Protein AF-A0AAD5LLD0-F1 (afdb_monomer)

Structure (mmCIF, N/CA/C/O backbone):
data_AF-A0AAD5LLD0-F1
#
_entry.id   AF-A0AAD5LLD0-F1
#
loop_
_atom_site.group_PDB
_atom_site.id
_atom_site.type_symbol
_atom_site.label_atom_id
_atom_site.label_alt_id
_atom_site.label_comp_id
_atom_site.label_asym_id
_atom_site.label_entity_id
_atom_site.label_seq_id
_atom_site.pdbx_PDB_ins_code
_atom_site.Cartn_x
_atom_site.Cartn_y
_atom_site.Cartn_z
_atom_site.occupancy
_atom_site.B_iso_or_equiv
_atom_site.auth_seq_id
_atom_site.auth_comp_id
_atom_site.auth_asym_id
_atom_site.auth_atom_id
_atom_site.pdbx_PDB_model_num
ATOM 1 N N . MET A 1 1 ? 67.109 38.151 -25.139 1.00 35.38 1 MET A N 1
ATOM 2 C CA . MET A 1 1 ? 67.186 38.739 -23.785 1.00 35.38 1 MET A CA 1
ATOM 3 C C . MET A 1 1 ? 67.246 37.560 -22.830 1.00 35.38 1 MET A C 1
ATOM 5 O O . MET A 1 1 ? 66.218 36.938 -22.646 1.00 35.38 1 MET A O 1
ATOM 9 N N . GLY A 1 2 ? 68.383 37.019 -22.401 1.00 33.25 2 GLY A N 1
ATOM 10 C CA . GLY A 1 2 ? 69.667 37.568 -21.928 1.00 33.25 2 GLY A CA 1
ATOM 11 C C . GLY A 1 2 ? 69.865 36.925 -20.537 1.00 33.25 2 GLY A C 1
ATOM 12 O O . GLY A 1 2 ? 68.882 36.785 -19.825 1.00 33.25 2 GLY A O 1
ATOM 13 N N . ASP A 1 3 ? 71.008 36.443 -20.062 1.00 31.62 3 ASP A N 1
ATOM 14 C CA . ASP A 1 3 ? 72.390 36.373 -20.542 1.00 31.62 3 ASP A CA 1
ATOM 15 C C . ASP A 1 3 ? 73.105 35.366 -19.592 1.00 31.62 3 ASP A C 1
ATOM 17 O O . ASP A 1 3 ? 72.845 35.370 -18.394 1.00 31.62 3 ASP A O 1
ATOM 21 N N . LEU A 1 4 ? 73.694 34.275 -20.092 1.00 35.34 4 LEU A N 1
ATOM 22 C CA . LEU A 1 4 ? 75.138 33.981 -20.210 1.00 35.34 4 LEU A CA 1
ATOM 23 C C . LEU A 1 4 ? 75.996 33.781 -18.923 1.00 35.34 4 LEU A C 1
ATOM 25 O O . LEU A 1 4 ? 76.317 34.714 -18.203 1.00 35.34 4 LEU A O 1
ATOM 29 N N . ARG A 1 5 ? 76.572 32.558 -18.869 1.00 37.66 5 ARG A N 1
ATOM 30 C CA . ARG A 1 5 ? 77.984 32.167 -18.581 1.00 37.66 5 ARG A CA 1
ATOM 31 C C . ARG A 1 5 ? 78.550 32.228 -17.149 1.00 37.66 5 ARG A C 1
ATOM 33 O O . ARG A 1 5 ? 78.764 33.298 -16.610 1.00 37.66 5 ARG A O 1
ATOM 40 N N . GLN A 1 6 ? 79.172 31.110 -16.738 1.00 33.91 6 GLN A N 1
ATOM 41 C CA . GLN A 1 6 ? 80.634 30.938 -16.872 1.00 33.91 6 GLN A CA 1
ATOM 42 C C . GLN A 1 6 ? 81.107 29.470 -16.781 1.00 33.91 6 GLN A C 1
ATOM 44 O O . GLN A 1 6 ? 80.509 28.629 -16.123 1.00 33.91 6 GLN A O 1
ATOM 49 N N . ARG A 1 7 ? 82.193 29.192 -17.519 1.00 34.97 7 ARG A N 1
ATOM 50 C CA . ARG A 1 7 ? 82.948 27.933 -17.673 1.00 34.97 7 ARG A CA 1
ATOM 51 C C . ARG A 1 7 ? 84.334 28.073 -17.021 1.00 34.97 7 ARG A C 1
ATOM 53 O O . ARG A 1 7 ? 84.868 29.177 -17.030 1.00 34.97 7 ARG A O 1
ATOM 60 N N . ARG A 1 8 ? 84.960 26.905 -16.788 1.00 37.78 8 ARG A N 1
ATOM 61 C CA . ARG A 1 8 ? 86.395 26.505 -16.916 1.00 37.78 8 ARG A CA 1
ATOM 62 C C . ARG A 1 8 ? 86.970 25.989 -15.587 1.00 37.78 8 ARG A C 1
ATOM 64 O O . ARG A 1 8 ? 86.644 26.525 -14.547 1.00 37.78 8 ARG A O 1
ATOM 71 N N . GLY A 1 9 ? 87.822 24.964 -15.560 1.00 28.89 9 GLY A N 1
ATOM 72 C CA . GLY A 1 9 ? 88.566 24.304 -16.638 1.00 28.89 9 GLY A CA 1
ATOM 73 C C . GLY A 1 9 ? 89.091 22.927 -16.212 1.00 28.89 9 GLY A C 1
ATOM 74 O O . GLY A 1 9 ? 88.945 22.533 -15.060 1.00 28.89 9 GLY A O 1
ATOM 75 N N . GLY A 1 10 ? 89.656 22.193 -17.172 1.00 29.89 10 GLY A N 1
ATOM 76 C CA . GLY A 1 10 ? 90.276 20.882 -16.969 1.00 29.89 10 GLY A CA 1
ATOM 77 C C . GLY A 1 10 ? 91.788 20.889 -17.202 1.00 29.89 10 GLY A C 1
ATOM 78 O O . GLY A 1 10 ? 92.346 21.930 -17.525 1.00 29.89 10 GLY A O 1
ATOM 79 N N . HIS A 1 11 ? 92.398 19.711 -17.044 1.00 33.47 11 HIS A N 1
ATOM 80 C CA . HIS A 1 11 ? 93.615 19.147 -17.670 1.00 33.47 11 HIS A CA 1
ATOM 81 C C . HIS A 1 11 ? 93.935 17.843 -16.893 1.00 33.47 11 HIS A C 1
ATOM 83 O O . HIS A 1 11 ? 93.714 17.810 -15.691 1.00 33.47 11 HIS A O 1
ATOM 89 N N . GLY A 1 12 ? 94.397 16.721 -17.451 1.00 29.31 12 GLY A N 1
ATOM 90 C CA . GLY A 1 12 ? 94.926 16.426 -18.776 1.00 29.31 12 GLY A CA 1
ATOM 91 C C . GLY A 1 12 ? 94.956 14.911 -19.075 1.00 29.31 12 GLY A C 1
ATOM 92 O O . GLY A 1 12 ? 94.577 14.077 -18.260 1.00 29.31 12 GLY A O 1
ATOM 93 N N . LEU A 1 13 ? 95.359 14.642 -20.312 1.00 29.50 13 LEU A N 1
ATOM 94 C CA . LEU A 1 13 ? 95.465 13.410 -21.116 1.00 29.50 13 LEU A CA 1
ATOM 95 C C . LEU A 1 13 ? 96.818 12.665 -20.892 1.00 29.50 13 LEU A C 1
ATOM 97 O O . LEU A 1 13 ? 97.618 13.200 -20.123 1.00 29.50 13 LEU A O 1
ATOM 101 N N . PRO A 1 14 ? 97.214 11.611 -21.664 1.00 49.19 14 PRO A N 1
ATOM 102 C CA . PRO A 1 14 ? 96.472 10.585 -22.451 1.00 49.19 14 PRO A CA 1
ATOM 103 C C . PRO A 1 14 ? 97.060 9.131 -22.376 1.00 49.19 14 PRO A C 1
ATOM 105 O O . PRO A 1 14 ? 98.096 8.924 -21.757 1.00 49.19 14 PRO A O 1
ATOM 108 N N . ALA A 1 15 ? 96.435 8.205 -23.142 1.00 33.34 15 ALA A N 1
ATOM 109 C CA . ALA A 1 15 ? 97.044 7.166 -24.026 1.00 33.34 15 ALA A CA 1
ATOM 110 C C . ALA A 1 15 ? 97.847 6.003 -23.391 1.00 33.34 15 ALA A C 1
ATOM 112 O O . ALA A 1 15 ? 98.532 6.180 -22.400 1.00 33.34 15 ALA A O 1
ATOM 113 N N . ASP A 1 16 ? 97.918 4.774 -23.907 1.00 31.00 16 ASP A N 1
ATOM 114 C CA . ASP A 1 16 ? 97.372 4.066 -25.072 1.00 31.00 16 ASP A CA 1
ATOM 115 C C . ASP A 1 16 ? 97.727 2.566 -24.898 1.00 31.00 16 ASP A C 1
ATOM 117 O O . ASP A 1 16 ? 98.580 2.208 -24.087 1.00 31.00 16 ASP A O 1
ATOM 121 N N . ALA A 1 17 ? 97.146 1.733 -25.766 1.00 34.00 17 ALA A N 1
ATOM 122 C CA . ALA A 1 17 ? 97.697 0.480 -26.301 1.00 34.00 17 ALA A CA 1
ATOM 123 C C . ALA A 1 17 ? 97.459 -0.863 -25.570 1.00 34.00 17 ALA A C 1
ATOM 125 O O . ALA A 1 17 ? 98.000 -1.200 -24.520 1.00 34.00 17 ALA A O 1
ATOM 126 N N . VAL A 1 18 ? 96.693 -1.681 -26.292 1.00 37.50 18 VAL A N 1
ATOM 127 C CA . VAL A 1 18 ? 96.485 -3.127 -26.191 1.00 37.50 18 VAL A CA 1
ATOM 128 C C . VAL A 1 18 ? 97.758 -3.894 -26.584 1.00 37.50 18 VAL A C 1
ATOM 130 O O . VAL A 1 18 ? 98.376 -3.572 -27.596 1.00 37.50 18 VAL A O 1
ATOM 133 N N . SER A 1 19 ? 98.090 -4.971 -25.861 1.00 32.47 19 SER A N 1
ATOM 134 C CA . SER A 1 19 ? 98.830 -6.121 -26.415 1.00 32.47 19 SER A CA 1
ATOM 135 C C . SER A 1 19 ? 98.479 -7.426 -25.673 1.00 32.47 19 SER A C 1
ATOM 137 O O . SER A 1 19 ? 98.526 -7.500 -24.448 1.00 32.47 19 SER A O 1
ATOM 139 N N . GLU A 1 20 ? 98.062 -8.439 -26.435 1.00 32.09 20 GLU A N 1
ATOM 140 C CA . GLU A 1 20 ? 97.897 -9.854 -26.042 1.00 32.09 20 GLU A CA 1
ATOM 141 C C . GLU A 1 20 ? 99.268 -10.601 -26.071 1.00 32.09 20 GLU A C 1
ATOM 143 O O . GLU A 1 20 ? 100.261 -9.998 -26.475 1.00 32.09 20 GLU A O 1
ATOM 148 N N . PRO A 1 21 ? 99.362 -11.948 -25.936 1.00 54.84 21 PRO A N 1
ATOM 149 C CA . PRO A 1 21 ? 98.967 -12.878 -24.858 1.00 54.84 21 PRO A CA 1
ATOM 150 C C . PRO A 1 21 ? 100.132 -13.843 -24.451 1.00 54.84 21 PRO A C 1
ATOM 152 O O . PRO A 1 21 ? 101.135 -13.918 -25.153 1.00 54.84 21 PRO A O 1
ATOM 155 N N . LYS A 1 22 ? 99.968 -14.663 -23.385 1.00 29.69 22 LYS A N 1
ATOM 156 C CA . LYS A 1 22 ? 100.286 -16.130 -23.296 1.00 29.69 22 LYS A CA 1
ATOM 157 C C . LYS A 1 22 ? 100.629 -16.651 -21.879 1.00 29.69 22 LYS A C 1
ATOM 159 O O . LYS A 1 22 ? 101.629 -16.288 -21.281 1.00 29.69 22 LYS A O 1
ATOM 164 N N . VAL A 1 23 ? 99.777 -17.580 -21.433 1.00 38.19 23 VAL A N 1
ATOM 165 C CA . VAL A 1 23 ? 99.995 -18.913 -20.812 1.00 38.19 23 VAL A CA 1
ATOM 166 C C . VAL A 1 23 ? 101.329 -19.248 -20.113 1.00 38.19 23 VAL A C 1
ATOM 168 O O . VAL A 1 23 ? 102.352 -19.357 -20.775 1.00 38.19 23 VAL A O 1
ATOM 171 N N . SER A 1 24 ? 101.232 -19.627 -18.827 1.00 29.94 24 SER A N 1
ATOM 172 C CA . SER A 1 24 ? 101.826 -20.801 -18.116 1.00 29.94 24 SER A CA 1
ATOM 173 C C . SER A 1 24 ? 101.803 -20.471 -16.607 1.00 29.94 24 SER A C 1
ATOM 175 O O . SER A 1 24 ? 102.013 -19.314 -16.277 1.00 29.94 24 SER A O 1
ATOM 177 N N . SER A 1 25 ? 101.555 -21.309 -15.601 1.00 32.59 25 SER A N 1
ATOM 178 C CA . SER A 1 25 ? 101.513 -22.762 -15.405 1.00 32.59 25 SER A CA 1
ATOM 179 C C . SER A 1 25 ? 101.029 -23.009 -13.956 1.00 32.59 25 SER A C 1
ATOM 181 O O . SER A 1 25 ? 101.384 -22.241 -13.064 1.00 32.59 25 SER A O 1
ATOM 183 N N . PHE A 1 26 ? 100.261 -24.076 -13.712 1.00 36.59 26 PHE A N 1
ATOM 184 C CA . PHE A 1 26 ? 99.966 -24.641 -12.374 1.00 36.59 26 PHE A CA 1
ATOM 185 C C . PHE A 1 26 ? 101.233 -25.284 -11.756 1.00 36.59 26 PHE A C 1
ATOM 187 O O . PHE A 1 26 ? 102.119 -25.641 -12.539 1.00 36.59 26 PHE A O 1
ATOM 194 N N . PRO A 1 27 ? 101.380 -25.430 -10.415 1.00 43.66 27 PRO A N 1
ATOM 195 C CA . PRO A 1 27 ? 100.682 -26.449 -9.585 1.00 43.66 27 PRO A CA 1
ATOM 196 C C . PRO A 1 27 ? 100.357 -25.922 -8.153 1.00 43.66 27 PRO A C 1
ATOM 198 O O . PRO A 1 27 ? 100.667 -24.779 -7.852 1.00 43.66 27 PRO A O 1
ATOM 201 N N . SER A 1 28 ? 99.716 -26.584 -7.188 1.00 34.78 28 SER A N 1
ATOM 202 C CA . SER A 1 28 ? 99.251 -27.953 -6.918 1.00 34.78 28 SER A CA 1
ATOM 203 C C . SER A 1 28 ? 98.229 -27.875 -5.768 1.00 34.78 28 SER A C 1
ATOM 205 O O . SER A 1 28 ? 98.241 -26.921 -4.990 1.00 34.78 28 SER A O 1
ATOM 207 N N . ASP A 1 29 ? 97.380 -28.898 -5.688 1.00 42.28 29 ASP A N 1
ATOM 208 C CA . ASP A 1 29 ? 96.481 -29.258 -4.584 1.00 42.28 29 ASP A CA 1
ATOM 209 C C . ASP A 1 29 ? 97.060 -29.017 -3.177 1.00 42.28 29 ASP A C 1
ATOM 211 O O . ASP A 1 29 ? 98.179 -29.443 -2.905 1.00 42.28 29 ASP A O 1
ATOM 215 N N . ASP A 1 30 ? 96.262 -28.419 -2.281 1.00 37.69 30 ASP A N 1
ATOM 216 C CA . ASP A 1 30 ? 95.971 -29.023 -0.972 1.00 37.69 30 ASP A CA 1
ATOM 217 C C . ASP A 1 30 ? 94.912 -28.237 -0.169 1.00 37.69 30 ASP A C 1
ATOM 219 O O . ASP A 1 30 ? 94.985 -27.022 0.007 1.00 37.69 30 ASP A O 1
ATOM 223 N N . GLY A 1 31 ? 93.951 -28.968 0.407 1.00 35.38 31 GLY A N 1
ATOM 224 C CA . GLY A 1 31 ? 93.418 -28.636 1.734 1.00 35.38 31 GLY A CA 1
ATOM 225 C C . GLY A 1 31 ? 92.176 -27.737 1.857 1.00 35.38 31 GLY A C 1
ATOM 226 O O . GLY A 1 31 ? 92.260 -26.557 2.171 1.00 35.38 31 GLY A O 1
ATOM 227 N N . LEU A 1 32 ? 91.001 -28.381 1.853 1.00 44.78 32 LEU A N 1
ATOM 228 C CA . LEU A 1 32 ? 89.887 -28.130 2.793 1.00 44.78 32 LEU A CA 1
ATOM 229 C C . LEU A 1 32 ? 89.168 -26.759 2.778 1.00 44.78 32 LEU A C 1
ATOM 231 O O . LEU A 1 32 ? 89.454 -25.874 3.580 1.00 44.78 32 LEU A O 1
ATOM 235 N N . ARG A 1 33 ? 88.022 -26.696 2.075 1.00 39.91 33 ARG A N 1
ATOM 236 C CA . ARG A 1 33 ? 86.732 -26.271 2.679 1.00 39.91 33 ARG A CA 1
ATOM 237 C C . ARG A 1 33 ? 85.541 -26.521 1.743 1.00 39.91 33 ARG A C 1
ATOM 239 O O . ARG A 1 33 ? 85.295 -25.776 0.800 1.00 39.91 33 ARG A O 1
ATOM 246 N N . LYS A 1 34 ? 84.730 -27.540 2.058 1.00 46.59 34 LYS A N 1
ATOM 247 C CA . LYS A 1 34 ? 83.380 -27.733 1.494 1.00 46.59 34 LYS A CA 1
ATOM 248 C C . LYS A 1 34 ? 82.505 -26.512 1.823 1.00 46.59 34 LYS A C 1
ATOM 250 O O . LYS A 1 34 ? 81.928 -26.433 2.905 1.00 46.59 34 LYS A O 1
ATOM 255 N N . ARG A 1 35 ? 82.361 -25.571 0.887 1.00 43.56 35 ARG A N 1
ATOM 256 C CA . ARG A 1 35 ? 81.283 -24.571 0.913 1.00 43.56 35 ARG A CA 1
ATOM 257 C C . ARG A 1 35 ? 80.014 -25.217 0.352 1.00 43.56 35 ARG A C 1
ATOM 259 O O . ARG A 1 35 ? 79.879 -25.400 -0.853 1.00 43.56 35 ARG A O 1
ATOM 266 N N . ARG A 1 36 ? 79.082 -25.577 1.242 1.00 46.31 36 ARG A N 1
ATOM 267 C CA . ARG A 1 36 ? 77.692 -25.897 0.881 1.00 46.31 36 ARG A CA 1
ATOM 268 C C . ARG A 1 36 ? 77.115 -24.715 0.089 1.00 46.31 36 ARG A C 1
ATOM 270 O O . ARG A 1 36 ? 76.984 -23.626 0.639 1.00 46.31 36 ARG A O 1
ATOM 277 N N . ARG A 1 37 ? 76.762 -24.927 -1.183 1.00 46.38 37 ARG A N 1
ATOM 278 C CA . ARG A 1 37 ? 75.862 -24.032 -1.925 1.00 46.38 37 ARG A CA 1
ATOM 279 C C . ARG A 1 37 ? 74.476 -24.157 -1.291 1.00 46.38 37 ARG A C 1
ATOM 281 O O . ARG A 1 37 ? 73.760 -25.116 -1.558 1.00 46.38 37 ARG A O 1
ATOM 288 N N . GLY A 1 38 ? 74.138 -23.233 -0.398 1.00 41.78 38 GLY A N 1
ATOM 289 C CA . GLY A 1 38 ? 72.761 -23.052 0.045 1.00 41.78 38 GLY A CA 1
ATOM 290 C C . GLY A 1 38 ? 71.946 -22.509 -1.123 1.00 41.78 38 GLY A C 1
ATOM 291 O O . GLY A 1 38 ? 72.232 -21.422 -1.617 1.00 41.78 38 GLY A O 1
ATOM 292 N N . SER A 1 39 ? 70.966 -23.281 -1.587 1.00 50.16 39 SER A N 1
ATOM 293 C CA . SER A 1 39 ? 69.876 -22.751 -2.404 1.00 50.16 39 SER A CA 1
ATOM 294 C C . SER A 1 39 ? 69.124 -21.733 -1.546 1.00 50.16 39 SER A C 1
ATOM 296 O O . SER A 1 39 ? 68.528 -22.105 -0.533 1.00 50.16 39 SER A O 1
ATOM 298 N N . HIS A 1 40 ? 69.192 -20.448 -1.894 1.00 49.81 40 HIS A N 1
ATOM 299 C CA . HIS A 1 40 ? 68.322 -19.443 -1.294 1.00 49.81 40 HIS A CA 1
ATOM 300 C C . HIS A 1 40 ? 66.914 -19.638 -1.862 1.00 49.81 40 HIS A C 1
ATOM 302 O O . HIS A 1 40 ? 66.530 -18.996 -2.835 1.00 49.81 40 HIS A O 1
ATOM 308 N N . HIS A 1 41 ? 66.136 -20.534 -1.254 1.00 54.81 41 HIS A N 1
ATOM 309 C CA . HIS A 1 41 ? 64.687 -20.439 -1.346 1.00 54.81 41 HIS A CA 1
ATOM 310 C C . HIS A 1 41 ? 64.282 -19.153 -0.628 1.00 54.81 41 HIS A C 1
ATOM 312 O O . HIS A 1 41 ? 64.366 -19.065 0.598 1.00 54.81 41 HIS A O 1
ATOM 318 N N . THR A 1 42 ? 63.872 -18.138 -1.384 1.00 56.34 42 THR A N 1
ATOM 319 C CA . THR A 1 42 ? 63.128 -17.009 -0.836 1.00 56.34 42 THR A CA 1
ATOM 320 C C . THR A 1 42 ? 61.823 -17.570 -0.278 1.00 56.34 42 THR A C 1
ATOM 322 O O . THR A 1 42 ? 60.876 -17.847 -1.010 1.00 56.34 42 THR A O 1
ATOM 325 N N . SER A 1 43 ? 61.782 -17.832 1.030 1.00 61.06 43 SER A N 1
ATOM 326 C CA . SER A 1 43 ? 60.531 -18.165 1.698 1.00 61.06 43 SER A CA 1
ATOM 327 C C . SER A 1 43 ? 59.607 -16.974 1.501 1.00 61.06 43 SER A C 1
ATOM 329 O O . SER A 1 43 ? 59.908 -15.889 2.005 1.00 61.06 43 SER A O 1
ATOM 331 N N . VAL A 1 44 ? 58.521 -17.160 0.749 1.00 58.91 44 VAL A N 1
ATOM 332 C CA . VAL A 1 44 ? 57.437 -16.180 0.693 1.00 58.91 44 VAL A CA 1
ATOM 333 C C . VAL A 1 44 ? 57.128 -15.819 2.149 1.00 58.91 44 VAL A C 1
ATOM 335 O O . VAL A 1 44 ? 56.892 -16.737 2.945 1.00 58.91 44 VAL A O 1
ATOM 338 N N . PRO A 1 45 ? 57.245 -14.542 2.555 1.00 65.12 45 PRO A N 1
ATOM 339 C CA . PRO A 1 45 ? 57.049 -14.186 3.948 1.00 65.12 45 PRO A CA 1
ATOM 340 C C . PRO A 1 45 ? 55.667 -14.693 4.356 1.00 65.12 45 PRO A C 1
ATOM 342 O O . PRO A 1 45 ? 54.701 -14.497 3.626 1.00 65.12 45 PRO A O 1
ATOM 345 N N . LYS A 1 46 ? 55.560 -15.371 5.506 1.00 61.75 46 LYS A N 1
ATOM 346 C CA . LYS A 1 46 ? 54.301 -15.970 6.004 1.00 61.75 46 LYS A CA 1
ATOM 347 C C . LYS A 1 46 ? 53.129 -14.969 6.084 1.00 61.75 46 LYS A C 1
ATOM 349 O O . LYS A 1 46 ? 51.983 -15.374 6.217 1.00 61.75 46 LYS A O 1
ATOM 354 N N . VAL A 1 47 ? 53.426 -13.675 5.962 1.00 66.50 47 VAL A N 1
ATOM 355 C CA . VAL A 1 47 ? 52.488 -12.557 5.828 1.00 66.50 47 VAL A CA 1
ATOM 356 C C . VAL A 1 47 ? 51.735 -12.573 4.487 1.00 66.50 47 VAL A C 1
ATOM 358 O O . VAL A 1 47 ? 50.554 -12.262 4.460 1.00 66.50 47 VAL A O 1
ATOM 361 N N . THR A 1 48 ? 52.352 -12.984 3.376 1.00 77.88 48 THR A N 1
ATOM 362 C CA . THR A 1 48 ? 51.716 -12.998 2.045 1.00 77.88 48 THR A CA 1
ATOM 363 C C . THR A 1 48 ? 50.509 -13.943 1.941 1.00 77.88 48 THR A C 1
ATOM 365 O O . THR A 1 48 ? 49.473 -13.481 1.472 1.00 77.88 48 THR A O 1
ATOM 368 N N . PRO A 1 49 ? 50.550 -15.219 2.389 1.00 83.81 49 PRO A N 1
ATOM 369 C CA . PRO A 1 49 ? 49.358 -16.071 2.363 1.00 83.81 49 PRO A CA 1
ATOM 370 C C . PRO A 1 49 ? 48.263 -15.588 3.325 1.00 83.81 49 PRO A C 1
ATOM 372 O O . PRO A 1 49 ? 47.089 -15.758 3.019 1.00 83.81 49 PRO A O 1
ATOM 375 N N . LEU A 1 50 ? 48.621 -14.941 4.444 1.00 86.31 50 LEU A N 1
ATOM 376 C CA . LEU A 1 50 ? 47.652 -14.327 5.361 1.00 86.31 50 LEU A CA 1
ATOM 377 C C . LEU A 1 50 ? 46.947 -13.125 4.723 1.00 86.31 50 LEU A C 1
ATOM 379 O O . LEU A 1 50 ? 45.729 -13.024 4.803 1.00 86.31 50 LEU A O 1
ATOM 383 N N . VAL A 1 51 ? 47.693 -12.248 4.045 1.00 90.94 51 VAL A N 1
ATOM 384 C CA . VAL A 1 51 ? 47.128 -11.104 3.314 1.00 90.94 51 VAL A CA 1
ATOM 385 C C . VAL A 1 51 ? 46.263 -11.577 2.145 1.00 90.94 51 VAL A C 1
ATOM 387 O O . VAL A 1 51 ? 45.160 -11.072 1.973 1.00 90.94 51 VAL A O 1
ATOM 390 N N . ILE A 1 52 ? 46.707 -12.580 1.378 1.00 92.88 52 ILE A N 1
ATOM 391 C CA . ILE A 1 52 ? 45.900 -13.174 0.300 1.00 92.88 52 ILE A CA 1
ATOM 392 C C . ILE A 1 52 ? 44.623 -13.801 0.869 1.00 92.88 52 ILE A C 1
ATOM 394 O O . ILE A 1 52 ? 43.545 -13.561 0.336 1.00 92.88 52 ILE A O 1
ATOM 398 N N . GLY A 1 53 ? 44.720 -14.554 1.968 1.00 94.19 53 GLY A N 1
ATOM 399 C CA . GLY A 1 53 ? 43.560 -15.135 2.645 1.00 94.19 53 GLY A CA 1
ATOM 400 C C . GLY A 1 53 ? 42.574 -14.074 3.139 1.00 94.19 53 GLY A C 1
ATOM 401 O O . GLY A 1 53 ? 41.376 -14.216 2.923 1.00 94.19 53 GLY A O 1
ATOM 402 N N . PHE A 1 54 ? 43.070 -12.983 3.727 1.00 94.75 54 PHE A N 1
ATOM 403 C CA . PHE A 1 54 ? 42.256 -11.843 4.155 1.00 94.75 54 PHE A CA 1
ATOM 404 C C . PHE A 1 54 ? 41.549 -11.174 2.968 1.00 94.75 54 PHE A C 1
ATOM 406 O O . PHE A 1 54 ? 40.340 -10.972 3.006 1.00 94.75 54 PHE A O 1
ATOM 413 N N . VAL A 1 55 ? 42.270 -10.891 1.879 1.00 96.25 55 VAL A N 1
ATOM 414 C CA . VAL A 1 55 ? 41.686 -10.292 0.667 1.00 96.25 55 VAL A CA 1
ATOM 415 C C . VAL A 1 55 ? 40.632 -11.209 0.048 1.00 96.25 55 VAL A C 1
ATOM 417 O O . VAL A 1 55 ? 39.553 -10.737 -0.298 1.00 96.25 55 VAL A O 1
ATOM 420 N N . LEU A 1 56 ? 40.900 -12.513 -0.059 1.00 96.50 56 LEU A N 1
ATOM 421 C CA . LEU A 1 56 ? 39.937 -13.484 -0.584 1.00 96.50 56 LEU A CA 1
ATOM 422 C C . LEU A 1 56 ? 38.704 -13.613 0.314 1.00 96.50 56 LEU A C 1
ATOM 424 O O . LEU A 1 56 ? 37.596 -13.695 -0.206 1.00 96.50 56 LEU A O 1
ATOM 428 N N . PHE A 1 57 ? 38.879 -13.589 1.637 1.00 96.44 57 PHE A N 1
ATOM 429 C CA . PHE A 1 57 ? 37.768 -13.582 2.585 1.00 96.44 57 PHE A CA 1
ATOM 430 C C . PHE A 1 57 ? 36.873 -12.359 2.379 1.00 96.44 57 PHE A C 1
ATOM 432 O O . PHE A 1 57 ? 35.670 -12.523 2.203 1.00 96.44 57 PHE A O 1
ATOM 439 N N . TYR A 1 58 ? 37.442 -11.149 2.326 1.00 96.75 58 TYR A N 1
ATOM 440 C CA . TYR A 1 58 ? 36.658 -9.931 2.095 1.00 96.75 58 TYR A CA 1
ATOM 441 C C . TYR A 1 58 ? 36.028 -9.899 0.701 1.00 96.75 58 TYR A C 1
ATOM 443 O O . TYR A 1 58 ? 34.878 -9.496 0.573 1.00 96.75 58 TYR A O 1
ATOM 451 N N . ALA A 1 59 ? 36.732 -10.358 -0.336 1.00 96.56 59 ALA A N 1
ATOM 452 C CA . ALA A 1 59 ? 36.179 -10.442 -1.684 1.00 96.56 59 ALA A CA 1
ATOM 453 C C . ALA A 1 59 ? 34.991 -11.413 -1.745 1.00 96.56 59 ALA A C 1
ATOM 455 O O . ALA A 1 59 ? 33.947 -11.066 -2.292 1.00 96.56 59 ALA A O 1
ATOM 456 N N . LEU A 1 60 ? 35.115 -12.600 -1.141 1.00 97.00 60 LEU A N 1
ATOM 457 C CA . LEU A 1 60 ? 34.029 -13.576 -1.066 1.00 97.00 60 LEU A CA 1
ATOM 458 C C . LEU A 1 60 ? 32.873 -13.062 -0.206 1.00 97.00 60 LEU A C 1
ATOM 460 O O . LEU A 1 60 ? 31.718 -13.217 -0.592 1.00 97.00 60 LEU A O 1
ATOM 464 N N . PHE A 1 61 ? 33.169 -12.428 0.929 1.00 96.38 61 PHE A N 1
ATOM 465 C CA . PHE A 1 61 ? 32.170 -11.816 1.799 1.00 96.38 61 PHE A CA 1
ATOM 466 C C . PHE A 1 61 ? 31.378 -10.739 1.052 1.00 96.38 61 PHE A C 1
ATOM 468 O O . PHE A 1 61 ? 30.155 -10.817 1.001 1.00 96.38 61 PHE A O 1
ATOM 475 N N . LEU A 1 62 ? 32.054 -9.793 0.395 1.00 96.00 62 LEU A N 1
ATOM 476 C CA . LEU A 1 62 ? 31.408 -8.738 -0.390 1.00 96.00 62 LEU A CA 1
ATOM 477 C C . LEU A 1 62 ? 30.641 -9.296 -1.593 1.00 96.00 62 LEU A C 1
ATOM 479 O O . LEU A 1 62 ? 29.544 -8.824 -1.869 1.00 96.00 62 LEU A O 1
ATOM 483 N N . ALA A 1 63 ? 31.166 -10.313 -2.282 1.00 95.19 63 ALA A N 1
ATOM 484 C CA . ALA A 1 63 ? 30.454 -10.977 -3.374 1.00 95.19 63 ALA A CA 1
ATOM 485 C C . ALA A 1 63 ? 29.187 -11.688 -2.876 1.00 95.19 63 ALA A C 1
ATOM 487 O O . ALA A 1 63 ? 28.139 -11.596 -3.508 1.00 95.19 63 ALA A O 1
ATOM 488 N N . THR A 1 64 ? 29.266 -12.350 -1.720 1.00 94.69 64 THR A N 1
ATOM 489 C CA . THR A 1 64 ? 28.131 -13.033 -1.087 1.00 94.69 64 THR A CA 1
ATOM 490 C C . THR A 1 64 ? 27.078 -12.020 -0.646 1.00 94.69 64 THR A C 1
ATOM 492 O O . THR A 1 64 ? 25.914 -12.148 -1.012 1.00 94.69 64 THR A O 1
ATOM 495 N N . VAL A 1 65 ? 27.482 -10.969 0.075 1.00 93.31 65 VAL A N 1
ATOM 496 C CA . VAL A 1 65 ? 26.592 -9.876 0.492 1.00 93.31 65 VAL A CA 1
ATOM 497 C C . VAL A 1 65 ? 25.964 -9.201 -0.725 1.00 93.31 65 VAL A C 1
ATOM 499 O O . VAL A 1 65 ? 24.754 -9.019 -0.751 1.00 93.31 65 VAL A O 1
ATOM 502 N N . GLY A 1 66 ? 26.751 -8.890 -1.757 1.00 90.94 66 GLY A N 1
ATOM 503 C CA . GLY A 1 66 ? 26.262 -8.288 -2.997 1.00 90.94 66 GLY A CA 1
ATOM 504 C C . GLY A 1 66 ? 25.255 -9.175 -3.728 1.00 90.94 66 GLY A C 1
ATOM 505 O O . GLY A 1 66 ? 24.217 -8.684 -4.172 1.00 90.94 66 GLY A O 1
ATOM 506 N N . HIS A 1 67 ? 25.508 -10.485 -3.793 1.00 91.38 67 HIS A N 1
ATOM 507 C CA . HIS A 1 67 ? 24.571 -11.448 -4.366 1.00 91.38 67 HIS A CA 1
ATOM 508 C C . HIS A 1 67 ? 23.245 -11.459 -3.597 1.00 91.38 67 HIS A C 1
ATOM 510 O O . HIS A 1 67 ? 22.208 -11.202 -4.190 1.00 91.38 67 HIS A O 1
ATOM 516 N N . TYR A 1 68 ? 23.260 -11.657 -2.276 1.00 88.31 68 TYR A N 1
ATOM 517 C CA . TYR A 1 68 ? 22.026 -11.676 -1.476 1.00 88.31 68 TYR A CA 1
ATOM 518 C C . TYR A 1 68 ? 21.321 -10.314 -1.399 1.00 88.31 68 TYR A C 1
ATOM 520 O O . TYR A 1 68 ? 20.105 -10.254 -1.206 1.00 88.31 68 TYR A O 1
ATOM 528 N N . HIS A 1 69 ? 22.059 -9.214 -1.554 1.00 86.56 69 HIS A N 1
ATOM 529 C CA . HIS A 1 69 ? 21.489 -7.871 -1.615 1.00 86.56 69 HIS A CA 1
ATOM 530 C C . HIS A 1 69 ? 20.713 -7.623 -2.916 1.00 86.56 69 HIS A C 1
ATOM 532 O O . HIS A 1 69 ? 19.711 -6.916 -2.898 1.00 86.56 69 HIS A O 1
ATOM 538 N N . THR A 1 70 ? 21.153 -8.225 -4.023 1.00 89.50 70 THR A N 1
ATOM 539 C CA . THR A 1 70 ? 20.551 -8.054 -5.359 1.00 89.50 70 THR A CA 1
ATOM 540 C C . THR A 1 70 ? 19.678 -9.229 -5.796 1.00 89.50 70 THR A C 1
ATOM 542 O O . THR A 1 70 ? 19.032 -9.159 -6.837 1.00 89.50 70 THR A O 1
ATOM 545 N N . TRP A 1 71 ? 19.645 -10.306 -5.013 1.00 94.38 71 TRP A N 1
ATOM 546 C CA . TRP A 1 71 ? 18.867 -11.498 -5.316 1.00 94.38 71 TRP A CA 1
ATOM 547 C C . TRP A 1 71 ? 17.358 -11.232 -5.238 1.00 94.38 71 TRP A C 1
ATOM 549 O O . TRP A 1 71 ? 16.860 -10.647 -4.270 1.00 94.38 71 TRP A O 1
ATOM 559 N N . LEU A 1 72 ? 16.642 -11.732 -6.244 1.00 96.19 72 LEU A N 1
ATOM 560 C CA . LEU A 1 72 ? 15.189 -11.714 -6.367 1.00 96.19 72 LEU A CA 1
ATOM 561 C C . LEU A 1 72 ? 14.692 -13.137 -6.687 1.00 96.19 72 LEU A C 1
ATOM 563 O O . LEU A 1 72 ? 15.429 -13.908 -7.308 1.00 96.19 72 LEU A O 1
ATOM 567 N N . PRO A 1 73 ? 13.477 -13.509 -6.248 1.00 96.81 73 PRO A N 1
ATOM 568 C CA . PRO A 1 73 ? 12.878 -14.798 -6.574 1.00 96.81 73 PRO A CA 1
ATOM 569 C C . PRO A 1 73 ? 12.511 -14.894 -8.060 1.00 96.81 73 PRO A C 1
ATOM 571 O O . PRO A 1 73 ? 12.279 -13.885 -8.724 1.00 96.81 73 PRO A O 1
ATOM 574 N N . ASP A 1 74 ? 12.397 -16.120 -8.569 1.00 97.06 74 ASP A N 1
ATOM 575 C CA . ASP A 1 74 ? 11.950 -16.346 -9.943 1.00 97.06 74 ASP A CA 1
ATOM 576 C C . ASP A 1 74 ? 10.476 -15.919 -10.122 1.00 97.06 74 ASP A C 1
ATOM 578 O O . ASP A 1 74 ? 9.618 -16.366 -9.347 1.00 97.06 74 ASP A O 1
ATOM 582 N N . PRO A 1 75 ? 10.150 -15.110 -11.150 1.00 97.75 75 PRO A N 1
ATOM 583 C CA . PRO A 1 75 ? 8.774 -14.743 -11.469 1.00 97.75 75 PRO A CA 1
ATOM 584 C C . PRO A 1 75 ? 7.899 -15.965 -11.735 1.00 97.75 75 PRO A C 1
ATOM 586 O O . PRO A 1 75 ? 8.295 -16.895 -12.444 1.00 97.75 75 PRO A O 1
ATOM 589 N N . ARG A 1 76 ? 6.662 -15.941 -11.236 1.00 98.38 76 ARG A N 1
ATOM 590 C CA . ARG A 1 76 ? 5.653 -16.933 -11.618 1.00 98.38 76 ARG A CA 1
ATOM 591 C C . ARG A 1 76 ? 4.978 -16.540 -12.934 1.00 98.38 76 ARG A C 1
ATOM 593 O O . ARG A 1 76 ? 4.755 -15.362 -13.207 1.00 98.38 76 ARG A O 1
ATOM 600 N N . GLY A 1 77 ? 4.678 -17.552 -13.750 1.00 98.19 77 GLY A N 1
ATOM 601 C CA . GLY A 1 77 ? 4.062 -17.407 -15.071 1.00 98.19 77 GLY A CA 1
ATOM 602 C C . GLY A 1 77 ? 2.563 -17.096 -15.026 1.00 98.19 77 GLY A C 1
ATOM 603 O O . GLY A 1 77 ? 1.935 -17.101 -13.965 1.00 98.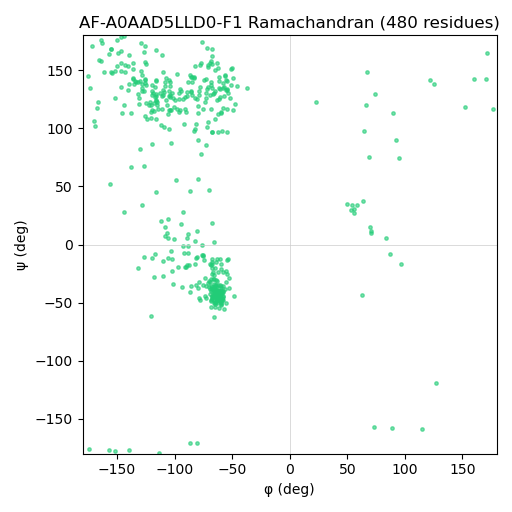19 77 GLY A O 1
ATOM 604 N N . LEU A 1 78 ? 1.974 -16.829 -16.196 1.00 97.56 78 LEU A N 1
ATOM 605 C CA . LEU A 1 78 ? 0.535 -16.552 -16.343 1.00 97.56 78 LEU A CA 1
ATOM 606 C C . LEU A 1 78 ? -0.334 -17.755 -15.948 1.00 97.56 78 LEU A C 1
ATOM 608 O O . LEU A 1 78 ? -1.440 -17.585 -15.439 1.00 97.56 78 LEU A O 1
ATOM 612 N N . ASP A 1 79 ? 0.201 -18.953 -16.163 1.00 96.69 79 ASP A N 1
ATOM 613 C CA . ASP A 1 79 ? -0.366 -20.264 -15.854 1.00 96.69 79 ASP A CA 1
ATOM 614 C C . ASP A 1 79 ? -0.167 -20.689 -14.392 1.00 96.69 79 ASP A C 1
ATOM 616 O O . ASP A 1 79 ? -0.557 -21.796 -14.017 1.00 96.69 79 ASP A O 1
ATOM 620 N N . ALA A 1 80 ? 0.427 -19.827 -13.557 1.00 96.94 80 ALA A N 1
ATOM 621 C CA . ALA A 1 80 ? 0.570 -20.100 -12.136 1.00 96.94 80 ALA A CA 1
ATOM 622 C C . ALA A 1 80 ? -0.801 -20.412 -11.503 1.00 96.94 80 ALA A C 1
ATOM 624 O O . ALA A 1 80 ? -1.784 -19.737 -11.838 1.00 96.94 80 ALA A O 1
ATOM 625 N N . PRO A 1 81 ? -0.876 -21.384 -10.576 1.00 95.75 81 PRO A N 1
ATOM 626 C CA . PRO A 1 81 ? -2.104 -21.704 -9.855 1.00 95.75 81 PRO A CA 1
ATOM 627 C C . PRO A 1 81 ? -2.785 -20.471 -9.242 1.00 95.75 81 PRO A C 1
ATOM 629 O O . PRO A 1 81 ? -2.134 -19.474 -8.925 1.00 95.75 81 PRO A O 1
ATOM 632 N N . SER A 1 82 ? -4.110 -20.525 -9.082 1.00 89.88 82 SER A N 1
ATOM 633 C CA . SER A 1 82 ? -4.899 -19.389 -8.576 1.00 89.88 82 SER A CA 1
ATOM 634 C C . SER A 1 82 ? -4.644 -19.060 -7.102 1.00 89.88 82 SER A C 1
ATOM 636 O O . SER A 1 82 ? -4.997 -17.979 -6.651 1.00 89.88 82 SER A O 1
ATOM 638 N N . ASP A 1 83 ? -4.059 -19.995 -6.359 1.00 90.38 83 ASP A N 1
ATOM 639 C CA . ASP A 1 83 ? -3.611 -19.874 -4.970 1.00 90.38 83 ASP A CA 1
ATOM 640 C C . ASP A 1 83 ? -2.123 -19.491 -4.866 1.00 90.38 83 ASP A C 1
ATOM 642 O O . ASP A 1 83 ? -1.500 -19.666 -3.822 1.00 90.38 83 ASP A O 1
ATOM 646 N N . VAL A 1 84 ? -1.529 -18.974 -5.945 1.00 95.56 84 VAL A N 1
ATOM 647 C CA . VAL A 1 84 ? -0.148 -18.485 -5.978 1.00 95.56 84 VAL A CA 1
ATOM 648 C C . VAL A 1 84 ? -0.127 -17.110 -6.632 1.00 95.56 84 VAL A C 1
ATOM 650 O O . VAL A 1 84 ? -0.650 -16.934 -7.732 1.00 95.56 84 VAL A O 1
ATOM 653 N N . PHE A 1 85 ? 0.517 -16.140 -5.980 1.00 98.31 85 PHE A N 1
ATOM 654 C CA . PHE A 1 85 ? 0.733 -14.811 -6.551 1.00 98.31 85 PHE A CA 1
ATOM 655 C C . PHE A 1 85 ? 1.564 -14.901 -7.841 1.00 98.31 85 PHE A C 1
ATOM 657 O O . PHE A 1 85 ? 2.587 -15.592 -7.866 1.00 98.31 85 PHE A O 1
ATOM 664 N N . SER A 1 86 ? 1.152 -14.205 -8.905 1.00 98.62 86 SER A N 1
ATOM 665 C CA . SER A 1 86 ? 1.852 -14.213 -10.194 1.00 98.62 86 SER A CA 1
ATOM 666 C C . SER A 1 86 ? 2.320 -12.841 -10.655 1.00 98.62 86 SER A C 1
ATOM 668 O O . SER A 1 86 ? 1.525 -12.000 -11.075 1.00 98.62 86 SER A O 1
ATOM 670 N N . GLU A 1 87 ? 3.642 -12.670 -10.718 1.00 98.62 87 GLU A N 1
ATOM 671 C CA . GLU A 1 87 ? 4.251 -11.501 -11.351 1.00 98.62 87 GLU A CA 1
ATOM 672 C C . GLU A 1 87 ? 3.840 -11.345 -12.820 1.00 98.62 87 GLU A C 1
ATOM 674 O O . GLU A 1 87 ? 3.590 -10.224 -13.260 1.00 98.62 87 GLU A O 1
ATOM 679 N N . ALA A 1 88 ? 3.738 -12.429 -13.595 1.00 98.56 88 ALA A N 1
ATOM 680 C CA . ALA A 1 88 ? 3.353 -12.311 -14.999 1.00 98.56 88 ALA A CA 1
ATOM 681 C C . ALA A 1 88 ? 1.934 -11.738 -15.163 1.00 98.56 88 ALA A C 1
ATOM 683 O O . ALA A 1 88 ? 1.707 -10.949 -16.080 1.00 98.56 88 ALA A O 1
ATOM 684 N N . ARG A 1 89 ? 0.992 -12.080 -14.269 1.00 98.56 89 ARG A N 1
ATOM 685 C CA . ARG A 1 89 ? -0.363 -11.500 -14.279 1.00 98.56 89 ARG A CA 1
ATOM 686 C C . ARG A 1 89 ? -0.351 -10.025 -13.886 1.00 98.56 89 ARG A C 1
ATOM 688 O O . ARG A 1 89 ? -0.978 -9.221 -14.573 1.00 98.56 89 ARG A O 1
ATOM 695 N N . SER A 1 90 ? 0.420 -9.650 -12.866 1.00 98.56 90 SER A N 1
ATOM 696 C CA . SER A 1 90 ? 0.625 -8.240 -12.513 1.00 98.56 90 SER A CA 1
ATOM 697 C C . SER A 1 90 ? 1.247 -7.444 -13.665 1.00 98.56 90 SER A C 1
ATOM 699 O O . SER A 1 90 ? 0.781 -6.354 -13.980 1.00 98.56 90 SER A O 1
ATOM 701 N N . ARG A 1 91 ? 2.241 -7.991 -14.376 1.00 98.44 91 ARG A N 1
ATOM 702 C CA . ARG A 1 91 ? 2.871 -7.296 -15.512 1.00 98.44 91 ARG A CA 1
ATOM 703 C C . ARG A 1 91 ? 1.887 -6.949 -16.628 1.00 98.44 91 ARG A C 1
ATOM 705 O O . ARG A 1 91 ? 1.988 -5.862 -17.177 1.00 98.44 91 ARG A O 1
ATOM 712 N N . VAL A 1 92 ? 0.893 -7.798 -16.903 1.00 98.62 92 VAL A N 1
ATOM 713 C CA . VAL A 1 92 ? -0.172 -7.474 -17.873 1.00 98.62 92 VAL A CA 1
ATOM 714 C C . VAL A 1 92 ? -0.951 -6.226 -17.444 1.00 98.62 92 VAL A C 1
ATOM 716 O O . VAL A 1 92 ? -1.233 -5.359 -18.272 1.00 98.62 92 VAL A O 1
ATOM 719 N N . VAL A 1 93 ? -1.275 -6.108 -16.153 1.00 98.75 93 VAL A N 1
ATOM 720 C CA . VAL A 1 93 ? -1.956 -4.931 -15.590 1.00 98.75 93 VAL A CA 1
ATOM 721 C C . VAL A 1 93 ? -1.071 -3.692 -15.704 1.00 98.75 93 VAL A C 1
ATOM 723 O O . VAL A 1 93 ? -1.529 -2.678 -16.231 1.00 98.75 93 VAL A O 1
ATOM 726 N N . LEU A 1 94 ? 0.193 -3.801 -15.286 1.00 98.56 94 LEU A N 1
ATOM 727 C CA . LEU A 1 94 ? 1.175 -2.719 -15.351 1.00 98.56 94 LEU A CA 1
ATOM 728 C C . LEU A 1 94 ? 1.349 -2.205 -16.784 1.00 98.56 94 LEU A C 1
ATOM 730 O O . LEU A 1 94 ? 1.141 -1.023 -17.044 1.00 98.56 94 LEU A O 1
ATOM 734 N N . ASP A 1 95 ? 1.679 -3.089 -17.726 1.00 98.38 95 ASP A N 1
ATOM 735 C CA . ASP A 1 95 ? 1.930 -2.718 -19.120 1.00 98.38 95 ASP A CA 1
ATOM 736 C C . ASP A 1 95 ? 0.687 -2.081 -19.764 1.00 98.38 95 ASP A C 1
ATOM 738 O O . ASP A 1 95 ? 0.803 -1.134 -20.547 1.00 98.38 95 ASP A O 1
ATOM 742 N N . THR A 1 96 ? -0.515 -2.540 -19.395 1.00 98.56 96 THR A N 1
ATOM 743 C CA . THR A 1 96 ? -1.772 -1.968 -19.898 1.00 98.56 96 THR A CA 1
ATOM 744 C C . THR A 1 96 ? -2.006 -0.555 -19.370 1.00 98.56 96 THR A C 1
ATOM 746 O O . THR A 1 96 ? -2.258 0.347 -20.168 1.00 98.56 96 THR A O 1
ATOM 749 N N . ILE A 1 97 ? -1.871 -0.324 -18.061 1.00 98.00 97 ILE A N 1
ATOM 750 C CA . ILE A 1 97 ? -2.032 1.017 -17.469 1.00 98.00 97 ILE A CA 1
ATOM 751 C C . ILE A 1 97 ? -0.982 1.983 -18.034 1.00 98.00 97 ILE A C 1
ATOM 753 O O . ILE A 1 97 ? -1.296 3.122 -18.388 1.00 98.00 97 ILE A O 1
ATOM 757 N N . MET A 1 98 ? 0.253 1.510 -18.209 1.00 97.56 98 MET A N 1
ATOM 758 C CA . MET A 1 98 ? 1.341 2.288 -18.803 1.00 97.56 98 MET A CA 1
ATOM 759 C C . MET A 1 98 ? 1.093 2.630 -20.276 1.00 97.56 98 MET A C 1
ATOM 761 O O . MET A 1 98 ? 1.510 3.692 -20.744 1.00 97.56 98 MET A O 1
ATOM 765 N N . SER A 1 99 ? 0.357 1.789 -21.007 1.00 97.75 99 SER A N 1
ATOM 766 C CA . SER A 1 99 ? -0.005 2.055 -22.404 1.00 97.75 99 SER A CA 1
ATOM 767 C C . SER A 1 99 ? -0.965 3.240 -22.585 1.00 97.75 99 SER A C 1
ATOM 769 O O . SER A 1 99 ? -1.062 3.782 -23.688 1.00 97.75 99 SER A O 1
ATOM 771 N N . PHE A 1 100 ? -1.640 3.692 -21.520 1.00 97.50 100 PHE A N 1
ATOM 772 C CA . PHE A 1 100 ? -2.535 4.855 -21.568 1.00 97.50 100 PHE A CA 1
ATOM 773 C C . PHE A 1 100 ? -1.790 6.198 -21.623 1.00 97.50 100 PHE A C 1
ATOM 775 O O . PHE A 1 100 ? -2.410 7.231 -21.881 1.00 97.50 100 PHE A O 1
ATOM 782 N N . GLY A 1 101 ? -0.466 6.187 -21.439 1.00 93.12 101 GLY A N 1
ATOM 783 C CA . GLY A 1 101 ? 0.382 7.376 -21.430 1.00 93.12 101 GLY A CA 1
ATOM 784 C C . GLY A 1 101 ? 0.505 8.001 -20.040 1.00 93.12 101 GLY A C 1
ATOM 785 O O . GLY A 1 101 ? 0.322 7.330 -19.028 1.00 93.12 101 GLY A O 1
ATOM 786 N N . TYR A 1 102 ? 0.845 9.292 -19.998 1.00 93.31 102 TYR A N 1
ATOM 787 C CA . TYR A 1 102 ? 0.981 10.047 -18.749 1.00 93.31 102 TYR A CA 1
ATOM 788 C C . TYR A 1 102 ? -0.362 10.172 -18.025 1.00 93.31 102 TYR A C 1
ATOM 790 O O . TYR A 1 102 ? -1.350 10.571 -18.645 1.00 93.31 102 TYR A O 1
ATOM 798 N N . ARG A 1 103 ? -0.372 9.888 -16.715 1.00 96.56 103 ARG A N 1
ATOM 799 C CA . ARG A 1 103 ? -1.576 9.848 -15.867 1.00 96.56 103 ARG A CA 1
ATOM 800 C C . ARG A 1 103 ? -1.595 10.906 -14.746 1.00 96.56 103 ARG A C 1
ATOM 802 O O . ARG A 1 103 ? -1.955 10.561 -13.628 1.00 96.56 103 ARG A O 1
ATOM 809 N N . PRO A 1 104 ? -1.257 12.190 -14.980 1.00 96.88 104 PRO A N 1
ATOM 810 C CA . PRO A 1 104 ? -1.518 13.194 -13.957 1.00 96.88 104 PRO A CA 1
ATOM 811 C C . PRO A 1 104 ? -3.028 13.343 -13.746 1.00 96.88 104 PRO A C 1
ATOM 813 O O . PRO A 1 104 ? -3.817 13.163 -14.687 1.00 96.88 104 PRO A O 1
ATOM 816 N N . VAL A 1 105 ? -3.426 13.705 -12.531 1.00 96.50 105 VAL A N 1
ATOM 817 C CA . VAL A 1 105 ? -4.817 14.025 -12.184 1.00 96.50 105 VAL A CA 1
ATOM 818 C C . VAL A 1 105 ? -5.399 15.045 -13.171 1.00 96.50 105 VAL A C 1
ATOM 820 O O . VAL A 1 105 ? -4.720 15.992 -13.577 1.00 96.50 105 VAL A O 1
ATOM 823 N N . GLY A 1 106 ? -6.644 14.842 -13.612 1.00 94.75 106 GLY A N 1
ATOM 824 C CA . GLY A 1 106 ? -7.284 15.680 -14.635 1.00 94.75 106 GLY A CA 1
ATOM 825 C C . GLY A 1 106 ? -7.004 15.245 -16.078 1.00 94.75 106 GLY A C 1
ATOM 826 O O . GLY A 1 106 ? -7.596 15.785 -17.017 1.00 94.75 106 GLY A O 1
ATOM 827 N N . SER A 1 107 ? -6.104 14.281 -16.299 1.00 97.12 107 SER A N 1
ATOM 828 C CA . SER A 1 107 ? -5.884 13.692 -17.622 1.00 97.12 107 SER A CA 1
ATOM 829 C C . SER A 1 107 ? -6.912 12.606 -17.934 1.00 97.12 107 SER A C 1
ATOM 831 O O . SER A 1 107 ? -7.386 11.890 -17.055 1.00 97.12 107 SER A O 1
ATOM 833 N N . LYS A 1 108 ? -7.182 12.390 -19.227 1.00 97.88 108 LYS A N 1
ATOM 834 C CA . LYS A 1 108 ? -8.018 11.267 -19.682 1.00 97.88 108 LYS A CA 1
ATOM 835 C C . LYS A 1 108 ? -7.464 9.906 -19.234 1.00 97.88 108 LYS A C 1
ATOM 837 O O . LYS A 1 108 ? -8.229 8.986 -18.951 1.00 97.88 108 LYS A O 1
ATOM 842 N N . ALA A 1 109 ? -6.140 9.767 -19.191 1.00 98.00 109 ALA A N 1
ATOM 843 C CA . ALA A 1 109 ? -5.500 8.522 -18.793 1.00 98.00 109 ALA A CA 1
ATOM 844 C C . ALA A 1 109 ? -5.761 8.202 -17.310 1.00 98.00 109 ALA A C 1
ATOM 846 O O . ALA A 1 109 ? -6.070 7.053 -16.993 1.00 98.00 109 ALA A O 1
ATOM 847 N N . ASN A 1 110 ? -5.716 9.212 -16.435 1.00 98.12 110 ASN A N 1
ATOM 848 C CA . ASN A 1 110 ? -5.994 9.060 -15.007 1.00 98.12 110 ASN A CA 1
ATOM 849 C C . ASN A 1 110 ? -7.488 8.965 -14.679 1.00 98.12 110 ASN A C 1
ATOM 851 O O . ASN A 1 110 ? -7.901 8.089 -13.934 1.00 98.12 110 ASN A O 1
ATOM 855 N N . ASP A 1 111 ? -8.313 9.851 -15.232 1.00 97.38 111 ASP A N 1
ATOM 856 C CA . ASP A 1 111 ? -9.684 10.033 -14.734 1.00 97.38 111 ASP A CA 1
ATOM 857 C C . ASP A 1 111 ? -10.708 9.140 -15.454 1.00 97.38 111 ASP A C 1
ATOM 859 O O . ASP A 1 111 ? -11.803 8.898 -14.936 1.0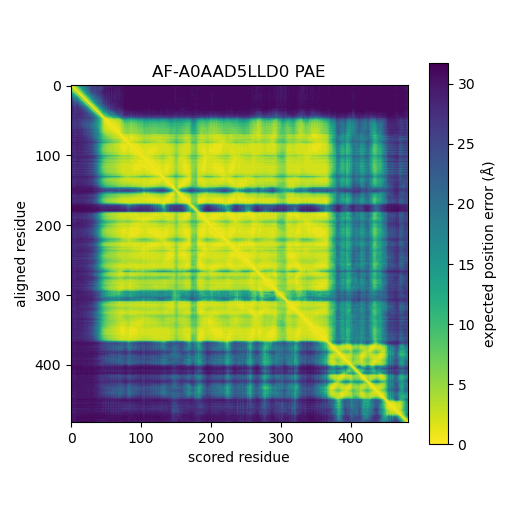0 97.38 111 ASP A O 1
ATOM 863 N N . GLU A 1 112 ? -10.363 8.631 -16.644 1.00 98.06 112 GLU A N 1
ATOM 864 C CA . GLU A 1 112 ? -11.248 7.798 -17.465 1.00 98.06 112 GLU A CA 1
ATOM 865 C C . GLU A 1 112 ? -10.660 6.410 -17.738 1.00 98.06 112 GLU A C 1
ATOM 867 O O . GLU A 1 112 ? -11.260 5.410 -17.347 1.00 98.06 112 GLU A O 1
ATOM 872 N N . LEU A 1 113 ? -9.506 6.328 -18.412 1.00 98.69 113 LEU A N 1
ATOM 873 C CA . LEU A 1 113 ? -8.994 5.057 -18.949 1.00 98.69 113 LEU A CA 1
ATOM 874 C C . LEU A 1 113 ? -8.560 4.091 -17.844 1.00 98.69 113 LEU A C 1
ATOM 876 O O . LEU A 1 113 ? -8.962 2.926 -17.859 1.00 98.69 113 LEU A O 1
ATOM 880 N N . THR A 1 114 ? -7.783 4.575 -16.873 1.00 98.62 114 THR A N 1
ATOM 881 C CA . THR A 1 114 ? -7.289 3.741 -15.769 1.00 98.62 114 THR A CA 1
ATOM 882 C C . THR A 1 114 ? -8.440 3.234 -14.887 1.00 98.62 114 THR A C 1
ATOM 884 O O . THR A 1 114 ? -8.546 2.018 -14.726 1.00 98.62 114 THR A O 1
ATOM 887 N N . PRO A 1 115 ? -9.388 4.075 -14.418 1.00 98.69 115 PRO A N 1
ATOM 888 C CA . PRO A 1 115 ? -10.538 3.611 -13.650 1.00 98.69 115 PRO A CA 1
ATOM 889 C C . PRO A 1 115 ? -11.423 2.622 -14.408 1.00 98.69 115 PRO A C 1
ATOM 891 O O . PRO A 1 115 ? -11.855 1.624 -13.836 1.00 98.69 115 PRO A O 1
ATOM 894 N N . GLN A 1 116 ? -11.682 2.860 -15.701 1.00 98.69 116 GLN A N 1
ATOM 895 C CA . GLN A 1 116 ? -12.462 1.935 -16.531 1.00 98.69 116 GLN A CA 1
ATOM 896 C C . GLN A 1 116 ? -11.777 0.571 -16.641 1.00 98.69 116 GLN A C 1
ATOM 898 O O . GLN A 1 116 ? -12.430 -0.464 -16.489 1.00 98.69 116 GLN A O 1
ATOM 903 N N . TYR A 1 117 ? -10.462 0.565 -16.867 1.00 98.88 117 TYR A N 1
ATOM 904 C CA . TYR A 1 117 ? -9.685 -0.664 -16.934 1.00 98.88 117 TYR A CA 1
ATOM 905 C C . TYR A 1 117 ? -9.671 -1.404 -15.592 1.00 98.88 117 TYR A C 1
ATOM 907 O O . TYR A 1 117 ? -10.013 -2.587 -15.553 1.00 98.88 117 TYR A O 1
ATOM 915 N N . LEU A 1 118 ? -9.371 -0.716 -14.487 1.00 98.88 118 LEU A N 1
ATOM 916 C CA . LEU A 1 118 ? -9.367 -1.308 -13.148 1.00 98.88 118 LEU A CA 1
ATOM 917 C C . LEU A 1 118 ? -10.736 -1.890 -12.789 1.00 98.88 118 LEU A C 1
ATOM 919 O O . LEU A 1 118 ? -10.819 -3.048 -12.389 1.00 98.88 118 LEU A O 1
ATOM 923 N N . LEU A 1 119 ? -11.827 -1.153 -13.018 1.00 98.88 119 LEU A N 1
ATOM 924 C CA . LEU A 1 119 ? -13.182 -1.664 -12.802 1.00 98.88 119 LEU A CA 1
ATOM 925 C C . LEU A 1 119 ? -13.478 -2.896 -13.661 1.00 98.88 119 LEU A C 1
ATOM 927 O O . LEU A 1 119 ? -14.145 -3.812 -13.183 1.00 98.88 119 LEU A O 1
ATOM 931 N N . SER A 1 120 ? -12.992 -2.953 -14.905 1.00 98.75 120 SER A N 1
ATOM 932 C CA . SER A 1 120 ? -13.158 -4.145 -15.745 1.00 98.75 120 SER A CA 1
ATOM 933 C C . SER A 1 120 ? -12.457 -5.366 -15.139 1.00 98.75 120 SER A C 1
ATOM 935 O O . SER A 1 120 ? -13.078 -6.420 -15.014 1.00 98.75 120 SER A O 1
ATOM 937 N N . GLN A 1 121 ? -11.217 -5.200 -14.665 1.00 98.75 121 GLN A N 1
ATOM 938 C CA . GLN A 1 121 ? -10.435 -6.259 -14.025 1.00 98.75 121 GLN A CA 1
ATOM 939 C C . GLN A 1 121 ? -11.066 -6.711 -12.704 1.00 98.75 121 GLN A C 1
ATOM 941 O O . GLN A 1 121 ? -11.206 -7.906 -12.457 1.00 98.75 121 GLN A O 1
ATOM 946 N N . ILE A 1 122 ? -11.514 -5.765 -11.877 1.00 98.81 122 ILE A N 1
ATOM 947 C CA . ILE A 1 122 ? -12.179 -6.040 -10.598 1.00 98.81 122 ILE A CA 1
ATOM 948 C C . ILE A 1 122 ? -13.493 -6.802 -10.821 1.00 98.81 122 ILE A C 1
ATOM 950 O O . ILE A 1 122 ? -13.767 -7.772 -10.116 1.00 98.81 122 ILE A O 1
ATOM 954 N N . ASN A 1 123 ? -14.304 -6.405 -11.808 1.00 98.69 123 ASN A N 1
ATOM 955 C CA . ASN A 1 123 ? -15.552 -7.107 -12.124 1.00 98.69 123 ASN A CA 1
ATOM 956 C C . ASN A 1 123 ? -15.300 -8.513 -12.682 1.00 98.69 123 ASN A C 1
ATOM 958 O O . ASN A 1 123 ? -16.024 -9.443 -12.328 1.00 98.69 123 ASN A O 1
ATOM 962 N N . GLU A 1 124 ? -14.265 -8.690 -13.506 1.00 98.31 124 GLU A N 1
ATOM 963 C CA . GLU A 1 124 ? -13.842 -10.011 -13.975 1.00 98.31 124 GLU A CA 1
ATOM 964 C C . GLU A 1 124 ? -13.435 -10.903 -12.794 1.00 98.31 124 GLU A C 1
ATOM 966 O O . GLU A 1 124 ? -13.922 -12.029 -12.679 1.00 98.31 124 GLU A O 1
ATOM 971 N N . ILE A 1 125 ? -12.607 -10.395 -11.875 1.00 98.25 125 ILE A N 1
ATOM 972 C CA . ILE A 1 125 ? -12.207 -11.119 -10.661 1.00 98.25 125 ILE A CA 1
ATOM 973 C C . ILE A 1 125 ? -13.438 -11.486 -9.828 1.00 98.25 125 ILE A C 1
ATOM 975 O O . ILE A 1 125 ? -13.608 -12.649 -9.473 1.00 98.25 125 ILE A O 1
ATOM 979 N N . LYS A 1 126 ? -14.343 -10.530 -9.589 1.00 97.56 126 LYS A N 1
ATOM 980 C CA . LYS A 1 126 ? -15.593 -10.756 -8.854 1.00 97.56 126 LYS A CA 1
ATOM 981 C C . LYS A 1 126 ? -16.471 -11.830 -9.491 1.00 97.56 126 LYS A C 1
ATOM 983 O O . LYS A 1 126 ? -17.025 -12.651 -8.771 1.00 97.56 126 LYS A O 1
ATOM 988 N N . SER A 1 127 ? -16.586 -11.855 -10.818 1.00 97.12 127 SER A N 1
ATOM 989 C CA . SER A 1 127 ? -17.380 -12.870 -11.527 1.00 97.12 127 SER A CA 1
ATOM 990 C C . SER A 1 127 ? -16.797 -14.285 -11.437 1.00 97.12 127 SER A C 1
ATOM 992 O O . SER A 1 127 ? -17.520 -15.256 -11.634 1.00 97.12 127 SER A O 1
ATOM 994 N N . ASN A 1 128 ? -15.502 -14.392 -11.131 1.00 95.56 128 ASN A N 1
ATOM 995 C CA . ASN A 1 128 ? -14.762 -15.645 -11.020 1.00 95.56 128 ASN A CA 1
ATOM 996 C C . ASN A 1 128 ? -14.401 -16.001 -9.567 1.00 95.56 128 ASN A C 1
ATOM 998 O O . ASN A 1 128 ? -13.614 -16.933 -9.363 1.00 95.56 128 ASN A O 1
ATOM 1002 N N . ALA A 1 129 ? -14.909 -15.254 -8.583 1.00 94.75 129 ALA A N 1
ATOM 1003 C CA . ALA A 1 129 ? -14.698 -15.522 -7.166 1.00 94.75 129 ALA A CA 1
ATOM 1004 C C . ALA A 1 129 ? -15.407 -16.820 -6.741 1.00 94.75 129 ALA A C 1
ATOM 1006 O O . ALA A 1 129 ? -16.355 -17.262 -7.390 1.00 94.75 129 ALA A O 1
ATOM 1007 N N . VAL A 1 130 ? -14.921 -17.448 -5.672 1.00 93.56 130 VAL A N 1
ATOM 1008 C CA . VAL A 1 130 ? -15.590 -18.606 -5.051 1.00 93.56 130 VAL A CA 1
ATOM 1009 C C . VAL A 1 130 ? -16.791 -18.160 -4.211 1.00 93.56 130 VAL A C 1
ATOM 1011 O O . VAL A 1 130 ? -16.850 -17.019 -3.759 1.00 93.56 130 VAL A O 1
ATOM 1014 N N . ASP A 1 131 ? -17.750 -19.065 -4.004 1.00 88.69 131 ASP A N 1
ATOM 1015 C CA . ASP A 1 131 ? -19.042 -18.760 -3.368 1.00 88.69 131 ASP A CA 1
ATOM 1016 C C . ASP A 1 131 ? -18.928 -18.273 -1.908 1.00 88.69 131 ASP A C 1
ATOM 1018 O O . ASP A 1 131 ? -19.817 -17.582 -1.414 1.00 88.69 131 ASP A O 1
ATOM 1022 N N . ASP A 1 132 ? -17.843 -18.617 -1.212 1.00 89.06 132 ASP A N 1
ATOM 1023 C CA . ASP A 1 132 ? -17.556 -18.231 0.175 1.00 89.06 132 ASP A CA 1
ATOM 1024 C C . ASP A 1 132 ? -16.815 -16.885 0.298 1.00 89.06 132 ASP A C 1
ATOM 1026 O O . ASP A 1 132 ? -16.410 -16.496 1.398 1.00 89.06 132 ASP A O 1
ATOM 1030 N N . VAL A 1 133 ? -16.677 -16.139 -0.805 1.00 91.81 133 VAL A N 1
ATOM 1031 C CA . VAL A 1 133 ? -16.100 -14.790 -0.840 1.00 91.81 133 VAL A CA 1
ATOM 1032 C C . VAL A 1 133 ? -17.142 -13.768 -1.295 1.00 91.81 133 VAL A C 1
ATOM 1034 O O . VAL A 1 133 ? -17.721 -13.854 -2.377 1.00 91.81 133 VAL A O 1
ATOM 1037 N N . ARG A 1 134 ? -17.322 -12.712 -0.501 1.00 92.94 134 ARG A N 1
ATOM 1038 C CA . ARG A 1 134 ? -18.112 -11.531 -0.857 1.00 92.94 134 ARG A CA 1
ATOM 1039 C C . ARG A 1 134 ? -17.185 -10.410 -1.322 1.00 92.94 134 ARG A C 1
ATOM 1041 O O . ARG A 1 134 ? -16.294 -9.997 -0.587 1.00 92.94 134 ARG A O 1
ATOM 1048 N N . ILE A 1 135 ? -17.428 -9.897 -2.534 1.00 96.00 135 ILE A N 1
ATOM 1049 C CA . ILE A 1 135 ? -16.701 -8.751 -3.105 1.00 96.00 135 ILE A CA 1
ATOM 1050 C C . ILE A 1 135 ? -17.659 -7.585 -3.357 1.00 96.00 135 ILE A C 1
ATOM 1052 O O . ILE A 1 135 ? -18.551 -7.648 -4.213 1.00 96.00 135 ILE A O 1
ATOM 1056 N N . GLU A 1 136 ? -17.449 -6.491 -2.637 1.00 96.88 136 GLU A N 1
ATOM 1057 C CA . GLU A 1 136 ? -18.187 -5.236 -2.768 1.00 96.88 136 GLU A CA 1
ATOM 1058 C C . GLU A 1 136 ? -17.302 -4.174 -3.406 1.00 96.88 136 GLU A C 1
ATOM 1060 O O . GLU A 1 136 ? -16.117 -4.087 -3.109 1.00 96.88 136 GLU A O 1
ATOM 1065 N N . ILE A 1 137 ? -17.876 -3.378 -4.305 1.00 98.50 137 ILE A N 1
ATOM 1066 C CA . ILE A 1 137 ? -17.150 -2.376 -5.086 1.00 98.50 137 ILE A CA 1
ATOM 1067 C C . ILE A 1 137 ? -17.871 -1.048 -4.889 1.00 98.50 137 ILE A C 1
ATOM 1069 O O . ILE A 1 137 ? -19.094 -0.995 -5.036 1.00 98.50 137 ILE A O 1
ATOM 1073 N N . ASP A 1 138 ? -17.122 0.005 -4.586 1.00 98.50 138 ASP A N 1
ATOM 1074 C CA . ASP A 1 138 ? -17.615 1.377 -4.531 1.00 98.50 138 ASP A CA 1
ATOM 1075 C C . ASP A 1 138 ? -16.671 2.298 -5.309 1.00 98.50 138 ASP A C 1
ATOM 1077 O O . ASP A 1 138 ? -15.450 2.152 -5.254 1.00 98.50 138 ASP A O 1
ATOM 1081 N N . VAL A 1 139 ? -17.234 3.245 -6.057 1.00 98.62 139 VAL A N 1
ATOM 1082 C CA . VAL A 1 139 ? -16.457 4.279 -6.750 1.00 98.62 139 VAL A CA 1
ATOM 1083 C C . VAL A 1 139 ? -16.728 5.586 -6.033 1.00 98.62 139 VAL A C 1
ATOM 1085 O O . VAL A 1 139 ? -17.772 6.213 -6.220 1.00 98.62 139 VAL A O 1
ATOM 1088 N N . GLN A 1 140 ? -15.783 5.991 -5.195 1.00 98.31 140 GLN A N 1
ATOM 1089 C CA . GLN A 1 140 ? -15.909 7.196 -4.394 1.00 98.31 140 GLN A CA 1
ATOM 1090 C C . GLN A 1 140 ? -15.392 8.401 -5.181 1.00 98.31 140 GLN A C 1
ATOM 1092 O O . GLN A 1 140 ? -14.358 8.322 -5.847 1.00 98.31 140 GLN A O 1
ATOM 1097 N N . ARG A 1 141 ? -16.092 9.537 -5.066 1.00 98.06 141 ARG A N 1
ATOM 1098 C CA . ARG A 1 141 ? -15.650 10.813 -5.641 1.00 98.06 141 ARG A CA 1
ATOM 1099 C C . ARG A 1 141 ? -15.612 11.963 -4.628 1.00 98.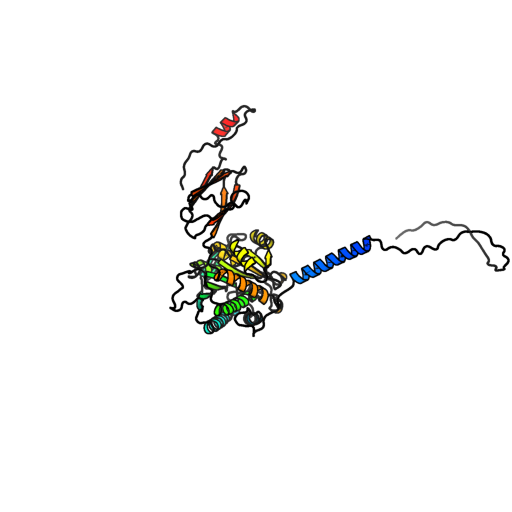06 141 ARG A C 1
ATOM 1101 O O . ARG A 1 141 ? -16.459 12.858 -4.691 1.00 98.06 141 ARG A O 1
ATOM 1108 N N . PRO A 1 142 ? -14.709 11.923 -3.633 1.00 97.38 142 PRO A N 1
ATOM 1109 C CA . PRO A 1 142 ? -14.734 12.880 -2.536 1.00 97.38 142 PRO A CA 1
ATOM 1110 C C . PRO A 1 142 ? -14.321 14.292 -2.972 1.00 97.38 142 PRO A C 1
ATOM 1112 O O . PRO A 1 142 ? -13.574 14.504 -3.926 1.00 97.38 142 PRO A O 1
ATOM 1115 N N . THR A 1 143 ? -14.813 15.276 -2.224 1.00 97.75 143 THR A N 1
ATOM 1116 C CA . THR A 1 143 ? -14.401 16.687 -2.285 1.00 97.75 143 THR A CA 1
ATOM 1117 C C . THR A 1 143 ? -14.003 17.096 -0.877 1.00 97.75 143 THR A C 1
ATOM 1119 O O . THR A 1 143 ? -14.659 16.693 0.085 1.00 97.75 143 THR A O 1
ATOM 1122 N N . GLY A 1 144 ? -12.929 17.859 -0.724 1.00 95.81 144 GLY A N 1
ATOM 1123 C CA . GLY A 1 144 ? -12.419 18.185 0.599 1.00 95.81 144 GLY A CA 1
ATOM 1124 C C . GLY A 1 144 ? -11.271 19.173 0.578 1.00 95.81 144 GLY A C 1
ATOM 1125 O O . GLY A 1 144 ? -10.899 19.721 -0.459 1.00 95.81 144 GLY A O 1
ATOM 1126 N N . ALA A 1 145 ? -10.739 19.421 1.768 1.00 92.88 145 ALA A N 1
ATOM 1127 C CA . ALA A 1 145 ? -9.582 20.268 1.955 1.00 92.88 145 ALA A CA 1
ATOM 1128 C C . ALA A 1 145 ? -8.849 19.887 3.241 1.00 92.88 145 ALA A C 1
ATOM 1130 O O . ALA A 1 145 ? -9.493 19.514 4.222 1.00 92.88 145 ALA A O 1
ATOM 1131 N N . PHE A 1 146 ? -7.528 20.038 3.252 1.00 89.75 146 PHE A N 1
ATOM 1132 C CA . PHE A 1 146 ? -6.712 19.871 4.450 1.00 89.75 146 PHE A CA 1
ATOM 1133 C C . PHE A 1 146 ? -5.464 20.753 4.401 1.00 89.75 146 PHE A C 1
ATOM 1135 O O . PHE A 1 146 ? -4.995 21.148 3.332 1.00 89.75 146 PHE A O 1
ATOM 1142 N N . GLY A 1 147 ? -4.972 21.107 5.586 1.00 81.50 147 GLY A N 1
ATOM 1143 C CA . GLY A 1 147 ? -3.787 21.938 5.742 1.00 81.50 147 GLY A CA 1
ATOM 1144 C C . GLY A 1 147 ? -2.506 21.110 5.704 1.00 81.50 147 GLY A C 1
ATOM 1145 O O . GLY A 1 147 ? -2.454 19.997 6.228 1.00 81.50 147 GLY A O 1
ATOM 1146 N N . LEU A 1 148 ? -1.463 21.687 5.122 1.00 72.44 148 LEU A N 1
ATOM 1147 C CA . LEU A 1 148 ? -0.090 21.207 5.155 1.00 72.44 148 LEU A CA 1
ATOM 1148 C C . LEU A 1 148 ? 0.774 22.279 5.809 1.00 72.44 148 LEU A C 1
ATOM 1150 O O . LEU A 1 148 ? 0.721 23.449 5.431 1.00 72.44 148 LEU A O 1
ATOM 1154 N N . ASN A 1 149 ? 1.598 21.866 6.764 1.00 65.25 149 ASN A N 1
ATOM 1155 C CA . ASN A 1 149 ? 2.561 22.742 7.426 1.00 65.25 149 ASN A CA 1
ATOM 1156 C C . ASN A 1 149 ? 3.950 22.560 6.795 1.00 65.25 149 ASN A C 1
ATOM 1158 O O . ASN A 1 149 ? 4.908 22.224 7.488 1.00 65.25 149 ASN A O 1
ATOM 1162 N N . PHE A 1 150 ? 4.055 22.729 5.473 1.00 58.59 150 PHE A N 1
ATOM 1163 C CA . PHE A 1 150 ? 5.329 22.661 4.753 1.00 58.59 150 PHE A CA 1
ATOM 1164 C C . PHE A 1 150 ? 5.770 24.072 4.354 1.00 58.59 150 PHE A C 1
ATOM 1166 O O . PHE A 1 150 ? 5.130 24.704 3.518 1.00 58.59 150 PHE A O 1
ATOM 1173 N N . LEU A 1 151 ? 6.866 24.554 4.954 1.00 54.28 151 LEU A N 1
ATOM 1174 C CA . LEU A 1 151 ? 7.445 25.906 4.819 1.00 54.28 151 LEU A CA 1
ATOM 1175 C C . LEU A 1 151 ? 6.535 27.069 5.298 1.00 54.28 151 LEU A C 1
ATOM 1177 O O . LEU A 1 151 ? 7.022 27.927 6.029 1.00 54.28 151 LEU A O 1
ATOM 1181 N N . GLU A 1 152 ? 5.236 27.070 4.970 1.00 61.81 152 GLU A N 1
ATOM 1182 C CA . GLU A 1 152 ? 4.169 27.978 5.442 1.00 61.81 152 GLU A CA 1
ATOM 1183 C C . GLU A 1 152 ? 2.825 27.216 5.599 1.00 61.81 152 GLU A C 1
ATOM 1185 O O . GLU A 1 152 ? 2.755 26.013 5.346 1.00 61.81 152 GLU A O 1
ATOM 1190 N N . GLN A 1 153 ? 1.744 27.889 6.029 1.00 69.31 153 GLN A N 1
ATOM 1191 C CA . GLN A 1 153 ? 0.393 27.302 6.045 1.00 69.31 153 GLN A CA 1
ATOM 1192 C C . GLN A 1 153 ? -0.145 27.175 4.611 1.00 69.31 153 GLN A C 1
ATOM 1194 O O . GLN A 1 153 ? -0.621 28.151 4.030 1.00 69.31 153 GLN A O 1
ATOM 1199 N N . PHE A 1 154 ? -0.088 25.971 4.044 1.00 78.06 154 PHE A N 1
ATOM 1200 C CA . PHE A 1 154 ? -0.642 25.663 2.727 1.00 78.06 154 PHE A CA 1
ATOM 1201 C C . PHE A 1 154 ? -1.972 24.920 2.878 1.00 78.06 154 PHE A C 1
ATOM 1203 O O . PHE A 1 154 ? -2.049 23.930 3.598 1.00 78.06 154 PHE A O 1
ATOM 1210 N N . GLN A 1 155 ? -3.020 25.360 2.181 1.00 85.69 155 GLN A N 1
ATOM 1211 C CA . GLN A 1 155 ? -4.296 24.644 2.144 1.00 85.69 155 GLN A CA 1
ATOM 1212 C C . GLN A 1 155 ? -4.423 23.896 0.818 1.00 85.69 155 GLN A C 1
ATOM 1214 O O . GLN A 1 155 ? -4.523 24.520 -0.239 1.00 85.69 155 GLN A O 1
ATOM 1219 N N . ASN A 1 156 ? -4.476 22.567 0.874 1.00 88.75 156 ASN A N 1
ATOM 1220 C CA . ASN A 1 156 ? -4.832 21.750 -0.277 1.00 88.75 156 ASN A CA 1
ATOM 1221 C C . ASN A 1 156 ? -6.364 21.652 -0.359 1.00 88.75 156 ASN A C 1
ATOM 1223 O O . ASN A 1 156 ? -7.014 21.350 0.643 1.00 88.75 156 ASN A O 1
ATOM 1227 N N . ILE A 1 157 ? -6.947 21.950 -1.523 1.00 93.06 157 ILE A N 1
ATOM 1228 C CA . ILE A 1 157 ? -8.390 21.855 -1.789 1.00 93.06 157 ILE A CA 1
ATOM 1229 C C . ILE A 1 157 ? -8.572 21.034 -3.058 1.00 93.06 157 ILE A C 1
ATOM 1231 O O . ILE A 1 157 ? -7.944 21.319 -4.077 1.00 93.06 157 ILE A O 1
ATOM 1235 N N . TYR A 1 158 ? -9.472 20.061 -3.008 1.00 95.69 158 TYR A N 1
ATOM 1236 C CA . TYR A 1 158 ? -9.718 19.139 -4.106 1.00 95.69 158 TYR A CA 1
ATOM 1237 C C . TYR A 1 158 ? -11.202 18.843 -4.259 1.00 95.69 158 TYR A C 1
ATOM 1239 O O . TYR A 1 158 ? -11.977 18.916 -3.302 1.00 95.69 158 TYR A O 1
ATOM 1247 N N . ALA A 1 159 ? -11.605 18.496 -5.476 1.00 95.94 159 ALA A N 1
ATOM 1248 C CA . ALA A 1 159 ? -12.989 18.202 -5.794 1.00 95.94 159 ALA A CA 1
ATOM 1249 C C . ALA A 1 159 ? -13.088 17.020 -6.746 1.00 95.94 159 ALA A C 1
ATOM 1251 O O . ALA A 1 159 ? -12.426 16.993 -7.780 1.00 95.94 159 ALA A O 1
ATOM 1252 N N . ASN A 1 160 ? -13.980 16.090 -6.412 1.00 95.81 160 ASN A N 1
ATOM 1253 C CA . ASN A 1 160 ? -14.385 14.991 -7.283 1.00 95.81 160 ASN A CA 1
ATOM 1254 C C . ASN A 1 160 ? -13.212 14.110 -7.776 1.00 95.81 160 ASN A C 1
ATOM 1256 O O . ASN A 1 160 ? -13.289 13.544 -8.869 1.00 95.81 160 ASN A O 1
ATOM 1260 N N . VAL A 1 161 ? -12.149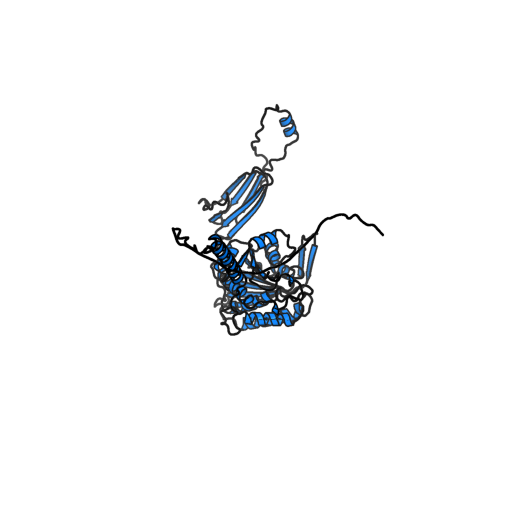 13.981 -6.970 1.00 97.19 161 VAL A N 1
ATOM 1261 C CA . VAL A 1 161 ? -11.055 13.014 -7.202 1.00 97.19 161 VAL A CA 1
ATOM 1262 C C . VAL A 1 161 ? -11.610 11.595 -7.132 1.00 97.19 161 VAL A C 1
ATOM 1264 O O . VAL A 1 161 ? -12.661 11.399 -6.539 1.00 97.19 161 VAL A O 1
ATOM 1267 N N . THR A 1 162 ? -10.975 10.602 -7.749 1.00 98.31 162 THR A N 1
ATOM 1268 C CA . THR A 1 162 ? -11.566 9.254 -7.862 1.00 98.31 162 THR A CA 1
ATOM 1269 C C . THR A 1 162 ? -10.826 8.260 -6.976 1.00 98.31 162 THR A C 1
ATOM 1271 O O . THR A 1 162 ? -9.610 8.169 -7.066 1.00 98.31 162 THR A O 1
ATOM 1274 N N . ASN A 1 163 ? -11.568 7.483 -6.185 1.00 98.62 163 ASN A N 1
ATOM 1275 C CA . ASN A 1 163 ? -11.089 6.227 -5.607 1.00 98.62 163 ASN A CA 1
ATOM 1276 C C . ASN A 1 163 ? -11.925 5.073 -6.157 1.00 98.62 163 ASN A C 1
ATOM 1278 O O . ASN A 1 163 ? -13.152 5.189 -6.264 1.00 98.62 163 ASN A O 1
ATOM 1282 N N . ILE A 1 164 ? -11.287 3.940 -6.439 1.00 98.81 164 ILE A N 1
ATOM 1283 C CA . ILE A 1 164 ? -11.991 2.663 -6.587 1.00 98.81 164 ILE A CA 1
ATOM 1284 C C . ILE A 1 164 ? -11.715 1.854 -5.329 1.00 98.81 164 ILE A C 1
ATOM 1286 O O . ILE A 1 164 ? -10.575 1.488 -5.058 1.00 98.81 164 ILE A O 1
ATOM 1290 N N . VAL A 1 165 ? -12.765 1.580 -4.562 1.00 98.75 165 VAL A N 1
ATOM 1291 C CA . VAL A 1 165 ? -12.671 0.881 -3.285 1.00 98.75 165 VAL A CA 1
ATOM 1292 C C . VAL A 1 165 ? -13.292 -0.501 -3.431 1.00 98.75 165 VAL A C 1
ATOM 1294 O O . VAL A 1 165 ? -14.427 -0.635 -3.891 1.00 98.75 165 VAL A O 1
ATOM 1297 N N . VAL A 1 166 ? -12.562 -1.541 -3.036 1.00 98.69 166 VAL A N 1
ATOM 1298 C CA . VAL A 1 166 ? -13.027 -2.931 -3.110 1.00 98.69 166 VAL A CA 1
ATOM 1299 C C . VAL A 1 166 ? -12.924 -3.578 -1.739 1.00 98.69 166 VAL A C 1
ATOM 1301 O O . VAL A 1 166 ? -11.836 -3.654 -1.184 1.00 98.69 166 VAL A O 1
ATOM 1304 N N . ARG A 1 167 ? -14.036 -4.076 -1.198 1.00 97.56 167 ARG A N 1
ATOM 1305 C CA . ARG A 1 167 ? -14.068 -4.831 0.061 1.00 97.56 167 ARG A CA 1
ATOM 1306 C C . ARG A 1 167 ? -14.230 -6.318 -0.229 1.00 97.56 167 ARG A C 1
ATOM 1308 O O . ARG A 1 167 ? -15.158 -6.707 -0.933 1.00 97.56 167 ARG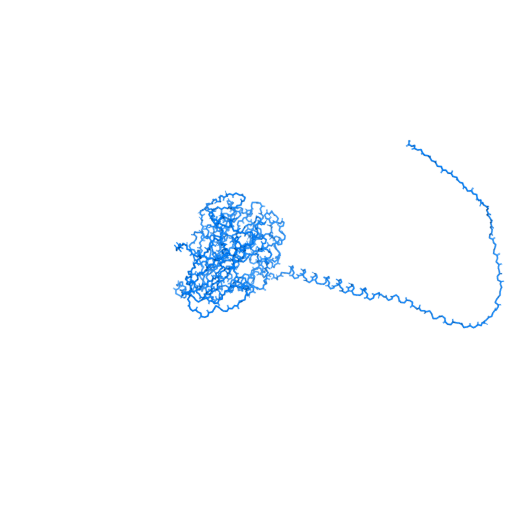 A O 1
ATOM 1315 N N . VAL A 1 168 ? -13.334 -7.126 0.325 1.00 95.81 168 VAL A N 1
ATOM 1316 C CA . VAL A 1 168 ? -13.324 -8.589 0.248 1.00 95.81 168 VAL A CA 1
ATOM 1317 C C . VAL A 1 168 ? -13.527 -9.149 1.650 1.00 95.81 168 VAL A C 1
ATOM 1319 O O . VAL A 1 168 ? -12.751 -8.851 2.556 1.00 95.81 168 VAL A O 1
ATOM 1322 N N . SER A 1 169 ? -14.557 -9.961 1.843 1.00 92.88 169 SER A N 1
ATOM 1323 C CA . SER A 1 169 ? -14.850 -10.624 3.117 1.00 92.88 169 SER A CA 1
ATOM 1324 C C . SER A 1 169 ? -15.309 -12.061 2.891 1.00 92.88 169 SER A C 1
ATOM 1326 O O . SER A 1 169 ? -15.684 -12.432 1.777 1.00 92.88 169 SER A O 1
ATOM 1328 N N . SER A 1 170 ? -15.284 -12.887 3.937 1.00 88.88 170 SER A N 1
ATOM 1329 C CA . SER A 1 170 ? -15.933 -14.196 3.871 1.00 88.88 170 SER A CA 1
ATOM 1330 C C . SER A 1 170 ? -17.456 -14.033 3.798 1.00 88.88 170 SER A C 1
ATOM 1332 O O . SER A 1 170 ? -18.044 -13.190 4.481 1.00 88.88 170 SER A O 1
ATOM 1334 N N . ALA A 1 171 ? -18.096 -14.823 2.939 1.00 77.12 171 ALA A N 1
ATOM 1335 C CA . ALA A 1 171 ? -19.543 -14.941 2.865 1.00 77.12 171 ALA A CA 1
ATOM 1336 C C . ALA A 1 171 ? -20.013 -16.075 3.789 1.00 77.12 171 ALA A C 1
ATOM 1338 O O . ALA A 1 171 ? -19.555 -17.212 3.680 1.00 77.12 171 ALA A O 1
ATOM 1339 N N . THR A 1 172 ? -20.958 -15.791 4.686 1.00 64.06 172 THR A N 1
ATOM 1340 C CA . THR A 1 172 ? -21.641 -16.847 5.444 1.00 64.06 172 THR A CA 1
ATOM 1341 C C . THR A 1 172 ? -22.703 -17.534 4.564 1.00 64.06 172 THR A C 1
ATOM 1343 O O . THR A 1 172 ? -23.246 -16.911 3.643 1.00 64.06 172 THR A O 1
ATOM 1346 N N . PRO A 1 173 ? -23.070 -18.801 4.846 1.00 52.94 173 PRO A N 1
ATOM 1347 C CA . PRO A 1 173 ? -24.058 -19.547 4.057 1.00 52.94 173 PRO A CA 1
ATOM 1348 C C . PRO A 1 173 ? -25.462 -18.919 3.982 1.00 52.94 173 PRO A C 1
ATOM 1350 O O . PRO A 1 173 ? -26.255 -19.316 3.131 1.00 52.94 173 PRO A O 1
ATOM 1353 N N . ASP A 1 174 ? -25.801 -17.975 4.865 1.00 52.12 174 ASP A N 1
ATOM 1354 C CA . ASP A 1 174 ? -27.097 -17.283 4.895 1.00 52.12 174 ASP A CA 1
ATOM 1355 C C . ASP A 1 174 ? -27.032 -15.834 4.369 1.00 52.12 174 ASP A C 1
ATOM 1357 O O . ASP A 1 174 ? -28.033 -15.112 4.412 1.00 52.12 174 ASP A O 1
ATOM 1361 N N . GLY A 1 175 ? -25.876 -15.411 3.841 1.00 50.50 175 GLY A N 1
ATOM 1362 C CA . GLY A 1 175 ? -25.658 -14.075 3.289 1.00 50.50 175 GLY A CA 1
ATOM 1363 C C . GLY A 1 175 ? -25.620 -12.958 4.338 1.00 50.50 175 GLY A C 1
ATOM 1364 O O . GLY A 1 175 ? -25.641 -11.781 3.964 1.00 50.50 175 GLY A O 1
ATOM 1365 N N . ARG A 1 176 ? -25.580 -13.290 5.636 1.00 49.72 176 ARG A N 1
ATOM 1366 C CA . ARG A 1 176 ? -25.413 -12.308 6.715 1.00 49.72 176 ARG A CA 1
ATOM 1367 C C . ARG A 1 176 ? -23.932 -12.022 6.936 1.00 49.72 176 ARG A C 1
ATOM 1369 O O . ARG A 1 176 ? -23.090 -12.901 6.795 1.00 49.72 176 ARG A O 1
ATOM 1376 N N . GLU A 1 177 ? -23.594 -10.781 7.266 1.00 51.91 177 GLU A N 1
ATOM 1377 C CA . GLU A 1 177 ? -22.246 -10.483 7.756 1.00 51.91 177 GLU A CA 1
ATOM 1378 C C . GLU A 1 177 ? -21.952 -11.393 8.948 1.00 51.91 177 GLU A C 1
ATOM 1380 O O . GLU A 1 177 ? -22.811 -11.565 9.820 1.00 51.91 177 GLU A O 1
ATOM 1385 N N . ASP A 1 178 ? -20.772 -12.015 8.954 1.00 49.81 178 ASP A N 1
ATOM 1386 C CA . ASP A 1 178 ? -20.334 -12.762 10.120 1.00 49.81 178 ASP A CA 1
ATOM 1387 C C . ASP A 1 178 ? -20.328 -11.777 11.296 1.00 49.81 178 ASP A C 1
ATOM 1389 O O . ASP A 1 178 ? -19.641 -10.754 11.272 1.00 49.81 178 ASP A O 1
ATOM 1393 N N . ALA A 1 179 ? -21.159 -12.032 12.308 1.00 39.34 179 ALA A N 1
ATOM 1394 C CA . ALA A 1 179 ? -21.397 -11.110 13.421 1.00 39.34 179 ALA A CA 1
ATOM 1395 C C . ALA A 1 179 ? -20.150 -10.896 14.310 1.00 39.34 179 ALA A C 1
ATOM 1397 O O . ALA A 1 179 ? -20.219 -10.179 15.307 1.00 39.34 179 ALA A O 1
ATOM 1398 N N . ASN A 1 180 ? -19.021 -11.521 13.956 1.00 45.53 180 ASN A N 1
ATOM 1399 C CA . ASN A 1 180 ? -17.788 -11.575 14.729 1.00 45.53 180 ASN A CA 1
ATOM 1400 C C . ASN A 1 180 ? -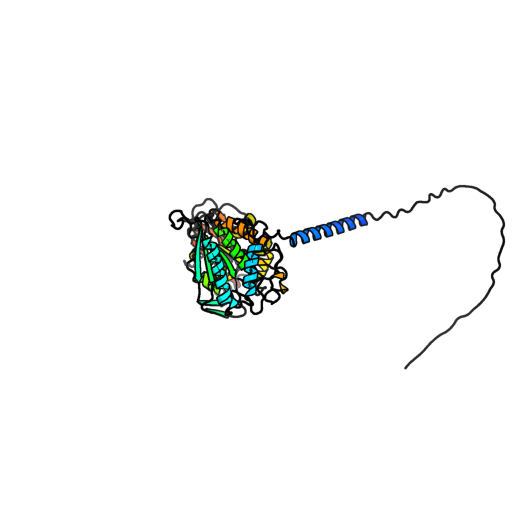16.681 -10.608 14.273 1.00 45.53 180 ASN A C 1
ATOM 1402 O O . ASN A 1 180 ? -15.617 -10.619 14.887 1.00 45.53 180 ASN A O 1
ATOM 1406 N N . GLY A 1 181 ? -16.912 -9.727 13.293 1.00 57.44 181 GLY A N 1
ATOM 1407 C CA . GLY A 1 181 ? -15.993 -8.608 13.067 1.00 57.44 181 GLY A CA 1
ATOM 1408 C C . GLY A 1 181 ? -16.339 -7.747 11.860 1.00 57.44 181 GLY A C 1
ATOM 1409 O O . GLY A 1 181 ? -16.273 -8.206 10.726 1.00 57.44 181 GLY A O 1
ATOM 1410 N N . THR A 1 182 ? -16.654 -6.468 12.089 1.00 73.25 182 THR A N 1
ATOM 1411 C CA . THR A 1 182 ? -16.667 -5.474 11.003 1.00 73.25 182 THR A CA 1
ATOM 1412 C C . THR A 1 182 ? -15.252 -5.069 10.592 1.00 73.25 182 THR A C 1
ATOM 1414 O O . THR A 1 182 ? -15.093 -4.415 9.567 1.00 73.25 182 THR A O 1
ATOM 1417 N N . ASP A 1 183 ? -14.240 -5.483 11.360 1.00 89.31 183 ASP A N 1
ATOM 1418 C CA . ASP A 1 183 ? -12.844 -5.096 11.210 1.00 89.31 183 ASP A CA 1
ATOM 1419 C C . ASP A 1 183 ? -12.282 -5.406 9.817 1.00 89.31 183 ASP A C 1
ATOM 1421 O O . ASP A 1 183 ? -12.624 -6.403 9.173 1.00 89.31 183 ASP A O 1
ATOM 1425 N N . ALA A 1 184 ? -11.399 -4.529 9.348 1.00 93.31 184 ALA A N 1
ATOM 1426 C CA . ALA A 1 184 ? -10.782 -4.621 8.041 1.00 93.31 184 ALA A CA 1
ATOM 1427 C C . ALA A 1 184 ? -9.316 -4.166 8.040 1.00 93.31 184 ALA A C 1
ATOM 1429 O O . ALA A 1 184 ? -8.918 -3.255 8.772 1.00 93.31 184 ALA A O 1
ATOM 1430 N N . LEU A 1 185 ? -8.529 -4.779 7.158 1.00 96.81 185 LEU A N 1
ATOM 1431 C CA . LEU A 1 185 ? -7.194 -4.336 6.769 1.00 96.81 185 LEU A CA 1
ATOM 1432 C C . LEU A 1 185 ? -7.294 -3.522 5.474 1.00 96.81 185 LEU A C 1
ATOM 1434 O O . LEU A 1 185 ? -7.824 -4.014 4.477 1.00 96.81 185 LEU A O 1
ATOM 1438 N N . LEU A 1 186 ? -6.774 -2.296 5.475 1.00 98.56 186 LEU A N 1
ATOM 1439 C CA . LEU A 1 186 ? -6.680 -1.466 4.273 1.00 98.56 186 LEU A CA 1
ATOM 1440 C C . LEU A 1 186 ? -5.398 -1.789 3.494 1.00 98.56 186 LEU A C 1
ATOM 1442 O O . LEU A 1 186 ? -4.322 -1.795 4.077 1.00 98.56 186 LEU A O 1
ATOM 1446 N N . ILE A 1 187 ? -5.497 -1.993 2.183 1.00 98.69 187 ILE A N 1
ATOM 1447 C CA . ILE A 1 187 ? -4.371 -2.043 1.243 1.00 98.69 187 ILE A CA 1
ATOM 1448 C C . ILE A 1 187 ? -4.524 -0.859 0.286 1.00 98.69 187 ILE A C 1
ATOM 1450 O O . ILE A 1 187 ? -5.550 -0.756 -0.388 1.00 98.69 187 ILE A O 1
ATOM 1454 N N . SER A 1 188 ? -3.543 0.038 0.244 1.00 98.62 188 SER A N 1
ATOM 1455 C CA . SER A 1 188 ? -3.607 1.295 -0.512 1.00 98.62 188 SER A CA 1
ATOM 1456 C C . SER A 1 188 ? -2.391 1.479 -1.412 1.00 98.62 188 SER A C 1
ATOM 1458 O O . SER A 1 188 ? -1.292 1.059 -1.061 1.00 98.62 188 SER A O 1
ATOM 1460 N N . SER A 1 189 ? -2.628 2.104 -2.560 1.00 98.38 189 SER A N 1
ATOM 1461 C CA . SER A 1 189 ? -1.639 2.535 -3.554 1.00 98.38 189 SER A CA 1
ATOM 1462 C C . SER A 1 189 ? -2.330 3.502 -4.511 1.00 98.38 189 SER A C 1
ATOM 1464 O O . SER A 1 189 ? -3.566 3.469 -4.649 1.00 98.38 189 SER A O 1
ATOM 1466 N N . HIS A 1 190 ? -1.551 4.332 -5.194 1.00 98.31 190 HIS A N 1
ATOM 1467 C CA . HIS A 1 190 ? -2.061 5.328 -6.121 1.00 98.31 190 HIS A CA 1
ATOM 1468 C C . HIS A 1 190 ? -1.800 4.972 -7.592 1.00 98.31 190 HIS A C 1
ATOM 1470 O O . HIS A 1 190 ? -0.800 4.362 -7.955 1.00 98.31 190 HIS A O 1
ATOM 1476 N N . TYR A 1 191 ? -2.749 5.291 -8.472 1.00 98.19 191 TYR A N 1
ATOM 1477 C CA . TYR A 1 191 ? -2.641 5.013 -9.910 1.00 98.19 191 TYR A CA 1
ATOM 1478 C C . TYR A 1 191 ? -2.349 6.255 -10.758 1.00 98.19 191 TYR A C 1
ATOM 1480 O O . TYR A 1 191 ? -2.058 6.117 -11.959 1.00 98.19 191 TYR A O 1
ATOM 1488 N N . ASP A 1 192 ? -2.459 7.445 -10.163 1.00 97.94 192 ASP A N 1
ATOM 1489 C CA . ASP A 1 192 ? -2.031 8.691 -10.784 1.00 97.94 192 ASP A CA 1
ATOM 1490 C C . ASP A 1 192 ? -0.505 8.791 -10.835 1.00 97.94 192 ASP A C 1
ATOM 1492 O O . ASP A 1 192 ? 0.2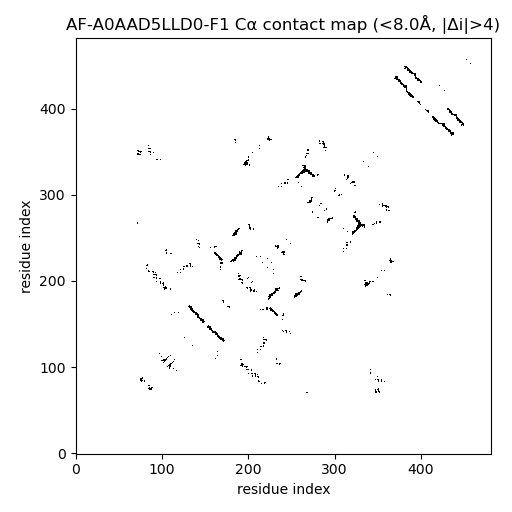14 7.949 -10.308 1.00 97.94 192 ASP A O 1
ATOM 1496 N N . ALA A 1 193 ? -0.019 9.782 -11.573 1.00 96.06 193 ALA A N 1
ATOM 1497 C CA . ALA A 1 193 ? 1.398 9.979 -11.836 1.00 96.06 193 ALA A CA 1
ATOM 1498 C C . ALA A 1 193 ? 1.785 11.444 -11.649 1.00 96.06 193 ALA A C 1
ATOM 1500 O O . ALA A 1 193 ? 1.084 12.335 -12.152 1.00 96.06 193 ALA A O 1
ATOM 1501 N N . ALA A 1 194 ? 2.959 11.695 -11.065 1.00 93.75 194 ALA A N 1
ATOM 1502 C CA . ALA A 1 194 ? 3.567 13.015 -11.050 1.00 93.75 194 ALA A CA 1
ATOM 1503 C C . ALA A 1 194 ? 3.644 13.633 -12.451 1.00 93.75 194 ALA A C 1
ATOM 1505 O O . ALA A 1 194 ? 3.788 12.971 -13.492 1.00 93.75 194 ALA A O 1
ATOM 1506 N N . ILE A 1 195 ? 3.599 14.965 -12.490 1.00 92.19 195 ILE A N 1
ATOM 1507 C CA . ILE A 1 195 ? 3.666 15.718 -13.741 1.00 92.19 195 ILE A CA 1
ATOM 1508 C C . ILE A 1 195 ? 4.986 15.411 -14.461 1.00 92.19 195 ILE A C 1
ATOM 1510 O O . ILE A 1 195 ? 6.067 15.818 -14.047 1.00 92.19 195 ILE A O 1
ATOM 1514 N N . GLY A 1 196 ? 4.879 14.745 -15.613 1.00 89.12 196 GLY A N 1
ATOM 1515 C CA . GLY A 1 196 ? 6.026 14.393 -16.448 1.00 89.12 196 GLY A CA 1
ATOM 1516 C C . GLY A 1 196 ? 6.753 13.108 -16.038 1.00 89.12 196 GLY A C 1
ATOM 1517 O O . GLY A 1 196 ? 7.771 12.802 -16.663 1.00 89.12 196 GLY A O 1
ATOM 1518 N N . ALA A 1 197 ? 6.238 12.357 -15.063 1.00 92.56 197 ALA A N 1
ATOM 1519 C CA . ALA A 1 197 ? 6.760 11.056 -14.656 1.00 92.56 197 ALA A CA 1
ATOM 1520 C C . ALA A 1 197 ? 6.173 9.913 -15.495 1.00 92.56 197 ALA A C 1
ATOM 1522 O O . ALA A 1 197 ? 5.027 9.984 -15.929 1.00 92.56 197 ALA A O 1
ATOM 1523 N N . GLY A 1 198 ? 6.962 8.867 -15.759 1.00 94.06 198 GLY A N 1
ATOM 1524 C CA . GLY A 1 198 ? 6.460 7.657 -16.423 1.00 94.06 198 GLY A CA 1
ATOM 1525 C C . GLY A 1 198 ? 5.527 6.836 -15.525 1.00 94.06 198 GLY A C 1
ATOM 1526 O O . GLY A 1 198 ? 4.510 6.345 -16.019 1.00 94.06 198 GLY A O 1
ATOM 1527 N N . ALA A 1 199 ? 5.822 6.786 -14.220 1.00 95.62 199 ALA A N 1
ATOM 1528 C CA . ALA A 1 199 ? 5.003 6.155 -13.187 1.00 95.62 199 ALA A CA 1
ATOM 1529 C C . ALA A 1 199 ? 4.833 4.635 -13.358 1.00 95.62 199 ALA A C 1
ATOM 1531 O O . ALA A 1 199 ? 3.746 4.083 -13.162 1.00 95.62 199 ALA A O 1
ATOM 1532 N N . ALA A 1 200 ? 5.889 3.948 -13.808 1.00 97.19 200 ALA A N 1
ATOM 1533 C CA . ALA A 1 200 ? 5.908 2.489 -13.846 1.00 97.19 200 ALA A CA 1
ATOM 1534 C C . ALA A 1 200 ? 6.185 1.896 -12.466 1.00 97.19 200 ALA A C 1
ATOM 1536 O O . ALA A 1 200 ? 5.501 0.952 -12.078 1.00 97.19 200 ALA A O 1
ATOM 1537 N N . SER A 1 201 ? 7.182 2.422 -11.751 1.00 95.25 201 SER A N 1
ATOM 1538 C CA . SER A 1 201 ? 7.430 2.070 -10.353 1.00 95.25 201 SER A CA 1
ATOM 1539 C C . SER A 1 201 ? 6.527 2.840 -9.406 1.00 95.25 201 SER A C 1
ATOM 1541 O O . SER A 1 201 ? 6.096 2.232 -8.441 1.00 95.25 201 SER A O 1
ATOM 1543 N N . ASP A 1 202 ? 6.218 4.097 -9.730 1.00 94.88 202 ASP A N 1
ATOM 1544 C CA . ASP A 1 202 ? 5.565 5.078 -8.858 1.00 94.88 202 ASP A CA 1
ATOM 1545 C C . ASP A 1 202 ? 4.221 5.558 -9.449 1.00 94.88 202 ASP A C 1
ATOM 1547 O O . ASP A 1 202 ? 4.182 6.489 -10.243 1.00 94.88 202 ASP A O 1
ATOM 1551 N N . ASP A 1 203 ? 3.096 4.879 -9.222 1.00 96.19 203 ASP A N 1
ATOM 1552 C CA . ASP A 1 203 ? 2.985 3.628 -8.458 1.00 96.19 203 ASP A CA 1
ATOM 1553 C C . ASP A 1 203 ? 2.229 2.522 -9.222 1.00 96.19 203 ASP A C 1
ATOM 1555 O O . ASP A 1 203 ? 1.541 1.643 -8.694 1.00 96.19 203 ASP A O 1
ATOM 1559 N N . GLY A 1 204 ? 2.413 2.520 -10.550 1.00 97.81 204 GLY A N 1
ATOM 1560 C CA . GLY A 1 204 ? 1.792 1.548 -11.452 1.00 97.81 204 GLY A CA 1
ATOM 1561 C C . GLY A 1 204 ? 2.085 0.085 -11.090 1.00 97.81 204 GLY A C 1
ATOM 1562 O O . GLY A 1 204 ? 1.234 -0.788 -11.304 1.00 97.81 204 GLY A O 1
ATOM 1563 N N . VAL A 1 205 ? 3.268 -0.207 -10.535 1.00 98.19 205 VAL A N 1
ATOM 1564 C CA . VAL A 1 205 ? 3.650 -1.568 -10.137 1.00 98.19 205 VAL A CA 1
ATOM 1565 C C . VAL A 1 205 ? 2.840 -2.047 -8.932 1.00 98.19 205 VAL A C 1
ATOM 1567 O O . VAL A 1 205 ? 2.423 -3.206 -8.908 1.00 98.19 205 VAL A O 1
ATOM 1570 N N . SER A 1 206 ? 2.562 -1.176 -7.965 1.00 98.19 206 SER A N 1
ATOM 1571 C CA . SER A 1 206 ? 1.806 -1.528 -6.764 1.00 98.19 206 SER A CA 1
ATOM 1572 C C . SER A 1 206 ? 0.320 -1.669 -7.058 1.00 98.19 206 SER A C 1
ATOM 1574 O O . SER A 1 206 ? -0.304 -2.615 -6.577 1.00 98.19 206 SER A O 1
ATOM 1576 N N . ILE A 1 207 ? -0.225 -0.859 -7.969 1.00 98.75 207 ILE A N 1
ATOM 1577 C CA . ILE A 1 207 ? -1.574 -1.064 -8.515 1.00 98.75 207 ILE A CA 1
ATOM 1578 C C . ILE A 1 207 ? -1.697 -2.445 -9.169 1.00 98.75 207 ILE A C 1
ATOM 1580 O O . ILE A 1 207 ? -2.661 -3.178 -8.931 1.00 98.75 207 ILE A O 1
ATOM 1584 N N . ALA A 1 208 ? -0.697 -2.849 -9.954 1.00 98.75 208 ALA A N 1
ATOM 1585 C CA . ALA A 1 208 ? -0.654 -4.174 -10.561 1.00 98.75 208 ALA A CA 1
ATOM 1586 C C . ALA A 1 208 ? -0.536 -5.318 -9.535 1.00 98.75 208 ALA A C 1
ATOM 1588 O O . ALA A 1 208 ? -1.122 -6.390 -9.730 1.00 98.75 208 ALA A O 1
ATOM 1589 N N . ILE A 1 209 ? 0.191 -5.099 -8.437 1.00 98.81 209 ILE A N 1
ATOM 1590 C CA . ILE A 1 209 ? 0.272 -6.033 -7.308 1.00 98.81 209 ILE A CA 1
ATOM 1591 C C . ILE A 1 209 ? -1.083 -6.128 -6.600 1.00 98.81 209 ILE A C 1
ATOM 1593 O O . ILE A 1 209 ? -1.559 -7.236 -6.361 1.00 98.81 209 ILE A O 1
ATOM 1597 N N . MET A 1 210 ? -1.753 -5.007 -6.329 1.00 98.88 210 MET A N 1
ATOM 1598 C CA . MET A 1 210 ? -3.069 -4.979 -5.681 1.00 98.88 210 MET A CA 1
ATOM 1599 C C . MET A 1 210 ? -4.145 -5.704 -6.487 1.00 98.88 210 MET A C 1
ATOM 1601 O O . MET A 1 210 ? -4.950 -6.429 -5.904 1.00 98.88 210 MET A O 1
ATOM 1605 N N . VAL A 1 211 ? -4.154 -5.574 -7.818 1.00 98.88 211 VAL A N 1
ATOM 1606 C CA . VAL A 1 211 ? -5.087 -6.332 -8.673 1.00 98.88 211 VAL A CA 1
ATOM 1607 C C . VAL A 1 211 ? -4.842 -7.842 -8.565 1.00 98.88 211 VAL A C 1
ATOM 1609 O O . VAL A 1 211 ? -5.795 -8.620 -8.496 1.00 98.88 211 VAL A O 1
ATOM 1612 N N . GLU A 1 212 ? -3.582 -8.279 -8.510 1.00 98.81 212 GLU A N 1
ATOM 1613 C CA . GLU A 1 212 ? -3.249 -9.700 -8.348 1.00 98.81 212 GLU A CA 1
ATOM 1614 C C . GLU A 1 212 ? -3.530 -10.211 -6.924 1.00 98.81 212 GLU A C 1
ATOM 1616 O O . GLU A 1 212 ? -4.017 -11.329 -6.762 1.00 98.81 212 GLU A O 1
ATOM 1621 N N . LEU A 1 213 ? -3.327 -9.389 -5.890 1.00 98.69 213 LEU A N 1
ATOM 1622 C CA . LEU A 1 213 ? -3.746 -9.703 -4.521 1.00 98.69 213 LEU A CA 1
ATOM 1623 C C . LEU A 1 213 ? -5.267 -9.848 -4.425 1.00 98.69 213 LEU A C 1
ATOM 1625 O O . LEU A 1 213 ? -5.755 -10.809 -3.834 1.00 98.69 213 LEU A O 1
ATOM 1629 N N . LEU A 1 214 ? -6.031 -8.950 -5.048 1.00 98.56 214 LEU A N 1
ATOM 1630 C CA . LEU A 1 214 ? -7.486 -9.067 -5.123 1.00 98.56 214 LEU A CA 1
ATOM 1631 C C . LEU A 1 214 ? -7.900 -10.375 -5.816 1.00 98.56 214 LEU A C 1
ATOM 1633 O O . LEU A 1 214 ? -8.808 -11.063 -5.350 1.00 98.56 214 LEU A O 1
ATOM 1637 N N . ARG A 1 215 ? -7.209 -10.764 -6.896 1.00 98.06 215 ARG A N 1
ATOM 1638 C CA . ARG A 1 215 ? -7.434 -12.050 -7.573 1.00 98.06 215 ARG A CA 1
ATOM 1639 C C . ARG A 1 215 ? -7.149 -13.234 -6.652 1.00 98.06 215 ARG A C 1
ATOM 1641 O O . ARG A 1 215 ? -7.967 -14.149 -6.595 1.00 98.06 215 ARG A O 1
ATOM 1648 N N . TYR A 1 216 ? -6.051 -13.197 -5.905 1.00 97.56 216 TYR A N 1
ATOM 1649 C CA . TYR A 1 216 ? -5.704 -14.217 -4.917 1.00 97.56 216 TYR A CA 1
ATOM 1650 C C . TYR A 1 216 ? -6.790 -14.348 -3.831 1.00 97.56 216 TYR A C 1
ATOM 1652 O O . TYR A 1 216 ? -7.336 -15.431 -3.615 1.00 97.56 216 TYR A O 1
ATOM 1660 N N . TYR A 1 217 ? -7.183 -13.235 -3.204 1.00 96.69 217 TYR A N 1
ATOM 1661 C CA . TYR A 1 217 ? -8.179 -13.219 -2.124 1.00 96.69 217 TYR A CA 1
ATOM 1662 C C . TYR A 1 217 ? -9.623 -13.429 -2.603 1.00 96.69 217 TYR A C 1
ATOM 1664 O O . TYR A 1 217 ? -10.483 -13.786 -1.805 1.00 96.69 217 TYR A O 1
ATOM 1672 N N . SER A 1 218 ? -9.892 -13.340 -3.911 1.00 95.88 218 SER A N 1
ATOM 1673 C CA . SER A 1 218 ? -11.156 -13.813 -4.502 1.00 95.88 218 SER A CA 1
ATOM 1674 C C . SER A 1 218 ? -11.329 -15.338 -4.453 1.00 95.88 218 SER A C 1
ATOM 1676 O O . SER A 1 218 ? -12.416 -15.839 -4.737 1.00 95.88 218 SER A O 1
ATOM 1678 N N . ARG A 1 219 ? -10.252 -16.072 -4.132 1.00 93.94 219 ARG A N 1
ATOM 1679 C CA . ARG A 1 219 ? -10.183 -17.540 -4.024 1.00 93.94 219 ARG A CA 1
ATOM 1680 C C . ARG A 1 219 ? -9.787 -18.038 -2.635 1.00 93.94 219 ARG A C 1
ATOM 1682 O O . ARG A 1 219 ? -9.870 -19.235 -2.385 1.00 93.94 219 ARG A O 1
ATOM 1689 N N . GLN A 1 220 ? -9.332 -17.142 -1.766 1.00 91.75 220 GLN A N 1
ATOM 1690 C CA . GLN A 1 220 ? -8.840 -17.435 -0.423 1.00 91.75 220 GLN A CA 1
ATOM 1691 C C . GLN A 1 220 ? -9.539 -16.480 0.555 1.00 91.75 220 GLN A C 1
ATOM 1693 O O . GLN A 1 220 ? -8.980 -15.426 0.858 1.00 91.75 220 GLN A O 1
ATOM 1698 N N . PRO A 1 221 ? -10.774 -16.777 0.998 1.00 87.62 221 PRO A N 1
ATOM 1699 C CA . PRO A 1 221 ? -11.538 -15.866 1.848 1.00 87.62 221 PRO A CA 1
ATOM 1700 C C . PRO A 1 221 ? -10.786 -15.543 3.145 1.00 87.62 221 PRO A C 1
ATOM 1702 O O . PRO A 1 221 ? -10.274 -16.461 3.798 1.00 87.62 221 PRO A O 1
ATOM 1705 N N . PRO A 1 222 ? -10.738 -14.265 3.559 1.00 90.56 222 PRO A N 1
ATOM 1706 C CA . PRO A 1 222 ? -10.187 -13.916 4.857 1.00 90.56 222 PRO A CA 1
ATOM 1707 C C . PRO A 1 222 ? -11.148 -14.343 5.979 1.00 90.56 222 PRO A C 1
ATOM 1709 O O . PRO A 1 222 ? -12.366 -14.250 5.823 1.00 90.56 222 PRO A O 1
ATOM 1712 N N . LYS A 1 223 ? -10.616 -14.821 7.108 1.00 87.00 223 LYS A N 1
ATOM 1713 C CA . LYS A 1 223 ? -11.408 -15.476 8.168 1.00 87.00 223 LYS A CA 1
ATOM 1714 C C . LYS A 1 223 ? -11.874 -14.552 9.288 1.00 87.00 223 LYS A C 1
ATOM 1716 O O . LYS A 1 223 ? -12.953 -14.773 9.823 1.00 87.00 223 LYS A O 1
ATOM 1721 N N . HIS A 1 224 ? -11.059 -13.578 9.687 1.00 84.12 224 HIS A N 1
ATOM 1722 C CA . HIS A 1 224 ? -11.311 -12.756 10.879 1.00 84.12 224 HIS A CA 1
ATOM 1723 C C . HIS A 1 224 ? -11.485 -11.267 10.585 1.00 84.12 224 HIS A C 1
ATOM 1725 O O . HIS A 1 224 ? -12.199 -10.595 11.323 1.00 84.12 224 HIS A O 1
ATOM 1731 N N . ALA A 1 225 ? -10.871 -10.753 9.520 1.00 89.69 225 ALA A N 1
ATOM 1732 C CA . ALA A 1 225 ? -11.004 -9.359 9.112 1.00 89.69 225 ALA A CA 1
ATOM 1733 C C . ALA A 1 225 ? -11.206 -9.264 7.600 1.00 89.69 225 ALA A C 1
ATOM 1735 O O . ALA A 1 225 ? -10.605 -10.016 6.840 1.00 89.69 225 ALA A O 1
ATOM 1736 N N . ALA A 1 226 ? -12.032 -8.327 7.141 1.00 94.31 226 ALA A N 1
ATOM 1737 C CA . ALA A 1 226 ? -12.147 -8.041 5.716 1.00 94.31 226 ALA A CA 1
ATOM 1738 C C . ALA A 1 226 ? -10.852 -7.407 5.173 1.00 94.31 226 ALA A C 1
ATOM 1740 O O . ALA A 1 226 ? -10.043 -6.855 5.917 1.00 94.31 226 ALA A O 1
ATOM 1741 N N . ILE A 1 227 ? -10.675 -7.429 3.856 1.00 97.56 227 ILE A N 1
ATOM 1742 C CA . ILE A 1 227 ? -9.625 -6.673 3.170 1.00 97.56 227 ILE A CA 1
ATOM 1743 C C . ILE A 1 227 ? -10.301 -5.570 2.368 1.00 97.56 227 ILE A C 1
ATOM 1745 O O . ILE A 1 227 ? -11.214 -5.840 1.589 1.00 97.56 227 ILE A O 1
ATOM 1749 N N . VAL A 1 228 ? -9.867 -4.328 2.548 1.00 98.44 228 VAL A N 1
ATOM 1750 C CA . VAL A 1 228 ? -10.319 -3.183 1.757 1.00 98.44 228 VAL A CA 1
ATOM 1751 C C . VAL A 1 228 ? -9.160 -2.718 0.890 1.00 98.44 228 VAL A C 1
ATOM 1753 O O . VAL A 1 228 ? -8.145 -2.279 1.407 1.00 98.44 228 VAL A O 1
ATOM 1756 N N . PHE A 1 229 ? -9.307 -2.800 -0.426 1.00 98.81 229 PHE A N 1
ATOM 1757 C CA . PHE A 1 229 ? -8.367 -2.239 -1.390 1.00 98.81 229 PHE A CA 1
ATOM 1758 C C . PHE A 1 229 ? -8.818 -0.826 -1.757 1.00 98.81 229 PHE A C 1
ATOM 1760 O O . PHE A 1 229 ? -9.960 -0.654 -2.186 1.00 98.81 229 PHE A O 1
ATOM 1767 N N . ASN A 1 230 ? -7.942 0.166 -1.612 1.00 98.81 230 ASN A N 1
ATOM 1768 C CA . ASN A 1 230 ? -8.164 1.534 -2.070 1.00 98.81 230 ASN A CA 1
ATOM 1769 C C . ASN A 1 230 ? -7.211 1.852 -3.226 1.00 98.81 230 ASN A C 1
ATOM 1771 O O . ASN A 1 230 ? -6.031 2.103 -3.005 1.00 98.81 230 ASN A O 1
ATOM 1775 N N . PHE A 1 231 ? -7.729 1.830 -4.452 1.00 98.81 231 PHE A N 1
ATOM 1776 C CA . PHE A 1 231 ? -7.007 2.315 -5.624 1.00 98.81 231 PHE A CA 1
ATOM 1777 C C . PHE A 1 231 ? -7.200 3.840 -5.689 1.00 98.81 231 PHE A C 1
ATOM 1779 O O . PHE A 1 231 ? -8.255 4.305 -6.140 1.00 98.81 231 PHE A O 1
ATOM 1786 N N . ASN A 1 232 ? -6.214 4.585 -5.178 1.00 96.38 232 ASN A N 1
ATOM 1787 C CA . ASN A 1 232 ? -6.207 6.046 -5.052 1.00 96.38 232 ASN A CA 1
ATOM 1788 C C . ASN A 1 232 ? -5.877 6.711 -6.400 1.00 96.38 232 ASN A C 1
ATOM 1790 O O . ASN A 1 232 ? -4.942 6.307 -7.077 1.00 96.38 232 ASN A O 1
ATOM 1794 N N . GLY A 1 233 ? -6.648 7.717 -6.814 1.00 97.50 233 GLY A N 1
ATOM 1795 C CA . GLY A 1 233 ? -6.440 8.417 -8.085 1.00 97.50 233 GLY A CA 1
ATOM 1796 C C . GLY A 1 233 ? -5.862 9.825 -8.020 1.00 97.50 233 GLY A C 1
ATOM 1797 O O . GLY A 1 233 ? -5.980 10.526 -9.028 1.00 97.50 233 GLY A O 1
ATOM 1798 N N . ALA A 1 234 ? -5.385 10.288 -6.863 1.00 97.50 234 ALA A N 1
ATOM 1799 C CA . ALA A 1 234 ? -4.858 11.641 -6.683 1.00 97.50 234 ALA A CA 1
ATOM 1800 C C . ALA A 1 234 ? -3.871 11.762 -5.500 1.00 97.50 234 ALA A C 1
ATOM 1802 O O . ALA A 1 234 ? -4.056 12.622 -4.629 1.00 97.50 234 ALA A O 1
ATOM 1803 N N . GLU A 1 235 ? -2.842 10.918 -5.443 1.00 96.44 235 GLU A N 1
ATOM 1804 C CA . GLU A 1 235 ? -1.723 11.057 -4.494 1.00 96.44 235 GLU A CA 1
ATOM 1805 C C . GLU A 1 235 ? -0.791 12.203 -4.909 1.00 96.44 235 GLU A C 1
ATOM 1807 O O . GLU A 1 235 ? -0.510 13.095 -4.110 1.00 96.44 235 GLU A O 1
ATOM 1812 N N . GLU A 1 236 ? -0.454 12.301 -6.195 1.00 93.94 236 GLU A N 1
ATOM 1813 C CA . GLU A 1 236 ? 0.636 13.155 -6.696 1.00 93.94 236 GLU A CA 1
ATOM 1814 C C . GLU A 1 236 ? 0.244 14.642 -6.739 1.00 93.94 236 GLU A C 1
ATOM 1816 O O . GLU A 1 236 ? 1.051 15.555 -6.937 1.00 93.94 236 GLU A O 1
ATOM 1821 N N . THR A 1 237 ? -1.044 14.914 -6.517 1.00 90.25 237 THR A N 1
ATOM 1822 C CA . THR A 1 237 ? -1.590 16.247 -6.204 1.00 90.25 237 THR A CA 1
ATOM 1823 C C . THR A 1 237 ? -1.682 16.514 -4.699 1.00 90.25 237 THR A C 1
ATOM 1825 O O . THR A 1 237 ? -2.483 17.330 -4.232 1.00 90.25 237 THR A O 1
ATOM 1828 N N . ILE A 1 238 ? -0.798 15.861 -3.950 1.00 90.44 238 ILE A N 1
ATOM 1829 C CA . ILE A 1 238 ? -0.662 15.878 -2.501 1.00 90.44 238 ILE A CA 1
ATOM 1830 C C . ILE A 1 238 ? -1.841 15.184 -1.802 1.00 90.44 238 ILE A C 1
ATOM 1832 O O . ILE A 1 238 ? -2.706 15.835 -1.215 1.00 90.44 238 ILE A O 1
ATOM 1836 N N . LEU A 1 239 ? -1.839 13.851 -1.855 1.00 93.38 239 LEU A N 1
ATOM 1837 C CA . LEU A 1 239 ? -2.562 12.895 -1.003 1.00 93.38 239 LEU A CA 1
ATOM 1838 C C . LEU A 1 239 ? -4.091 13.089 -0.946 1.00 93.38 239 LEU A C 1
ATOM 1840 O O . LEU A 1 239 ? -4.756 12.779 0.050 1.00 93.38 239 LEU A O 1
ATOM 1844 N N . GLN A 1 240 ? -4.674 13.658 -2.003 1.00 96.25 240 GLN A N 1
ATOM 1845 C CA . GLN A 1 240 ? -6.048 14.164 -2.004 1.00 96.25 240 GLN A CA 1
ATOM 1846 C C . GLN A 1 240 ? -7.075 13.041 -1.880 1.00 96.25 240 GLN A C 1
ATOM 1848 O O . GLN A 1 240 ? -8.024 13.142 -1.093 1.00 96.25 240 GLN A O 1
ATOM 1853 N N . ALA A 1 241 ? -6.913 11.970 -2.660 1.00 97.38 241 ALA A N 1
ATOM 1854 C CA . ALA A 1 241 ? -7.912 10.910 -2.686 1.00 97.38 241 ALA A CA 1
ATOM 1855 C C . ALA A 1 241 ? -7.804 9.968 -1.477 1.00 97.38 241 ALA A C 1
ATOM 1857 O O . ALA A 1 241 ? -8.854 9.579 -0.959 1.00 97.38 241 ALA A O 1
ATOM 1858 N N . ALA A 1 242 ? -6.611 9.710 -0.927 1.00 97.50 242 ALA A N 1
ATOM 1859 C CA . ALA A 1 242 ? -6.475 9.061 0.380 1.00 97.50 242 ALA A CA 1
ATOM 1860 C C . ALA A 1 242 ? -7.138 9.875 1.498 1.00 97.50 242 ALA A C 1
ATOM 1862 O O . ALA A 1 242 ? -7.868 9.312 2.319 1.00 97.50 242 ALA A O 1
ATOM 1863 N N . HIS A 1 243 ? -6.982 11.207 1.495 1.00 97.06 243 HIS A N 1
ATOM 1864 C CA . HIS A 1 243 ? -7.642 12.069 2.482 1.00 97.06 243 HIS A CA 1
ATOM 1865 C C . HIS A 1 243 ? -9.163 11.991 2.336 1.00 97.06 243 HIS A C 1
ATOM 1867 O O . HIS A 1 243 ? -9.889 11.819 3.318 1.00 97.06 243 HIS A O 1
ATOM 1873 N N . GLY A 1 244 ? -9.662 12.043 1.101 1.00 97.69 244 GLY A N 1
ATOM 1874 C CA . GLY A 1 244 ? -11.078 11.855 0.806 1.00 97.69 244 GLY A CA 1
ATOM 1875 C C . GLY A 1 244 ? -11.614 10.472 1.187 1.00 97.69 244 GLY A C 1
ATOM 1876 O O . GLY A 1 244 ? -12.756 10.372 1.640 1.00 97.69 244 GLY A O 1
ATOM 1877 N N . PHE A 1 245 ? -10.809 9.417 1.054 1.00 98.50 245 PHE A N 1
ATOM 1878 C CA . PHE A 1 245 ? -11.170 8.078 1.507 1.00 98.50 245 PHE A CA 1
ATOM 1879 C C . PHE A 1 245 ? -11.300 8.049 3.026 1.00 98.50 245 PHE A C 1
ATOM 1881 O O . PHE A 1 245 ? -12.407 7.850 3.526 1.00 98.50 245 PHE A O 1
ATOM 1888 N N . ILE A 1 246 ? -10.211 8.316 3.756 1.00 97.38 246 ILE A N 1
ATOM 1889 C CA . ILE A 1 246 ? -10.149 8.078 5.203 1.00 97.38 246 ILE A CA 1
ATOM 1890 C C . ILE A 1 246 ? -11.131 8.945 6.001 1.00 97.38 246 ILE A C 1
ATOM 1892 O O . ILE A 1 246 ? -11.661 8.503 7.019 1.00 97.38 246 ILE A O 1
ATOM 1896 N N . THR A 1 247 ? -11.431 10.154 5.517 1.00 96.00 247 THR A N 1
ATOM 1897 C CA . THR A 1 247 ? -12.312 11.097 6.223 1.00 96.00 247 THR A CA 1
ATOM 1898 C C . THR A 1 247 ? -13.795 10.961 5.875 1.00 96.00 247 THR A C 1
ATOM 1900 O O . THR A 1 247 ? -14.629 11.473 6.620 1.00 96.00 247 THR A O 1
ATOM 1903 N N . GLN A 1 248 ? -14.157 10.308 4.760 1.00 97.50 248 GLN A N 1
ATOM 1904 C CA . GLN A 1 248 ? -15.538 10.357 4.237 1.00 97.50 248 GLN A CA 1
ATOM 1905 C C . GLN A 1 248 ? -16.130 8.994 3.868 1.00 97.50 248 GLN A C 1
ATOM 1907 O O . GLN A 1 248 ? -17.351 8.882 3.743 1.00 97.50 248 GLN A O 1
ATOM 1912 N N . HIS A 1 249 ? -15.316 7.962 3.634 1.00 97.94 249 HIS A N 1
ATOM 1913 C CA . HIS A 1 249 ? -15.826 6.687 3.141 1.00 97.94 249 HIS A CA 1
ATOM 1914 C C . HIS A 1 249 ? -16.473 5.860 4.262 1.00 97.94 249 HIS A C 1
ATOM 1916 O O . HIS A 1 249 ? -15.914 5.687 5.337 1.00 97.94 249 HIS A O 1
ATOM 1922 N N . LYS A 1 250 ? -17.642 5.265 3.999 1.00 95.50 250 LYS A N 1
ATOM 1923 C CA . LYS A 1 250 ? -18.413 4.480 4.989 1.00 95.50 250 LYS A CA 1
ATOM 1924 C C . LYS A 1 250 ? -17.660 3.283 5.592 1.00 95.50 250 LYS A C 1
ATOM 1926 O O . LYS A 1 250 ? -18.017 2.826 6.665 1.00 95.50 250 LYS A O 1
ATOM 1931 N N . TRP A 1 251 ? -16.653 2.746 4.905 1.00 95.31 251 TRP A N 1
ATOM 1932 C CA . TRP A 1 251 ? -15.872 1.596 5.390 1.00 95.31 251 TRP A CA 1
ATOM 1933 C C . TRP A 1 251 ? -14.671 1.984 6.261 1.00 95.31 251 TRP A C 1
ATOM 1935 O O . TRP A 1 251 ? -13.980 1.097 6.740 1.00 95.31 251 TRP A O 1
ATOM 1945 N N . THR A 1 252 ? -14.393 3.269 6.496 1.00 92.25 252 THR A N 1
ATOM 1946 C CA . THR A 1 252 ? -13.199 3.680 7.266 1.00 92.25 252 THR A CA 1
ATOM 1947 C C . THR A 1 252 ? -13.291 3.320 8.742 1.00 92.25 252 THR A C 1
ATOM 1949 O O . THR A 1 252 ? -12.291 2.954 9.346 1.00 92.25 252 THR A O 1
ATOM 1952 N N . GLN A 1 253 ? -14.500 3.337 9.304 1.00 88.81 253 GLN A N 1
ATOM 1953 C CA . GLN A 1 253 ? -14.803 2.945 10.688 1.00 88.81 253 GLN A CA 1
ATOM 1954 C C . GLN A 1 253 ? -14.427 1.490 11.032 1.00 88.81 253 GLN A C 1
ATOM 1956 O O . GLN A 1 253 ? -14.240 1.145 12.204 1.00 88.81 253 GLN A O 1
ATOM 1961 N N . ASP A 1 254 ? -14.295 0.661 10.000 1.00 90.12 254 ASP A N 1
ATOM 1962 C CA . ASP A 1 254 ? -13.933 -0.748 10.090 1.00 90.12 254 ASP A CA 1
ATOM 1963 C C . ASP A 1 254 ? -12.419 -0.969 10.029 1.00 90.12 254 ASP A C 1
ATOM 1965 O O . ASP A 1 254 ? -11.931 -2.022 10.428 1.00 90.12 254 ASP A O 1
ATOM 1969 N N . ILE A 1 255 ? -11.650 -0.004 9.521 1.00 91.81 255 ILE A N 1
ATOM 1970 C CA . ILE A 1 255 ? -10.219 -0.189 9.288 1.00 91.81 255 ILE A CA 1
ATOM 1971 C C . ILE A 1 255 ? -9.472 -0.186 10.628 1.00 91.81 255 ILE A C 1
ATOM 1973 O O . ILE A 1 255 ? -9.607 0.739 11.431 1.00 91.81 255 ILE A O 1
ATOM 1977 N N . ARG A 1 256 ? -8.676 -1.232 10.878 1.00 90.56 256 ARG A N 1
ATOM 1978 C CA . ARG A 1 256 ? -7.860 -1.383 12.103 1.00 90.56 256 ARG A CA 1
ATOM 1979 C C . ARG A 1 256 ? -6.367 -1.241 11.866 1.00 90.56 256 ARG A C 1
ATOM 1981 O O . ARG A 1 256 ? -5.645 -0.823 12.765 1.00 90.56 256 ARG A O 1
ATOM 1988 N N . ALA A 1 257 ? -5.926 -1.558 10.658 1.00 94.19 257 ALA A N 1
ATOM 1989 C CA . ALA A 1 257 ? -4.563 -1.366 10.206 1.00 94.19 257 ALA A CA 1
ATOM 1990 C C . ALA A 1 257 ? -4.557 -1.092 8.703 1.00 94.19 257 ALA A C 1
ATOM 1992 O O . ALA A 1 257 ? -5.547 -1.368 8.013 1.00 94.19 257 ALA A O 1
ATOM 1993 N N . PHE A 1 258 ? -3.440 -0.587 8.188 1.00 97.44 258 PHE A N 1
ATOM 1994 C CA . PHE A 1 258 ? -3.254 -0.429 6.751 1.00 97.44 258 PHE A CA 1
ATOM 1995 C C . PHE A 1 258 ? -1.868 -0.868 6.268 1.00 97.44 258 PHE A C 1
ATOM 1997 O O . PHE A 1 258 ? -0.894 -0.875 7.018 1.00 97.44 258 PHE A O 1
ATOM 2004 N N . ILE A 1 259 ? -1.789 -1.218 4.990 1.00 98.44 259 ILE A N 1
ATOM 2005 C CA . ILE A 1 259 ? -0.562 -1.408 4.226 1.00 98.44 259 ILE A CA 1
ATOM 2006 C C . ILE A 1 259 ? -0.615 -0.420 3.068 1.00 98.44 259 ILE A C 1
ATOM 2008 O O . ILE A 1 259 ? -1.538 -0.470 2.256 1.00 98.44 259 ILE A O 1
ATOM 2012 N N . ASN A 1 260 ? 0.363 0.472 3.022 1.00 98.19 260 ASN A N 1
ATOM 2013 C CA . ASN A 1 260 ? 0.570 1.409 1.935 1.00 98.19 260 ASN A CA 1
ATOM 2014 C C . ASN A 1 260 ? 1.740 0.924 1.073 1.00 98.19 260 ASN A C 1
ATOM 2016 O O . ASN A 1 260 ? 2.740 0.424 1.601 1.00 98.19 260 ASN A O 1
ATOM 2020 N N . LEU A 1 261 ? 1.566 0.987 -0.241 1.00 97.88 261 LEU A N 1
ATOM 2021 C CA . LEU A 1 261 ? 2.562 0.593 -1.229 1.00 97.88 261 LEU A CA 1
ATOM 2022 C C . LEU A 1 261 ? 2.939 1.831 -2.033 1.00 97.88 261 LEU A C 1
ATOM 2024 O O . LEU A 1 261 ? 2.053 2.601 -2.379 1.00 97.88 261 LEU A O 1
ATOM 2028 N N . GLU A 1 262 ? 4.236 2.005 -2.262 1.00 94.94 262 GLU A N 1
ATOM 2029 C CA . GLU A 1 262 ? 4.840 3.213 -2.820 1.00 94.94 262 GLU A CA 1
ATOM 2030 C C . GLU A 1 262 ? 6.109 2.870 -3.617 1.00 94.94 262 GLU A C 1
ATOM 2032 O O . GLU A 1 262 ? 6.632 1.742 -3.604 1.00 94.94 262 GLU A O 1
ATOM 2037 N N . ALA A 1 263 ? 6.701 3.884 -4.241 1.00 92.94 263 ALA A N 1
ATOM 2038 C CA . ALA A 1 263 ? 8.048 3.804 -4.781 1.00 92.94 263 ALA A CA 1
ATOM 2039 C C . ALA A 1 263 ? 8.770 5.147 -4.685 1.00 92.94 263 ALA A C 1
ATOM 2041 O O . ALA A 1 263 ? 8.260 6.171 -5.081 1.00 92.94 263 ALA A O 1
ATOM 2042 N N . ALA A 1 264 ? 10.030 5.123 -4.256 1.00 89.38 264 ALA A N 1
ATOM 2043 C CA . ALA A 1 264 ? 10.979 6.234 -4.380 1.00 89.38 264 ALA A CA 1
ATOM 2044 C C . ALA A 1 264 ? 12.116 5.889 -5.368 1.00 89.38 264 ALA A C 1
ATOM 2046 O O . ALA A 1 264 ? 13.222 6.438 -5.316 1.00 89.38 264 ALA A O 1
ATOM 2047 N N . GLY A 1 265 ? 11.877 4.909 -6.241 1.00 89.19 265 GLY A N 1
ATOM 2048 C CA . GLY A 1 265 ? 12.827 4.380 -7.208 1.00 89.19 265 GLY A CA 1
ATOM 2049 C C . GLY A 1 265 ? 12.304 3.128 -7.911 1.00 89.19 265 GLY A C 1
ATOM 2050 O O . GLY A 1 265 ? 11.366 2.482 -7.460 1.00 89.19 265 GLY A O 1
ATOM 2051 N N . ALA A 1 266 ? 12.944 2.747 -9.016 1.00 87.25 266 ALA A N 1
ATOM 2052 C CA . ALA A 1 266 ? 12.496 1.634 -9.844 1.00 87.25 266 ALA A CA 1
ATOM 2053 C C . ALA A 1 266 ? 13.333 0.362 -9.645 1.00 87.25 266 ALA A C 1
ATOM 2055 O O . ALA A 1 266 ? 14.295 0.089 -10.377 1.00 87.25 266 ALA A O 1
ATOM 2056 N N . GLY A 1 267 ? 12.924 -0.440 -8.660 1.00 82.75 267 GLY A N 1
ATOM 2057 C CA . GLY A 1 267 ? 13.310 -1.844 -8.522 1.00 82.75 267 GLY A CA 1
ATOM 2058 C C . GLY A 1 267 ? 14.158 -2.177 -7.295 1.00 82.75 267 GLY A C 1
ATOM 2059 O O . GLY A 1 267 ? 14.168 -1.469 -6.287 1.00 82.75 267 GLY A O 1
ATOM 2060 N N . GLY A 1 268 ? 14.871 -3.302 -7.390 1.00 90.06 268 GLY A N 1
ATOM 2061 C CA . GLY A 1 268 ? 15.499 -3.945 -6.243 1.00 90.06 268 GLY A CA 1
ATOM 2062 C C . GLY A 1 268 ? 14.468 -4.630 -5.347 1.00 90.06 268 GLY A C 1
ATOM 2063 O O . GLY A 1 268 ? 13.380 -4.995 -5.788 1.00 90.06 268 GLY A O 1
ATOM 2064 N N . ARG A 1 269 ? 14.839 -4.823 -4.083 1.00 92.50 269 ARG A N 1
ATOM 2065 C CA . ARG A 1 269 ? 13.946 -5.357 -3.052 1.00 92.50 269 ARG A CA 1
ATOM 2066 C C . ARG A 1 269 ? 13.162 -4.193 -2.454 1.00 92.50 269 ARG A C 1
ATOM 2068 O O . ARG A 1 269 ? 13.775 -3.194 -2.074 1.00 92.50 269 ARG A O 1
ATOM 2075 N N . GLU A 1 270 ? 11.854 -4.355 -2.348 1.00 93.69 270 GLU A N 1
ATOM 2076 C CA . GLU A 1 270 ? 10.968 -3.505 -1.559 1.00 93.69 270 GLU A CA 1
ATOM 2077 C C . GLU A 1 270 ? 11.523 -3.312 -0.145 1.00 93.69 270 GLU A C 1
ATOM 2079 O O . GLU A 1 270 ? 12.107 -4.234 0.430 1.00 93.69 270 GLU A O 1
ATOM 2084 N N . LEU A 1 271 ? 11.364 -2.125 0.426 1.00 93.69 271 LEU A N 1
ATOM 2085 C CA . LEU A 1 271 ? 11.769 -1.816 1.788 1.00 93.69 271 LEU A CA 1
ATOM 2086 C C . LEU A 1 271 ? 10.535 -1.468 2.613 1.00 93.69 271 LEU A C 1
ATOM 2088 O O . LEU A 1 271 ? 9.841 -0.519 2.272 1.00 93.69 271 LEU A O 1
ATOM 2092 N N . LEU A 1 272 ? 10.312 -2.170 3.728 1.00 94.50 272 LEU A N 1
ATOM 2093 C CA . LEU A 1 272 ? 9.472 -1.647 4.806 1.00 94.50 272 LEU A CA 1
ATOM 2094 C C . LEU A 1 272 ? 10.237 -0.508 5.486 1.00 94.50 272 LEU A C 1
ATOM 2096 O O . LEU A 1 272 ? 11.223 -0.755 6.195 1.00 94.50 272 LEU A O 1
ATOM 2100 N N . PHE A 1 273 ? 9.825 0.728 5.221 1.00 88.56 273 PHE A N 1
ATOM 2101 C CA . PHE A 1 273 ? 10.531 1.924 5.688 1.00 88.56 273 PHE A CA 1
ATOM 2102 C C . PHE A 1 273 ? 9.773 2.686 6.773 1.00 88.56 273 PHE A C 1
ATOM 2104 O O . PHE A 1 273 ? 10.388 3.486 7.468 1.00 88.56 273 PHE A O 1
ATOM 2111 N N . GLN A 1 274 ? 8.484 2.406 6.983 1.00 85.94 274 GLN A N 1
ATOM 2112 C CA . GLN A 1 274 ? 7.729 2.895 8.137 1.00 85.94 274 GLN A CA 1
ATOM 2113 C C . GLN A 1 274 ? 6.806 1.809 8.689 1.00 85.94 274 GLN A C 1
ATOM 2115 O O . GLN A 1 274 ? 6.127 1.115 7.937 1.00 85.94 274 GLN A O 1
ATOM 2120 N N . THR A 1 275 ? 6.736 1.701 10.015 1.00 88.31 275 THR A N 1
ATOM 2121 C CA . THR A 1 275 ? 5.703 0.935 10.723 1.00 88.31 275 THR A CA 1
ATOM 2122 C C . THR A 1 275 ? 5.136 1.761 11.874 1.00 88.31 275 THR A C 1
ATOM 2124 O O . THR A 1 275 ? 5.868 2.479 12.561 1.00 88.31 275 THR A O 1
ATOM 2127 N N . GLY A 1 276 ? 3.820 1.690 12.063 1.00 79.69 276 GLY A N 1
ATOM 2128 C CA . GLY A 1 276 ? 3.096 2.387 13.126 1.00 79.69 276 GLY A CA 1
ATOM 2129 C C . GLY A 1 276 ? 2.925 1.583 14.418 1.00 79.69 276 GLY A C 1
ATOM 2130 O O . GLY A 1 276 ? 2.408 2.134 15.385 1.00 79.69 276 GLY A O 1
ATOM 2131 N N . SER A 1 277 ? 3.302 0.300 14.443 1.00 83.00 277 SER A N 1
ATOM 2132 C CA . SER A 1 277 ? 3.100 -0.580 15.604 1.00 83.00 277 SER A CA 1
ATOM 2133 C C . SER A 1 277 ? 4.099 -1.745 15.628 1.00 83.00 277 SER A C 1
ATOM 2135 O O . SER A 1 277 ? 4.526 -2.244 14.580 1.00 83.00 277 SER A O 1
ATOM 2137 N N . ASP A 1 278 ? 4.455 -2.186 16.838 1.00 80.81 278 ASP A N 1
ATOM 2138 C CA . ASP A 1 278 ? 5.308 -3.359 17.058 1.00 80.81 278 ASP A CA 1
ATOM 2139 C C . ASP A 1 278 ? 4.607 -4.641 16.583 1.00 80.81 278 ASP A C 1
ATOM 2141 O O . ASP A 1 278 ? 5.240 -5.520 16.007 1.00 80.81 278 ASP A O 1
ATOM 2145 N N . GLU A 1 279 ? 3.291 -4.731 16.774 1.00 82.38 279 GLU A N 1
ATOM 2146 C CA . GLU A 1 279 ? 2.456 -5.848 16.329 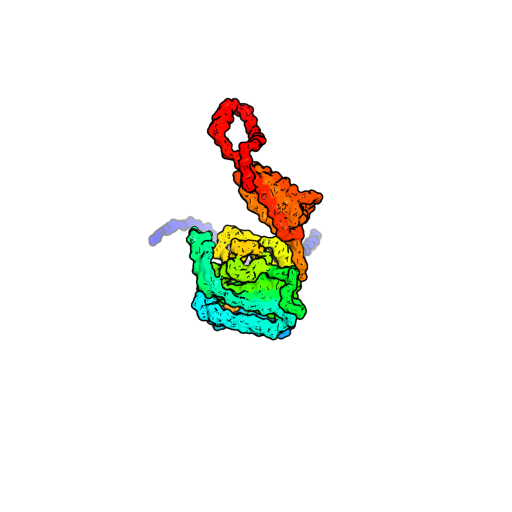1.00 82.38 279 GLU A CA 1
ATOM 2147 C C . GLU A 1 279 ? 2.466 -5.981 14.801 1.00 82.38 279 GLU A C 1
ATOM 2149 O O . GLU A 1 279 ? 2.600 -7.087 14.286 1.00 82.38 279 GLU A O 1
ATOM 2154 N N . LEU A 1 280 ? 2.407 -4.864 14.065 1.00 89.94 280 LEU A N 1
ATOM 2155 C CA . LEU A 1 280 ? 2.531 -4.877 12.602 1.00 89.94 280 LEU A CA 1
ATOM 2156 C C . LEU A 1 280 ? 3.939 -5.279 12.147 1.00 89.94 280 LEU A C 1
ATOM 2158 O O . LEU A 1 280 ? 4.090 -6.027 11.182 1.00 89.94 280 LEU A O 1
ATOM 2162 N N . ALA A 1 281 ? 4.974 -4.827 12.858 1.00 89.38 281 ALA A N 1
ATOM 2163 C CA . ALA A 1 281 ? 6.350 -5.220 12.566 1.00 89.38 281 ALA A CA 1
ATOM 2164 C C . ALA A 1 281 ? 6.582 -6.724 12.805 1.00 89.38 281 ALA A C 1
ATOM 2166 O O . ALA A 1 281 ? 7.263 -7.375 12.012 1.00 89.38 281 ALA A O 1
ATOM 2167 N N . LEU A 1 282 ? 5.995 -7.281 13.869 1.00 88.38 282 LEU A N 1
ATOM 2168 C CA . LEU A 1 282 ? 6.024 -8.714 14.163 1.00 88.38 282 LEU A CA 1
ATOM 2169 C C . LEU A 1 282 ? 5.233 -9.511 13.124 1.00 88.38 282 LEU A C 1
ATOM 2171 O O . LEU A 1 282 ? 5.774 -10.461 12.567 1.00 88.38 282 LEU A O 1
ATOM 2175 N N . ALA A 1 283 ? 4.026 -9.064 12.770 1.00 90.88 283 ALA A N 1
ATOM 2176 C CA . ALA A 1 283 ? 3.239 -9.654 11.691 1.00 90.88 283 ALA A CA 1
ATOM 2177 C C . ALA A 1 283 ? 4.007 -9.677 10.361 1.00 90.88 283 ALA A C 1
ATOM 2179 O O . ALA A 1 283 ? 3.947 -10.657 9.617 1.00 90.88 283 ALA A O 1
ATOM 2180 N N . TYR A 1 284 ? 4.777 -8.623 10.068 1.00 95.00 284 TYR A N 1
ATOM 2181 C CA . TYR A 1 284 ? 5.667 -8.607 8.912 1.00 95.00 284 TYR A CA 1
ATOM 2182 C C . TYR A 1 284 ? 6.794 -9.634 9.031 1.00 95.00 284 TYR A C 1
ATOM 2184 O O . TYR A 1 284 ? 7.042 -10.388 8.094 1.00 95.00 284 TYR A O 1
ATOM 2192 N N . ALA A 1 285 ? 7.472 -9.683 10.177 1.00 93.50 285 ALA A N 1
ATOM 2193 C CA . ALA A 1 285 ? 8.579 -10.604 10.409 1.00 93.50 285 ALA A CA 1
ATOM 2194 C C . ALA A 1 285 ? 8.154 -12.084 10.371 1.00 93.50 285 ALA A C 1
ATOM 2196 O O . ALA A 1 285 ? 8.932 -12.924 9.920 1.00 93.50 285 ALA A O 1
ATOM 2197 N N . GLU A 1 286 ? 6.943 -12.396 10.835 1.00 92.31 286 GLU A N 1
ATOM 2198 C CA . GLU A 1 286 ? 6.395 -13.755 10.897 1.00 92.31 286 GLU A CA 1
ATOM 2199 C C . GLU A 1 286 ? 5.712 -14.174 9.590 1.00 92.31 286 GLU A C 1
ATOM 2201 O O . GLU A 1 286 ? 5.871 -15.313 9.146 1.00 92.31 286 GLU A O 1
ATOM 2206 N N . GLY A 1 287 ? 4.968 -13.261 8.963 1.00 94.56 287 GLY A N 1
ATOM 2207 C CA . GLY A 1 287 ? 4.192 -13.541 7.759 1.00 94.56 287 GLY A CA 1
ATOM 2208 C C . GLY A 1 287 ? 4.985 -13.416 6.458 1.00 94.56 287 GLY A C 1
ATOM 2209 O O . GLY A 1 287 ? 4.740 -14.175 5.519 1.00 94.56 287 GLY A O 1
ATOM 2210 N N . ALA A 1 288 ? 5.929 -12.474 6.356 1.00 96.75 288 ALA A N 1
ATOM 2211 C CA . ALA A 1 288 ? 6.629 -12.222 5.099 1.00 96.75 288 ALA A CA 1
ATOM 2212 C C . ALA A 1 288 ? 7.601 -13.354 4.754 1.00 96.75 288 ALA A C 1
ATOM 2214 O O . ALA A 1 288 ? 8.433 -13.776 5.555 1.00 96.75 288 ALA A O 1
ATOM 2215 N N . LYS A 1 289 ? 7.565 -13.800 3.498 1.00 96.44 289 LYS A N 1
ATOM 2216 C CA . LYS A 1 289 ? 8.452 -14.856 2.994 1.00 96.44 289 LYS A CA 1
ATOM 2217 C C . LYS A 1 289 ? 9.910 -14.405 2.871 1.00 96.44 289 LYS A C 1
ATOM 2219 O O . LYS A 1 289 ? 10.838 -15.203 3.000 1.00 96.44 289 LYS A O 1
ATOM 2224 N N . TYR A 1 290 ? 10.108 -13.126 2.590 1.00 95.38 290 TYR A N 1
ATOM 2225 C CA . TYR A 1 290 ? 11.386 -12.485 2.344 1.00 95.38 290 TYR A CA 1
ATOM 2226 C C . TYR A 1 290 ? 11.450 -11.116 3.048 1.00 95.38 290 TYR A C 1
ATOM 2228 O O . TYR A 1 290 ? 11.517 -10.085 2.371 1.00 95.38 290 TYR A O 1
ATOM 2236 N N . PRO A 1 291 ? 11.446 -11.063 4.389 1.00 94.25 291 PRO A N 1
ATOM 2237 C CA . PRO A 1 291 ? 11.370 -9.801 5.115 1.00 94.25 291 PRO A CA 1
ATOM 2238 C C . PRO A 1 291 ? 12.571 -8.895 4.805 1.00 94.25 291 PRO A C 1
ATOM 2240 O O . PRO A 1 291 ? 13.727 -9.328 4.787 1.00 94.25 291 PRO A O 1
ATOM 2243 N N . HIS A 1 292 ? 12.287 -7.619 4.555 1.00 93.56 292 HIS A N 1
ATOM 2244 C CA . HIS A 1 292 ? 13.276 -6.559 4.360 1.00 93.56 292 HIS A CA 1
ATOM 2245 C C . HIS A 1 292 ? 12.728 -5.246 4.931 1.00 93.56 292 HIS A C 1
ATOM 2247 O O . HIS A 1 292 ? 11.733 -4.717 4.439 1.00 93.56 292 HIS A O 1
ATOM 2253 N N . ALA A 1 293 ? 13.359 -4.758 6.000 1.00 91.69 293 ALA A N 1
ATOM 2254 C CA . ALA A 1 293 ? 12.956 -3.565 6.740 1.00 91.69 293 ALA A CA 1
ATOM 2255 C C . ALA A 1 293 ? 14.190 -2.782 7.211 1.00 91.69 293 ALA A C 1
ATOM 2257 O O . ALA A 1 293 ? 15.261 -3.369 7.397 1.00 91.69 293 ALA A O 1
ATOM 2258 N N . SER A 1 294 ? 14.049 -1.471 7.421 1.00 84.94 294 SER A N 1
ATOM 2259 C CA . SER A 1 294 ? 15.130 -0.619 7.935 1.00 84.94 294 SER A CA 1
ATOM 2260 C C . SER A 1 294 ? 14.607 0.465 8.870 1.00 84.94 294 SER A C 1
ATOM 2262 O O . SER A 1 294 ? 13.868 1.352 8.449 1.00 84.94 294 SER A O 1
ATOM 2264 N N . ILE A 1 295 ? 15.085 0.452 10.117 1.00 73.62 295 ILE A N 1
ATOM 2265 C CA . ILE A 1 295 ? 14.786 1.498 11.105 1.00 73.62 295 ILE A CA 1
ATOM 2266 C C . ILE A 1 295 ? 15.438 2.841 10.748 1.00 73.62 295 ILE A C 1
ATOM 2268 O O . ILE A 1 295 ? 14.877 3.893 11.022 1.00 73.62 295 ILE A O 1
ATOM 2272 N N . ILE A 1 296 ? 16.587 2.820 10.061 1.00 68.38 296 ILE A N 1
ATOM 2273 C CA . ILE A 1 296 ? 17.280 4.046 9.634 1.00 68.38 296 ILE A CA 1
ATOM 2274 C C . ILE A 1 296 ? 16.432 4.795 8.602 1.00 68.38 296 ILE A C 1
ATOM 2276 O O . ILE A 1 296 ? 16.383 6.021 8.615 1.00 68.38 296 ILE A O 1
ATOM 2280 N N . ALA A 1 297 ? 15.748 4.068 7.714 1.00 64.44 297 ALA A N 1
ATOM 2281 C CA . ALA A 1 297 ? 14.854 4.687 6.741 1.00 64.44 297 ALA A CA 1
ATOM 2282 C C . ALA A 1 297 ? 13.664 5.364 7.440 1.00 64.44 297 ALA A C 1
ATOM 2284 O O . ALA A 1 297 ? 13.338 6.502 7.108 1.00 64.44 297 ALA A O 1
ATOM 2285 N N . GLN A 1 298 ? 13.109 4.715 8.469 1.00 61.59 298 GLN A N 1
ATOM 2286 C CA . GLN A 1 298 ? 12.055 5.284 9.306 1.00 61.59 298 GLN A CA 1
ATOM 2287 C C . GLN A 1 298 ? 12.516 6.558 10.017 1.00 61.59 298 GLN A C 1
ATOM 2289 O O . GLN A 1 298 ? 11.820 7.567 9.959 1.00 61.59 298 GLN A O 1
ATOM 2294 N N . GLU A 1 299 ? 13.691 6.537 10.652 1.00 59.19 299 GLU A N 1
ATOM 2295 C CA . GLU A 1 299 ? 14.245 7.704 11.345 1.00 59.19 299 GLU A CA 1
ATOM 2296 C C . GLU A 1 299 ? 14.465 8.872 10.379 1.00 59.19 299 GLU A C 1
ATOM 2298 O O . GLU A 1 299 ? 14.019 9.983 10.651 1.00 59.19 299 GLU A O 1
ATOM 2303 N N . VAL A 1 300 ? 15.081 8.632 9.216 1.00 61.22 300 VAL A N 1
ATOM 2304 C CA . VAL A 1 300 ? 15.318 9.683 8.215 1.00 61.22 300 VAL A CA 1
ATOM 2305 C C . VAL A 1 300 ? 14.002 10.276 7.705 1.00 61.22 300 VAL A C 1
ATOM 2307 O O . VAL A 1 300 ? 13.896 11.498 7.603 1.00 61.22 300 VAL A O 1
ATOM 2310 N N . PHE A 1 301 ? 12.985 9.455 7.441 1.00 61.69 301 PHE A N 1
ATOM 2311 C CA . PHE A 1 301 ? 11.683 9.948 6.990 1.00 61.69 301 PHE A CA 1
ATOM 2312 C C . PHE A 1 301 ? 10.967 10.747 8.093 1.00 61.69 301 PHE A C 1
ATOM 2314 O O . PHE A 1 301 ? 10.509 11.864 7.866 1.00 61.69 301 PHE A O 1
ATOM 2321 N N . GLN A 1 302 ? 10.970 10.243 9.332 1.00 60.50 302 GLN A N 1
ATOM 2322 C CA . GLN A 1 302 ? 10.377 10.922 10.491 1.00 60.50 302 GLN A CA 1
ATOM 2323 C C . GLN A 1 302 ? 11.091 12.226 10.868 1.00 60.50 302 GLN A C 1
ATOM 2325 O O . GLN A 1 302 ? 10.463 13.115 11.442 1.00 60.50 302 GLN A O 1
ATOM 2330 N N . THR A 1 303 ? 12.381 12.376 10.546 1.00 57.38 303 THR A N 1
ATOM 2331 C CA . THR A 1 303 ? 13.107 13.635 10.795 1.00 57.38 303 THR A CA 1
ATOM 2332 C C . THR A 1 303 ? 12.617 14.803 9.932 1.00 57.38 303 THR A C 1
ATOM 2334 O O . THR A 1 303 ? 12.969 15.946 10.221 1.00 57.38 303 THR A O 1
ATOM 2337 N N . GLY A 1 304 ? 11.843 14.543 8.868 1.00 56.56 304 GLY A N 1
ATOM 2338 C CA . GLY A 1 304 ? 11.385 15.567 7.922 1.00 56.56 304 GLY A CA 1
ATOM 2339 C C . GLY A 1 304 ? 12.493 16.129 7.023 1.00 56.56 304 GLY A C 1
ATOM 2340 O O . GLY A 1 304 ? 12.297 17.144 6.359 1.00 56.56 304 GLY A O 1
ATOM 2341 N N . VAL A 1 305 ? 13.672 15.495 7.004 1.00 50.78 305 VAL A N 1
ATOM 2342 C CA . VAL A 1 305 ? 14.806 15.901 6.154 1.00 50.78 305 VAL A CA 1
ATOM 2343 C C . VAL A 1 305 ? 14.561 15.546 4.685 1.00 50.78 305 VAL A C 1
ATOM 2345 O O . VAL A 1 305 ? 15.063 16.236 3.798 1.00 50.78 305 VAL A O 1
ATOM 2348 N N . ILE A 1 306 ? 13.784 14.492 4.419 1.00 56.28 306 ILE A N 1
ATOM 2349 C CA . ILE A 1 306 ? 13.310 14.161 3.074 1.00 56.28 306 ILE A CA 1
ATOM 2350 C C . ILE A 1 306 ? 11.953 14.855 2.886 1.00 56.28 306 ILE A C 1
ATOM 2352 O O . ILE A 1 306 ? 11.021 14.525 3.613 1.00 56.28 306 ILE A O 1
ATOM 2356 N N . PRO A 1 307 ? 11.816 15.801 1.938 1.00 53.25 307 PRO A N 1
ATOM 2357 C CA . PRO A 1 307 ? 10.548 16.461 1.637 1.00 53.25 307 PRO A CA 1
ATOM 2358 C C . PRO A 1 307 ? 9.675 15.553 0.755 1.00 53.25 307 PRO A C 1
ATOM 2360 O O . PRO A 1 307 ? 9.319 15.921 -0.361 1.00 53.25 307 PRO A O 1
ATOM 2363 N N . ALA A 1 308 ? 9.406 14.341 1.232 1.00 60.44 308 ALA A N 1
ATOM 2364 C CA . ALA A 1 308 ? 8.492 13.386 0.626 1.00 60.44 308 ALA A CA 1
ATOM 2365 C C . ALA A 1 308 ? 7.472 12.982 1.690 1.00 60.44 308 ALA A C 1
ATOM 2367 O O . ALA A 1 308 ? 7.812 12.859 2.864 1.00 60.44 308 ALA A O 1
ATOM 2368 N N . ASP A 1 309 ? 6.233 12.808 1.266 1.00 73.62 309 ASP A N 1
ATOM 2369 C CA . ASP A 1 309 ? 5.122 12.318 2.066 1.00 73.62 309 ASP A CA 1
ATOM 2370 C C . ASP A 1 309 ? 4.385 11.300 1.202 1.00 73.62 309 ASP A C 1
ATOM 2372 O O . ASP A 1 309 ? 4.386 11.439 -0.015 1.00 73.62 309 ASP A O 1
ATOM 2376 N N . THR A 1 310 ? 3.760 10.320 1.838 1.00 84.06 310 THR A N 1
ATOM 2377 C CA . THR A 1 310 ? 2.981 9.264 1.184 1.00 84.06 310 THR A CA 1
ATOM 2378 C C . THR A 1 310 ? 1.582 9.224 1.791 1.00 84.06 310 THR A C 1
ATOM 2380 O O . THR A 1 310 ? 1.316 9.820 2.852 1.00 84.06 310 THR A O 1
ATOM 2383 N N . ASP A 1 311 ? 0.682 8.454 1.184 1.00 89.50 311 ASP A N 1
ATOM 2384 C CA . ASP A 1 311 ? -0.663 8.213 1.715 1.00 89.50 311 ASP A CA 1
ATOM 2385 C C . ASP A 1 311 ? -0.649 7.672 3.161 1.00 89.50 311 ASP A C 1
ATOM 2387 O O . ASP A 1 311 ? -1.584 7.925 3.933 1.00 89.50 311 ASP A O 1
ATOM 2391 N N . PHE A 1 312 ? 0.437 7.009 3.587 1.00 90.88 312 PHE A N 1
ATOM 2392 C CA . PHE A 1 312 ? 0.650 6.574 4.973 1.00 90.88 312 PHE A CA 1
ATOM 2393 C C . PHE A 1 312 ? 0.394 7.694 5.981 1.00 90.88 312 PHE A C 1
ATOM 2395 O O . PHE A 1 312 ? -0.252 7.478 7.014 1.00 90.88 312 PHE A O 1
ATOM 2402 N N . ARG A 1 313 ? 0.890 8.906 5.699 1.00 86.25 313 ARG A N 1
ATOM 2403 C CA . ARG A 1 313 ? 0.719 10.041 6.608 1.00 86.25 313 ARG A CA 1
ATOM 2404 C C . ARG A 1 313 ? -0.753 10.386 6.775 1.00 86.25 313 ARG A C 1
ATOM 2406 O O . ARG A 1 313 ? -1.182 10.679 7.888 1.00 86.25 313 ARG A O 1
ATOM 2413 N N . ILE A 1 314 ? -1.530 10.335 5.699 1.00 91.88 314 ILE A N 1
ATOM 2414 C CA . ILE A 1 314 ? -2.954 10.651 5.746 1.00 91.88 314 ILE A CA 1
ATOM 2415 C C . ILE A 1 314 ? -3.712 9.657 6.620 1.00 91.88 314 ILE A C 1
ATOM 2417 O O . ILE A 1 314 ? -4.490 10.066 7.486 1.00 91.88 314 ILE A O 1
ATOM 2421 N N . TYR A 1 315 ? -3.455 8.362 6.447 1.00 91.69 315 TYR A N 1
ATOM 2422 C CA . TYR A 1 315 ? -4.102 7.329 7.254 1.00 91.69 315 TYR A CA 1
ATOM 2423 C C . TYR A 1 315 ? -3.721 7.420 8.735 1.00 91.69 315 TYR A C 1
ATOM 2425 O O . TYR A 1 315 ? -4.580 7.248 9.604 1.00 91.69 315 TYR A O 1
ATOM 2433 N N . ARG A 1 316 ? -2.467 7.771 9.035 1.00 87.44 316 ARG A N 1
ATOM 2434 C CA . ARG A 1 316 ? -2.004 8.014 10.404 1.00 87.44 316 ARG A CA 1
ATOM 2435 C C . ARG A 1 316 ? -2.628 9.272 11.015 1.00 87.44 316 ARG A C 1
ATOM 2437 O O . ARG A 1 316 ? -3.204 9.198 12.094 1.00 87.44 316 ARG A O 1
ATOM 2444 N N . ASP A 1 317 ? -2.513 10.416 10.348 1.00 83.81 317 ASP A N 1
ATOM 2445 C CA . ASP A 1 317 ? -2.823 11.725 10.934 1.00 83.81 317 ASP A CA 1
ATOM 2446 C C . ASP A 1 317 ? -4.333 12.014 10.956 1.00 83.81 317 ASP A C 1
ATOM 2448 O O . ASP A 1 317 ? -4.835 12.591 11.919 1.00 83.81 317 ASP A O 1
ATOM 2452 N N . PHE A 1 318 ? -5.067 11.605 9.914 1.00 86.50 318 PHE A N 1
ATOM 2453 C CA . PHE A 1 318 ? -6.509 11.860 9.786 1.00 86.50 318 PHE A CA 1
ATOM 2454 C C . PHE A 1 318 ? -7.368 10.636 10.116 1.00 86.50 318 PHE A C 1
ATOM 2456 O O . PHE A 1 318 ? -8.538 10.794 10.461 1.00 86.50 318 PHE A O 1
ATOM 2463 N N . GLY A 1 319 ? -6.803 9.428 10.025 1.00 83.38 319 GLY A N 1
ATOM 2464 C CA . GLY A 1 319 ? -7.479 8.188 10.410 1.00 83.38 319 GLY A CA 1
ATOM 2465 C C . GLY A 1 319 ? -7.148 7.694 11.819 1.00 83.38 319 GLY A C 1
ATOM 2466 O O . GLY A 1 319 ? -7.907 6.893 12.359 1.00 83.38 319 GLY A O 1
ATOM 2467 N N . ALA A 1 320 ? -6.038 8.146 12.418 1.00 84.00 320 ALA A N 1
ATOM 2468 C CA . ALA A 1 320 ? -5.487 7.585 13.657 1.00 84.00 320 ALA A CA 1
ATOM 2469 C C . ALA A 1 320 ? -5.259 6.060 13.582 1.00 84.00 320 ALA A C 1
ATOM 2471 O O . ALA A 1 320 ? -5.423 5.344 14.572 1.00 84.00 320 ALA A O 1
ATOM 2472 N N . ILE A 1 321 ? -4.888 5.562 12.398 1.00 85.06 321 ILE A N 1
ATOM 2473 C CA . ILE A 1 321 ? -4.678 4.135 12.130 1.00 85.06 321 ILE A CA 1
ATOM 2474 C C . ILE A 1 321 ? -3.174 3.855 12.069 1.00 85.06 321 ILE A C 1
ATOM 2476 O O . ILE A 1 321 ? -2.409 4.649 11.525 1.00 85.06 321 ILE A O 1
ATOM 2480 N N . ALA A 1 322 ? -2.735 2.729 12.630 1.00 88.50 322 ALA A N 1
ATOM 2481 C CA . ALA A 1 322 ? -1.368 2.246 12.455 1.00 88.50 322 ALA A CA 1
ATOM 2482 C C . ALA A 1 322 ? -1.240 1.477 11.131 1.00 88.50 322 ALA A C 1
ATOM 2484 O O . ALA A 1 322 ? -2.151 0.750 10.735 1.00 88.50 322 ALA A O 1
ATOM 2485 N N . GLY A 1 323 ? -0.099 1.590 10.459 1.00 92.69 323 GLY A N 1
ATOM 2486 C CA . GLY A 1 323 ? 0.121 0.870 9.209 1.00 92.69 323 GLY A CA 1
ATOM 2487 C C . GLY A 1 323 ? 1.576 0.551 8.925 1.00 92.69 323 GLY A C 1
ATOM 2488 O O . GLY A 1 323 ? 2.458 0.841 9.735 1.00 92.69 323 GLY A O 1
ATOM 2489 N N . MET A 1 324 ? 1.802 -0.054 7.766 1.00 95.38 324 MET A N 1
ATOM 2490 C CA . MET A 1 324 ? 3.115 -0.342 7.192 1.00 95.38 324 MET A CA 1
ATOM 2491 C C . MET A 1 324 ? 3.249 0.370 5.851 1.00 95.38 324 MET A C 1
ATOM 2493 O O . MET A 1 324 ? 2.304 0.341 5.068 1.00 95.38 324 MET A O 1
ATOM 2497 N N . ASP A 1 325 ? 4.408 0.972 5.593 1.00 94.38 325 ASP A N 1
ATOM 2498 C CA . ASP A 1 325 ? 4.718 1.628 4.319 1.00 94.38 325 ASP A CA 1
ATOM 2499 C C . ASP A 1 325 ? 5.870 0.914 3.611 1.00 94.38 325 ASP A C 1
ATOM 2501 O O . ASP A 1 325 ? 6.960 0.742 4.180 1.00 94.38 325 ASP A O 1
ATOM 2505 N N . PHE A 1 326 ? 5.619 0.477 2.380 1.00 96.06 326 PHE A N 1
ATOM 2506 C CA . PHE A 1 326 ? 6.565 -0.275 1.565 1.00 96.06 326 PHE A CA 1
ATOM 2507 C C . PHE A 1 326 ? 6.947 0.520 0.330 1.00 96.06 326 PHE A C 1
ATOM 2509 O O . PHE A 1 326 ? 6.069 0.900 -0.428 1.00 96.06 326 PHE A O 1
ATOM 2516 N N . ALA A 1 327 ? 8.247 0.685 0.078 1.00 93.75 327 ALA A N 1
ATOM 2517 C CA . ALA A 1 327 ? 8.721 1.365 -1.122 1.00 93.75 327 ALA A CA 1
ATOM 2518 C C . ALA A 1 327 ? 9.791 0.580 -1.878 1.00 93.75 327 ALA A C 1
ATOM 2520 O O . ALA A 1 327 ? 10.721 0.023 -1.281 1.00 93.75 327 ALA A O 1
ATOM 2521 N N . TYR A 1 328 ? 9.734 0.603 -3.210 1.00 94.00 328 TYR A N 1
ATOM 2522 C CA . TYR A 1 328 ? 10.935 0.377 -4.015 1.00 94.00 328 TYR A CA 1
ATOM 2523 C C . TYR A 1 328 ? 11.844 1.602 -3.928 1.00 94.00 328 TYR A C 1
ATOM 2525 O O . TYR A 1 328 ? 11.396 2.725 -4.110 1.00 94.00 328 TYR A O 1
ATOM 2533 N N . ILE A 1 329 ? 13.132 1.401 -3.644 1.00 89.50 329 ILE A N 1
ATOM 2534 C CA . ILE A 1 329 ? 14.071 2.516 -3.405 1.00 89.50 329 ILE A CA 1
ATOM 2535 C C . ILE A 1 329 ? 15.327 2.465 -4.281 1.00 89.50 329 ILE A C 1
ATOM 2537 O O . ILE A 1 329 ? 16.112 3.416 -4.312 1.00 89.50 329 ILE A O 1
ATOM 2541 N N . ALA A 1 330 ? 15.577 1.356 -4.985 1.00 88.94 330 ALA A N 1
ATOM 2542 C CA . ALA A 1 330 ? 16.739 1.282 -5.863 1.00 88.94 330 ALA A CA 1
ATOM 2543 C C . ALA A 1 330 ? 16.526 2.172 -7.094 1.00 88.94 330 ALA A C 1
ATOM 2545 O O . ALA A 1 330 ? 15.405 2.382 -7.539 1.00 88.94 330 ALA A O 1
ATOM 2546 N N . ASN A 1 331 ? 17.613 2.667 -7.689 1.00 89.44 331 ASN A N 1
ATOM 2547 C CA . ASN A 1 331 ? 17.556 3.538 -8.870 1.00 89.44 331 ASN A CA 1
ATOM 2548 C C . ASN A 1 331 ? 16.741 4.832 -8.674 1.00 89.44 331 ASN A C 1
ATOM 2550 O O . ASN A 1 331 ? 16.170 5.326 -9.640 1.00 89.44 331 ASN A O 1
ATOM 2554 N N . GLY A 1 332 ? 16.733 5.428 -7.476 1.00 87.56 332 GLY A N 1
ATOM 2555 C CA . GLY A 1 332 ? 15.935 6.630 -7.173 1.00 87.56 332 GLY A CA 1
ATOM 2556 C C . GLY A 1 332 ? 16.138 7.845 -8.096 1.00 87.56 332 GLY A C 1
ATOM 2557 O O . GLY A 1 332 ? 15.311 8.741 -8.116 1.00 87.56 332 GLY A O 1
ATOM 2558 N N . TYR A 1 333 ? 17.177 7.873 -8.940 1.00 87.88 333 TYR A N 1
ATOM 2559 C CA . TYR A 1 333 ? 17.334 8.903 -9.977 1.00 87.88 333 TYR A CA 1
ATOM 2560 C C . TYR A 1 333 ? 16.228 8.892 -11.052 1.00 87.88 333 TYR A C 1
ATOM 2562 O O . TYR A 1 333 ? 16.146 9.846 -11.825 1.00 87.88 333 TYR A O 1
ATOM 2570 N N . VAL A 1 334 ? 15.429 7.819 -11.156 1.00 91.94 334 VAL A N 1
ATOM 2571 C CA . VAL A 1 334 ? 14.283 7.769 -12.081 1.00 91.94 334 VAL A CA 1
ATOM 2572 C C . VAL A 1 334 ? 12.995 8.326 -11.476 1.00 91.94 334 VAL A C 1
ATOM 2574 O O . VAL A 1 334 ? 1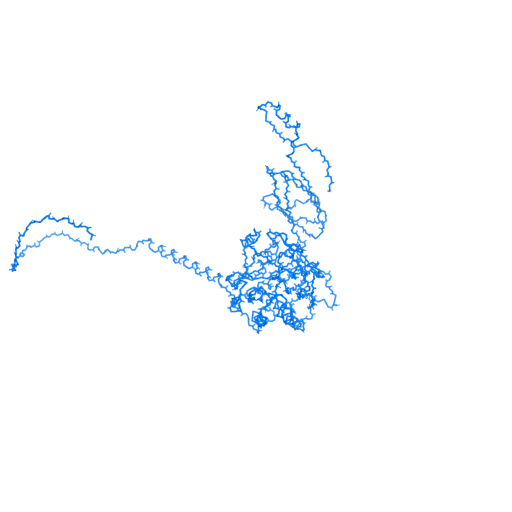2.087 8.648 -12.243 1.00 91.94 334 VAL A O 1
ATOM 2577 N N . TYR A 1 335 ? 12.930 8.447 -10.147 1.00 90.56 335 TYR A N 1
ATOM 2578 C CA . TYR A 1 335 ? 11.756 8.902 -9.402 1.00 90.56 335 TYR A CA 1
ATOM 2579 C C . TYR A 1 335 ? 11.273 10.264 -9.911 1.00 90.56 335 TYR A C 1
ATOM 2581 O O . TYR A 1 335 ? 12.091 11.151 -10.168 1.00 90.56 335 TYR A O 1
ATOM 2589 N N . HIS A 1 336 ? 9.962 10.408 -10.119 1.00 92.69 336 HIS A N 1
ATOM 2590 C CA . HIS A 1 336 ? 9.338 11.607 -10.702 1.00 92.69 336 HIS A CA 1
ATOM 2591 C C . HIS A 1 336 ? 9.926 12.049 -12.058 1.00 92.69 336 HIS A C 1
ATOM 2593 O O . HIS A 1 336 ? 9.909 13.227 -12.424 1.00 92.69 336 HIS A O 1
ATOM 2599 N N . THR A 1 337 ? 10.444 11.108 -12.858 1.00 93.38 337 THR A N 1
ATOM 2600 C CA . THR A 1 337 ? 10.956 11.395 -14.207 1.00 93.38 337 THR A CA 1
ATOM 2601 C C . THR A 1 337 ? 10.336 10.502 -15.278 1.00 93.38 337 THR A C 1
ATOM 2603 O O . THR A 1 337 ? 9.772 9.441 -15.020 1.00 93.38 337 THR A O 1
ATOM 2606 N N . ARG A 1 338 ? 10.520 10.892 -16.543 1.00 94.69 338 ARG A N 1
ATOM 2607 C CA . ARG A 1 338 ? 10.140 10.077 -17.710 1.00 94.69 338 ARG A CA 1
ATOM 2608 C C . ARG A 1 338 ? 10.895 8.749 -17.818 1.00 94.69 338 ARG A C 1
ATOM 2610 O O . ARG A 1 338 ? 10.538 7.945 -18.669 1.00 94.69 338 ARG A O 1
ATOM 2617 N N . LEU A 1 339 ? 11.967 8.565 -17.044 1.00 95.19 339 LEU A N 1
ATOM 2618 C CA . LEU A 1 339 ? 12.783 7.349 -17.056 1.00 95.19 339 LEU A CA 1
ATOM 2619 C C . LEU A 1 339 ? 12.161 6.216 -16.234 1.00 95.19 339 LEU A C 1
ATOM 2621 O O . LEU A 1 339 ? 12.666 5.094 -16.301 1.00 95.19 339 LEU A O 1
ATOM 2625 N N . ASP A 1 340 ? 11.117 6.512 -15.455 1.00 95.44 340 ASP A N 1
ATOM 2626 C CA . ASP A 1 340 ? 10.362 5.512 -14.712 1.00 95.44 340 ASP A CA 1
ATOM 2627 C C . ASP A 1 340 ? 9.405 4.742 -15.637 1.00 95.44 340 ASP A C 1
ATOM 2629 O O . ASP A 1 340 ? 8.210 5.020 -15.725 1.00 95.44 340 ASP A O 1
ATOM 2633 N N . ASP A 1 341 ? 9.975 3.806 -16.393 1.00 95.00 341 ASP A N 1
ATOM 2634 C CA . ASP A 1 341 ? 9.283 2.951 -17.352 1.00 95.00 341 ASP A CA 1
ATOM 2635 C C . ASP A 1 341 ? 9.349 1.464 -16.949 1.00 95.00 341 ASP A C 1
ATOM 2637 O O . ASP A 1 341 ? 10.125 1.051 -16.082 1.00 95.00 341 ASP A O 1
ATOM 2641 N N . THR A 1 342 ? 8.542 0.621 -17.600 1.00 96.00 342 THR A N 1
ATOM 2642 C CA . THR A 1 342 ? 8.406 -0.796 -17.223 1.00 96.00 342 THR A CA 1
ATOM 2643 C C . THR A 1 342 ? 9.693 -1.606 -17.404 1.00 96.00 342 THR A C 1
ATOM 2645 O O . THR A 1 342 ? 9.867 -2.628 -16.735 1.00 96.00 342 THR A O 1
ATOM 2648 N N . SER A 1 343 ? 10.646 -1.140 -18.226 1.00 95.00 343 SER A N 1
ATOM 2649 C CA . SER A 1 343 ? 11.956 -1.787 -18.396 1.00 95.00 343 SER A CA 1
ATOM 2650 C C . SER A 1 343 ? 12.842 -1.673 -17.153 1.00 95.00 343 SER A C 1
ATOM 2652 O O . SER A 1 343 ? 13.809 -2.425 -17.007 1.00 95.00 343 SER A O 1
ATOM 2654 N N . ARG A 1 344 ? 12.509 -0.758 -16.234 1.00 93.75 344 ARG A N 1
ATOM 2655 C CA . ARG A 1 344 ? 13.195 -0.590 -14.947 1.00 93.75 344 ARG A CA 1
ATOM 2656 C C . ARG A 1 344 ? 12.725 -1.571 -13.881 1.00 93.75 344 ARG A C 1
ATOM 2658 O O . ARG A 1 344 ? 13.444 -1.795 -12.908 1.00 93.75 344 ARG A O 1
ATOM 2665 N N . ILE A 1 345 ? 11.574 -2.212 -14.079 1.00 95.81 345 ILE A N 1
ATOM 2666 C CA . ILE A 1 345 ? 11.024 -3.168 -13.120 1.00 95.81 345 ILE A CA 1
ATOM 2667 C C . ILE A 1 345 ? 11.679 -4.535 -13.314 1.00 95.81 345 ILE A C 1
ATOM 2669 O O . ILE A 1 345 ? 11.306 -5.320 -14.193 1.00 95.81 345 ILE A O 1
ATOM 2673 N N . GLN A 1 346 ? 12.665 -4.819 -12.465 1.00 95.69 346 GLN A N 1
ATOM 2674 C CA . GLN A 1 346 ? 13.442 -6.057 -12.490 1.00 95.69 346 GLN A CA 1
ATOM 2675 C C . GLN A 1 346 ? 12.536 -7.293 -12.351 1.00 95.69 346 GLN A C 1
ATOM 2677 O O . GLN A 1 346 ? 11.647 -7.303 -11.494 1.00 95.69 346 GLN A O 1
ATOM 2682 N N . PRO A 1 347 ? 12.749 -8.348 -13.159 1.00 96.62 347 PRO A N 1
ATOM 2683 C CA . PRO A 1 347 ? 12.092 -9.631 -12.946 1.00 96.62 347 PRO A CA 1
ATOM 2684 C C . PRO A 1 347 ? 12.322 -10.136 -11.521 1.00 96.62 347 PRO A C 1
ATOM 2686 O O . PRO A 1 347 ? 13.456 -10.149 -11.044 1.00 96.62 347 PRO A O 1
ATOM 2689 N N . GLY A 1 348 ? 11.247 -10.529 -10.847 1.00 97.31 348 GLY A N 1
ATOM 2690 C CA . GLY A 1 348 ? 11.267 -11.061 -9.489 1.00 97.31 348 GLY A CA 1
ATOM 2691 C C . GLY A 1 348 ? 10.972 -10.018 -8.417 1.00 97.31 348 GLY A C 1
ATOM 2692 O O . GLY A 1 348 ? 10.637 -10.393 -7.297 1.00 97.31 348 GLY A O 1
ATOM 2693 N N . ALA A 1 349 ? 11.059 -8.719 -8.732 1.00 97.12 349 ALA A N 1
ATOM 2694 C CA . ALA A 1 349 ? 10.751 -7.650 -7.780 1.00 97.12 349 ALA A CA 1
ATOM 2695 C C . ALA A 1 349 ? 9.263 -7.679 -7.396 1.00 97.12 349 ALA A C 1
ATOM 2697 O O . ALA A 1 349 ? 8.923 -7.797 -6.221 1.00 97.12 349 ALA A O 1
ATOM 2698 N N . ILE A 1 350 ? 8.387 -7.711 -8.407 1.00 98.06 350 ILE A N 1
ATOM 2699 C CA . ILE A 1 350 ? 6.934 -7.830 -8.228 1.00 98.06 350 ILE A CA 1
ATOM 2700 C C . ILE A 1 350 ? 6.597 -9.132 -7.497 1.00 98.06 350 ILE A C 1
ATOM 2702 O O . ILE A 1 350 ? 5.816 -9.115 -6.548 1.00 98.06 350 ILE A O 1
ATOM 2706 N N . GLN A 1 351 ? 7.200 -10.257 -7.905 1.00 98.31 351 GLN A N 1
ATOM 2707 C CA . GLN A 1 351 ? 6.964 -11.544 -7.254 1.00 98.31 351 GLN A CA 1
ATOM 2708 C C . GLN A 1 351 ? 7.346 -11.514 -5.773 1.00 98.31 351 GLN A C 1
ATOM 2710 O O . GLN A 1 351 ? 6.644 -12.089 -4.947 1.00 98.31 351 GLN A O 1
ATOM 2715 N N . ARG A 1 352 ? 8.457 -10.856 -5.431 1.00 97.62 352 ARG A N 1
ATOM 2716 C CA . ARG A 1 352 ? 8.953 -10.763 -4.060 1.00 97.62 352 ARG A CA 1
ATOM 2717 C C . ARG A 1 352 ? 7.998 -9.990 -3.157 1.00 97.62 352 ARG A C 1
ATOM 2719 O O . ARG A 1 352 ? 7.601 -10.528 -2.124 1.00 97.62 352 ARG A O 1
ATOM 2726 N N . LEU A 1 353 ? 7.628 -8.768 -3.547 1.00 97.88 353 LEU A N 1
ATOM 2727 C CA . LEU A 1 353 ? 6.694 -7.953 -2.770 1.00 97.88 353 LEU A CA 1
ATOM 2728 C C . LEU A 1 353 ? 5.320 -8.633 -2.701 1.00 97.88 353 LEU A C 1
ATOM 2730 O O . LEU A 1 353 ? 4.750 -8.725 -1.620 1.00 97.88 353 LEU A O 1
ATOM 2734 N N . GLY A 1 354 ? 4.830 -9.202 -3.806 1.00 98.25 354 GLY A N 1
ATOM 2735 C CA . GLY A 1 354 ? 3.585 -9.970 -3.822 1.00 98.25 354 GLY A CA 1
ATOM 2736 C C . GLY A 1 354 ? 3.588 -11.165 -2.863 1.00 98.25 354 GLY A C 1
ATOM 2737 O O . GLY A 1 354 ? 2.664 -11.307 -2.066 1.00 98.25 354 GLY A O 1
ATOM 2738 N N . ASP A 1 355 ? 4.644 -11.986 -2.872 1.00 98.25 355 ASP A N 1
ATOM 2739 C CA . ASP A 1 355 ? 4.809 -13.114 -1.942 1.00 98.25 355 ASP A CA 1
ATOM 2740 C C . ASP A 1 355 ? 4.854 -12.647 -0.474 1.00 98.25 355 ASP A C 1
ATOM 2742 O O . ASP A 1 355 ? 4.265 -13.289 0.399 1.00 98.25 355 ASP A O 1
ATOM 2746 N N . ASN A 1 356 ? 5.541 -11.532 -0.195 1.00 98.25 356 ASN A N 1
ATOM 2747 C CA . ASN A 1 356 ? 5.572 -10.929 1.137 1.00 98.25 356 ASN A CA 1
ATOM 2748 C C . ASN A 1 356 ? 4.180 -10.472 1.572 1.00 98.25 356 ASN A C 1
ATOM 2750 O O . ASN A 1 356 ? 3.729 -10.848 2.650 1.00 98.25 356 ASN A O 1
ATOM 2754 N N . LEU A 1 357 ? 3.478 -9.716 0.728 1.00 98.31 357 LEU A N 1
ATOM 2755 C CA . LEU A 1 357 ? 2.142 -9.210 1.031 1.00 98.31 357 LEU A CA 1
ATOM 2756 C C . LEU A 1 357 ? 1.130 -10.338 1.218 1.00 98.31 357 LEU A C 1
ATOM 2758 O O . LEU A 1 357 ? 0.334 -10.266 2.148 1.00 98.31 357 LEU A O 1
ATOM 2762 N N . VAL A 1 358 ? 1.178 -11.404 0.412 1.00 98.00 358 VAL A N 1
ATOM 2763 C CA . VAL A 1 358 ? 0.322 -12.582 0.626 1.00 98.00 358 VAL A CA 1
ATOM 2764 C C . VAL A 1 358 ? 0.514 -13.136 2.035 1.00 98.00 358 VAL A C 1
ATOM 2766 O O . VAL A 1 358 ? -0.475 -13.322 2.738 1.00 98.00 358 VAL A O 1
ATOM 2769 N N . GLY A 1 359 ? 1.758 -13.360 2.465 1.00 96.44 359 GLY A N 1
ATOM 2770 C CA . GLY A 1 359 ? 2.039 -13.927 3.784 1.00 96.44 359 GLY A CA 1
ATOM 2771 C C . GLY A 1 359 ? 1.622 -13.017 4.944 1.00 96.44 359 GLY A C 1
ATOM 2772 O O . GLY A 1 359 ? 1.005 -13.472 5.906 1.00 96.44 359 GLY A O 1
ATOM 2773 N N . VAL A 1 360 ? 1.880 -11.717 4.821 1.00 96.69 360 VAL A N 1
ATOM 2774 C CA . VAL A 1 360 ? 1.588 -10.721 5.865 1.00 96.69 360 VAL A CA 1
ATOM 2775 C C . VAL A 1 360 ? 0.093 -10.450 5.976 1.00 96.69 360 VAL A C 1
ATOM 2777 O O . VAL A 1 360 ? -0.451 -10.467 7.075 1.00 96.69 360 VAL A O 1
ATOM 2780 N N . ILE A 1 361 ? -0.595 -10.257 4.846 1.00 96.94 361 ILE A N 1
ATOM 2781 C CA . ILE A 1 361 ? -2.053 -10.098 4.828 1.00 96.94 361 ILE A CA 1
ATOM 2782 C C . ILE A 1 361 ? -2.698 -11.364 5.386 1.00 96.94 361 ILE A C 1
ATOM 2784 O O . ILE A 1 361 ? -3.566 -11.258 6.244 1.00 96.94 361 ILE A O 1
ATOM 2788 N N . HIS A 1 362 ? -2.241 -12.552 4.971 1.00 94.50 362 HIS A N 1
ATOM 2789 C CA . HIS A 1 362 ? -2.775 -13.814 5.473 1.00 94.50 362 HIS A CA 1
ATOM 2790 C C . HIS A 1 362 ? -2.648 -13.907 6.998 1.00 94.50 362 HIS A C 1
ATOM 2792 O O . HIS A 1 362 ? -3.615 -14.281 7.653 1.00 94.50 362 HIS A O 1
ATOM 2798 N N . HIS A 1 363 ? -1.493 -13.555 7.567 1.00 92.56 363 HIS A N 1
ATOM 2799 C CA . HIS A 1 363 ? -1.304 -13.512 9.018 1.00 92.56 363 HIS A CA 1
ATOM 2800 C C . HIS A 1 363 ? -2.277 -12.518 9.682 1.00 92.56 363 HIS A C 1
ATOM 2802 O O . HIS A 1 363 ? -3.021 -12.894 10.582 1.00 92.56 363 HIS A O 1
ATOM 2808 N N . LEU A 1 364 ? -2.378 -11.287 9.171 1.00 91.75 364 LEU A N 1
ATOM 2809 C CA . LEU A 1 364 ? -3.224 -10.240 9.758 1.00 91.75 364 LEU A CA 1
ATOM 2810 C C . LEU A 1 364 ? -4.734 -10.526 9.692 1.00 91.75 364 LEU A C 1
ATOM 2812 O O . LEU A 1 364 ? -5.465 -10.115 10.589 1.00 91.75 364 LEU A O 1
ATOM 2816 N N . VAL A 1 365 ? -5.222 -11.193 8.641 1.00 91.75 365 VAL A N 1
ATOM 2817 C CA . VAL A 1 365 ? -6.672 -11.387 8.422 1.00 91.75 365 VAL A CA 1
ATOM 2818 C C . VAL A 1 365 ? -7.183 -12.774 8.803 1.00 91.75 365 VAL A C 1
ATOM 2820 O O . VAL A 1 365 ? -8.399 -12.973 8.864 1.00 91.75 365 VAL A O 1
ATOM 2823 N N . ASN A 1 366 ? -6.286 -13.740 9.037 1.00 87.38 366 ASN A N 1
ATOM 2824 C CA . ASN A 1 366 ? -6.646 -15.119 9.384 1.00 87.38 366 ASN A CA 1
ATOM 2825 C C . ASN A 1 366 ? -6.187 -15.565 10.766 1.00 87.38 366 ASN A C 1
ATOM 2827 O O . ASN A 1 366 ? -6.607 -16.642 11.196 1.00 87.38 366 ASN A O 1
ATOM 2831 N N . GLU A 1 367 ? -5.380 -14.779 11.472 1.00 78.25 367 GLU A N 1
ATOM 2832 C CA . GLU A 1 367 ? -5.146 -15.022 12.890 1.00 78.25 367 GLU A CA 1
ATOM 2833 C C . GLU A 1 367 ? -6.249 -14.372 13.731 1.00 78.25 367 GLU A C 1
ATOM 2835 O O . GLU A 1 367 ? -6.712 -13.275 13.406 1.00 78.25 367 GLU A O 1
ATOM 2840 N N . PRO A 1 368 ? -6.733 -15.044 14.794 1.00 66.38 368 PRO A N 1
ATOM 2841 C CA . PRO A 1 368 ? -7.690 -14.433 15.697 1.00 66.38 368 PRO A CA 1
ATOM 2842 C C . PRO A 1 368 ? -7.067 -13.159 16.248 1.00 66.38 368 PRO A C 1
ATOM 2844 O O . PRO A 1 368 ? -5.960 -13.215 16.788 1.00 66.38 368 PRO A O 1
ATOM 2847 N N . ALA A 1 369 ? -7.779 -12.034 16.145 1.00 60.09 369 ALA A N 1
ATOM 2848 C CA . ALA A 1 369 ? -7.346 -10.803 16.782 1.00 60.09 369 ALA A CA 1
ATOM 2849 C C . ALA A 1 369 ? -6.997 -11.126 18.238 1.00 60.09 369 ALA A C 1
ATOM 2851 O O . ALA A 1 369 ? -7.852 -11.559 19.021 1.00 60.09 369 ALA A O 1
ATOM 2852 N N . THR A 1 370 ? -5.726 -10.961 18.613 1.00 58.47 370 THR A N 1
ATOM 2853 C CA . THR A 1 370 ? -5.422 -10.922 20.035 1.00 58.47 370 THR A CA 1
ATOM 2854 C C . THR A 1 370 ? -6.217 -9.731 20.543 1.00 58.47 370 THR A C 1
ATOM 2856 O O . THR A 1 370 ? -6.132 -8.643 19.979 1.00 58.47 370 THR A O 1
ATOM 2859 N N . ASN A 1 371 ? -7.043 -9.904 21.572 1.00 62.06 371 ASN A N 1
ATOM 2860 C CA . ASN A 1 371 ? -7.822 -8.793 22.129 1.00 62.06 371 ASN A CA 1
ATOM 2861 C C . ASN A 1 371 ? -6.896 -7.753 22.806 1.00 62.06 371 ASN A C 1
ATOM 2863 O O . ASN A 1 371 ? -7.322 -6.993 23.659 1.00 62.06 371 ASN A O 1
ATOM 2867 N N . ARG A 1 372 ? -5.598 -7.761 22.484 1.00 66.56 372 ARG A N 1
ATOM 2868 C CA . ARG A 1 372 ? -4.543 -6.969 23.076 1.00 66.56 372 ARG A CA 1
ATOM 2869 C C . ARG A 1 372 ? -4.321 -5.727 22.237 1.00 66.56 372 ARG A C 1
ATOM 2871 O O . ARG A 1 372 ? -4.203 -5.798 21.020 1.00 66.56 372 ARG A O 1
ATOM 2878 N N . ARG A 1 373 ? -4.226 -4.588 22.904 1.00 72.75 373 ARG A N 1
ATOM 2879 C CA . ARG A 1 373 ? -3.818 -3.325 22.296 1.00 72.75 373 ARG A CA 1
ATOM 2880 C C . ARG A 1 373 ? -2.699 -2.707 23.108 1.00 72.75 373 ARG A C 1
ATOM 2882 O O . ARG A 1 373 ? -2.771 -2.682 24.339 1.00 72.75 373 ARG A O 1
ATOM 2889 N N . LYS A 1 374 ? -1.702 -2.171 22.417 1.00 77.62 374 LYS A N 1
ATOM 2890 C CA . LYS A 1 374 ? -0.592 -1.439 23.011 1.00 77.62 374 LYS A CA 1
ATOM 2891 C C . LYS A 1 374 ? -0.840 0.056 22.862 1.00 77.62 374 LYS A C 1
ATOM 2893 O O . LYS A 1 374 ? -0.997 0.572 21.763 1.00 77.62 374 LYS A O 1
ATOM 2898 N N . ILE A 1 375 ? -0.942 0.756 23.983 1.00 81.44 375 ILE A N 1
ATOM 2899 C CA . ILE A 1 375 ? -1.224 2.190 24.044 1.00 81.44 375 ILE A CA 1
ATOM 2900 C C . ILE A 1 375 ? 0.080 2.897 24.377 1.00 81.44 375 ILE A C 1
ATOM 2902 O O . ILE A 1 375 ? 0.619 2.710 25.467 1.00 81.44 375 ILE A O 1
ATOM 2906 N N . HIS A 1 376 ? 0.567 3.712 23.445 1.00 80.00 376 HIS A N 1
ATOM 2907 C CA . HIS A 1 376 ? 1.747 4.550 23.628 1.00 80.00 376 HIS A CA 1
ATOM 2908 C C . HIS A 1 376 ? 1.326 5.906 24.200 1.00 80.00 376 HIS A C 1
ATOM 2910 O O . HIS A 1 376 ? 0.446 6.576 23.665 1.00 80.00 376 HIS A O 1
ATOM 2916 N N . LEU A 1 377 ? 1.956 6.310 25.299 1.00 79.56 377 LEU A N 1
ATOM 2917 C CA . LEU A 1 377 ? 1.695 7.562 25.996 1.00 79.56 377 LEU A CA 1
ATOM 2918 C C . LEU A 1 377 ? 2.932 8.447 25.882 1.00 79.56 377 LEU A C 1
ATOM 2920 O O . LEU A 1 377 ? 4.003 8.102 26.384 1.00 79.56 377 LEU A O 1
ATOM 2924 N N . HIS A 1 378 ? 2.761 9.585 25.211 1.00 81.75 378 HIS A N 1
ATOM 2925 C CA . HIS A 1 378 ? 3.780 10.615 25.038 1.00 81.75 378 HIS A CA 1
ATOM 2926 C C . HIS A 1 378 ? 3.285 11.902 25.689 1.00 81.75 378 HIS A C 1
ATOM 2928 O O . HIS A 1 378 ? 2.226 12.415 25.329 1.00 81.75 378 HIS A O 1
ATOM 2934 N N . PHE A 1 379 ? 4.039 12.431 26.645 1.00 76.25 379 PHE A N 1
ATOM 2935 C CA . PHE A 1 379 ? 3.723 13.715 27.262 1.00 76.25 379 PHE A CA 1
ATOM 2936 C C . PHE A 1 379 ? 5.001 14.449 27.649 1.00 76.25 379 PHE A C 1
ATOM 2938 O O . PHE A 1 379 ? 6.029 13.860 27.988 1.00 76.25 379 PHE A O 1
ATOM 2945 N N . THR A 1 380 ? 4.909 15.770 27.600 1.00 78.94 380 THR A N 1
ATOM 2946 C CA . THR A 1 380 ? 5.952 16.687 28.040 1.00 78.94 380 THR A CA 1
ATOM 2947 C C . THR A 1 380 ? 5.404 17.473 29.213 1.00 78.94 380 THR A C 1
ATOM 2949 O O . THR A 1 380 ? 4.290 17.992 29.150 1.00 78.94 380 THR A O 1
ATOM 2952 N N . GLY A 1 381 ? 6.158 17.527 30.303 1.00 75.00 381 GLY A N 1
ATOM 2953 C CA . GLY A 1 381 ? 5.654 18.090 31.542 1.00 75.00 381 GLY A CA 1
ATOM 2954 C C . GLY A 1 381 ? 6.748 18.572 32.481 1.00 75.00 381 GLY A C 1
ATOM 2955 O O . GLY A 1 381 ? 7.937 18.553 32.145 1.00 75.00 381 GLY A O 1
ATOM 2956 N N . PRO A 1 382 ? 6.341 19.042 33.665 1.00 72.88 382 PRO A N 1
ATOM 2957 C CA . PRO A 1 382 ? 7.276 19.463 34.689 1.00 72.88 382 PRO A CA 1
ATOM 2958 C C . PRO A 1 382 ? 8.082 18.287 35.257 1.00 72.88 382 PRO A C 1
ATOM 2960 O O . PRO A 1 382 ? 7.745 17.121 35.058 1.00 72.88 382 PRO A O 1
ATOM 2963 N N . ALA A 1 383 ? 9.123 18.622 36.021 1.00 71.50 383 ALA A N 1
ATOM 2964 C CA . ALA A 1 383 ? 10.021 17.679 36.689 1.00 71.50 383 ALA A CA 1
ATOM 2965 C C . ALA A 1 383 ? 9.299 16.630 37.560 1.00 71.50 383 ALA A C 1
ATOM 2967 O O . ALA A 1 383 ? 9.790 15.516 37.714 1.00 71.50 383 ALA A O 1
ATOM 2968 N N . PHE A 1 384 ? 8.124 16.962 38.103 1.00 75.56 384 PHE A N 1
ATOM 2969 C CA . PHE A 1 384 ? 7.294 16.048 38.884 1.00 75.56 384 PHE A CA 1
ATOM 2970 C C . PHE A 1 384 ? 5.907 15.911 38.265 1.00 75.56 384 PHE A C 1
ATOM 2972 O O . PHE A 1 384 ? 5.153 16.887 38.182 1.00 75.56 384 PHE A O 1
ATOM 2979 N N . LEU A 1 385 ? 5.558 14.684 37.883 1.00 77.94 385 LEU A N 1
ATOM 2980 C CA . LEU A 1 385 ? 4.276 14.339 37.282 1.00 77.94 385 LEU A CA 1
ATOM 2981 C C . LEU A 1 385 ? 3.732 13.048 37.898 1.00 77.94 385 LEU A C 1
ATOM 2983 O O . LEU A 1 385 ? 4.475 12.106 38.157 1.00 77.94 385 LEU A O 1
ATOM 2987 N N . HIS A 1 386 ? 2.422 12.988 38.099 1.00 82.75 386 HIS A N 1
ATOM 2988 C CA . HIS A 1 386 ? 1.706 11.767 38.424 1.00 82.75 386 HIS A CA 1
ATOM 2989 C C . HIS A 1 386 ? 0.718 11.426 37.308 1.00 82.75 386 HIS A C 1
ATOM 2991 O O . HIS A 1 386 ? 0.042 12.301 36.762 1.00 82.75 386 HIS A O 1
ATOM 2997 N N . ILE A 1 387 ? 0.611 10.134 37.014 1.00 81.56 387 ILE A N 1
ATOM 2998 C CA . ILE A 1 387 ? -0.352 9.578 36.068 1.00 81.56 387 ILE A CA 1
ATOM 2999 C C . ILE A 1 387 ? -1.242 8.598 36.796 1.00 81.56 387 ILE A C 1
ATOM 3001 O O . ILE A 1 387 ? -0.764 7.676 37.452 1.00 81.56 387 ILE A O 1
ATOM 3005 N N . TYR A 1 388 ? -2.538 8.793 36.635 1.00 86.00 388 TYR A N 1
ATOM 3006 C CA . TYR A 1 388 ? -3.576 7.893 37.088 1.00 86.00 388 TYR A CA 1
ATOM 3007 C C . TYR A 1 388 ? -4.062 7.099 35.885 1.00 86.00 388 TYR A C 1
ATOM 3009 O O . TYR A 1 388 ? -4.438 7.694 34.882 1.00 86.00 388 TYR A O 1
ATOM 3017 N N . ILE A 1 389 ? -4.056 5.774 35.974 1.00 85.31 389 ILE A N 1
ATOM 3018 C CA . ILE A 1 389 ? -4.594 4.891 34.936 1.00 85.31 389 ILE A CA 1
ATOM 3019 C C . ILE A 1 389 ? -5.702 4.065 35.577 1.00 85.31 389 ILE A C 1
ATOM 3021 O O . ILE A 1 389 ? -5.413 3.189 36.389 1.00 85.31 389 ILE A O 1
ATOM 3025 N N . ASP A 1 390 ? -6.963 4.321 35.239 1.00 86.62 390 ASP A N 1
ATOM 3026 C CA . ASP A 1 390 ? -8.071 3.440 35.610 1.00 86.62 390 ASP A CA 1
ATOM 3027 C C . ASP A 1 390 ? -8.310 2.424 34.490 1.00 86.62 390 ASP A C 1
ATOM 3029 O O . ASP A 1 390 ? -8.882 2.736 33.441 1.00 86.62 390 ASP A O 1
ATOM 3033 N N . ALA A 1 391 ? -7.857 1.194 34.731 1.00 86.06 391 ALA A N 1
ATOM 3034 C CA . ALA A 1 391 ? -8.059 0.070 33.833 1.00 86.06 391 ALA A CA 1
ATOM 3035 C C . ALA A 1 391 ? -9.109 -0.917 34.368 1.00 86.06 391 ALA A C 1
ATOM 3037 O O . ALA A 1 391 ? -9.139 -2.054 33.936 1.00 86.06 391 ALA A O 1
ATOM 3038 N N . LYS A 1 392 ? -10.031 -0.550 35.269 1.00 86.00 392 LYS A N 1
ATOM 3039 C CA . LYS A 1 392 ? -11.023 -1.515 35.815 1.00 86.00 392 LYS A CA 1
ATOM 3040 C C . LYS A 1 392 ? -11.861 -2.244 34.759 1.00 86.00 392 LYS A C 1
ATOM 3042 O O . LYS A 1 392 ? -12.409 -3.306 35.035 1.00 86.00 392 LYS A O 1
ATOM 3047 N N . LYS A 1 393 ? -11.989 -1.664 33.564 1.00 83.88 393 LYS A N 1
ATOM 3048 C CA . LYS A 1 393 ? -12.753 -2.225 32.444 1.00 83.88 393 LYS A CA 1
ATOM 3049 C C . LYS A 1 393 ? -11.920 -3.166 31.554 1.00 83.88 393 LYS A C 1
ATOM 3051 O O . LYS A 1 393 ? -12.499 -3.797 30.679 1.00 83.88 393 LYS A O 1
ATOM 3056 N N . THR A 1 394 ? -10.599 -3.277 31.753 1.00 81.50 394 THR A N 1
ATOM 3057 C CA . THR A 1 394 ? -9.700 -4.132 30.952 1.00 81.50 394 THR A CA 1
ATOM 3058 C C . THR A 1 394 ? -8.472 -4.609 31.735 1.00 81.50 394 THR A C 1
ATOM 3060 O O . THR A 1 394 ? -7.937 -3.901 32.574 1.00 81.50 394 THR A O 1
ATOM 3063 N N . ARG A 1 395 ? -7.934 -5.794 31.440 1.00 80.88 395 ARG A N 1
ATOM 3064 C CA . ARG A 1 395 ? -6.699 -6.241 32.102 1.00 80.88 395 ARG A CA 1
ATOM 3065 C C . ARG A 1 395 ? -5.475 -5.639 31.416 1.00 80.88 395 ARG A C 1
ATOM 3067 O O . ARG A 1 395 ? -5.324 -5.818 30.211 1.00 80.88 395 ARG A O 1
ATOM 3074 N N . LEU A 1 396 ? -4.602 -4.965 32.169 1.00 80.88 396 LEU A N 1
ATOM 3075 C CA . LEU A 1 396 ? -3.268 -4.621 31.673 1.00 80.88 396 LEU A CA 1
ATOM 3076 C C . LEU A 1 396 ? -2.360 -5.854 31.759 1.00 80.88 396 LEU A C 1
ATOM 3078 O O . LEU A 1 396 ? -2.287 -6.495 32.808 1.00 80.88 396 LEU A O 1
ATOM 3082 N N . THR A 1 397 ? -1.692 -6.202 30.665 1.00 76.88 397 THR A N 1
ATOM 3083 C CA . THR A 1 397 ? -0.854 -7.408 30.552 1.00 76.88 397 THR A CA 1
ATOM 3084 C C . THR A 1 397 ? 0.630 -7.116 30.670 1.00 76.88 397 THR A C 1
ATOM 3086 O O . THR A 1 397 ? 1.373 -7.925 31.228 1.00 76.88 397 THR A O 1
ATOM 3089 N N . SER A 1 398 ? 1.067 -5.962 30.179 1.00 76.00 398 SER A N 1
ATOM 3090 C CA . SER A 1 398 ? 2.464 -5.532 30.196 1.00 76.00 398 SER A CA 1
ATOM 3091 C C . SER A 1 398 ? 2.560 -4.003 30.097 1.00 76.00 398 SER A C 1
ATOM 3093 O O . SER A 1 398 ? 1.585 -3.327 29.767 1.00 76.00 398 SER A O 1
ATOM 3095 N N . TRP A 1 399 ? 3.721 -3.436 30.425 1.00 80.44 399 TRP A N 1
ATOM 3096 C CA . TRP A 1 399 ? 4.015 -2.006 30.271 1.00 80.44 399 TRP A CA 1
ATOM 3097 C C . TRP A 1 399 ? 5.527 -1.751 30.145 1.00 80.44 399 TRP A C 1
ATOM 3099 O O . TRP A 1 399 ? 6.323 -2.640 30.445 1.00 80.44 399 TRP A O 1
ATOM 3109 N N . SER A 1 400 ? 5.941 -0.539 29.756 1.00 76.44 400 SER A N 1
ATOM 3110 C CA . SER A 1 400 ? 7.366 -0.161 29.607 1.00 76.44 400 SER A CA 1
ATOM 3111 C C . SER A 1 400 ? 7.914 0.792 30.670 1.00 76.44 400 SER A C 1
ATOM 3113 O O . SER A 1 400 ? 8.943 1.437 30.459 1.00 76.44 400 SER A O 1
ATOM 3115 N N . ILE A 1 401 ? 7.209 0.956 31.784 1.00 74.56 401 ILE A N 1
ATOM 3116 C CA . ILE A 1 401 ? 7.564 1.939 32.812 1.00 74.56 401 ILE A CA 1
ATOM 3117 C C . ILE A 1 401 ? 8.800 1.442 33.588 1.00 74.56 401 ILE A C 1
ATOM 3119 O O . ILE A 1 401 ? 8.754 0.366 34.174 1.00 74.56 401 ILE A O 1
ATOM 3123 N N . GLY A 1 402 ? 9.883 2.235 33.623 1.00 56.06 402 GLY A N 1
ATOM 3124 C CA . GLY A 1 402 ? 11.088 1.969 34.435 1.00 56.06 402 GLY A CA 1
ATOM 3125 C C . GLY A 1 402 ? 12.229 1.236 33.711 1.00 56.06 402 GLY A C 1
ATOM 3126 O O . GLY A 1 402 ? 12.472 0.060 33.964 1.00 56.06 402 GLY A O 1
ATOM 3127 N N . GLU A 1 403 ? 12.952 1.942 32.833 1.00 50.91 403 GLU A N 1
ATOM 3128 C CA . GLU A 1 403 ? 14.153 1.449 32.117 1.00 50.91 403 GLU A CA 1
ATOM 3129 C C . GLU A 1 403 ? 13.998 0.077 31.424 1.00 50.91 403 GLU A C 1
ATOM 3131 O O . GLU A 1 403 ? 14.937 -0.711 31.343 1.00 50.91 403 GLU A O 1
ATOM 3136 N N . GLY A 1 404 ? 12.810 -0.226 30.891 1.00 47.28 404 GLY A N 1
ATOM 3137 C CA . GLY A 1 404 ? 12.615 -1.399 30.030 1.00 47.28 404 GLY A CA 1
ATOM 3138 C C . GLY A 1 404 ? 12.716 -2.760 30.733 1.00 47.28 404 GLY A C 1
ATOM 3139 O O . GLY A 1 404 ? 12.819 -3.785 30.056 1.00 47.28 404 GLY A O 1
ATOM 3140 N N . VAL A 1 405 ? 12.660 -2.813 32.070 1.00 47.47 405 VAL A N 1
ATOM 3141 C CA . VAL A 1 405 ? 12.580 -4.087 32.802 1.00 47.47 405 VAL A CA 1
ATOM 3142 C C . VAL A 1 405 ? 11.136 -4.592 32.757 1.00 47.47 405 VAL A C 1
ATOM 3144 O O . VAL A 1 405 ? 10.309 -4.274 33.607 1.00 47.47 405 VAL A O 1
ATOM 3147 N N . ASN A 1 406 ? 10.845 -5.377 31.717 1.00 56.31 406 ASN A N 1
ATOM 3148 C CA . ASN A 1 406 ? 9.577 -6.068 31.478 1.00 56.31 406 ASN A CA 1
ATOM 3149 C C . ASN A 1 406 ? 9.187 -6.948 32.681 1.00 56.31 406 ASN A C 1
ATOM 3151 O O . ASN A 1 406 ? 9.642 -8.085 32.810 1.00 56.31 406 ASN A O 1
ATOM 3155 N N . GLY A 1 407 ? 8.337 -6.428 33.562 1.00 52.69 407 GLY A N 1
ATOM 3156 C CA . GLY A 1 407 ? 7.647 -7.205 34.588 1.00 52.69 407 GLY A CA 1
ATOM 3157 C C . GLY A 1 407 ? 6.153 -7.292 34.270 1.00 52.69 407 GLY A C 1
ATOM 3158 O O . GLY A 1 407 ? 5.613 -6.344 33.693 1.00 52.69 407 GLY A O 1
ATOM 3159 N N . PRO A 1 408 ? 5.459 -8.389 34.633 1.00 52.47 408 PRO A N 1
ATOM 3160 C CA . PRO A 1 408 ? 4.001 -8.401 34.602 1.00 52.47 408 PRO A CA 1
ATOM 3161 C C . PRO A 1 408 ? 3.482 -7.234 35.444 1.00 52.47 408 PRO A C 1
ATOM 3163 O O . PRO A 1 408 ? 4.043 -6.937 36.505 1.00 52.47 408 PRO A O 1
ATOM 3166 N N . VAL A 1 409 ? 2.413 -6.582 34.981 1.00 59.41 409 VAL A N 1
ATOM 3167 C CA . VAL A 1 409 ? 1.694 -5.603 35.802 1.00 59.41 409 VAL A CA 1
ATOM 3168 C C . VAL A 1 409 ? 1.382 -6.298 37.132 1.00 59.41 409 VAL A C 1
ATOM 3170 O O . VAL A 1 409 ? 0.856 -7.418 37.096 1.00 59.41 409 VAL A O 1
ATOM 3173 N N . PRO A 1 410 ? 1.752 -5.722 38.297 1.00 59.06 410 PRO A N 1
ATOM 3174 C CA . PRO A 1 410 ? 1.403 -6.304 39.586 1.00 59.06 410 PRO A CA 1
ATOM 3175 C C . PRO A 1 410 ? -0.071 -6.694 39.552 1.00 59.06 410 PRO A C 1
ATOM 3177 O O . PRO A 1 410 ? -0.878 -5.939 39.010 1.00 59.06 410 PRO A O 1
ATOM 3180 N N . SER A 1 411 ? -0.412 -7.879 40.062 1.00 54.53 411 SER A N 1
ATOM 3181 C CA . SER A 1 411 ? -1.748 -8.489 39.976 1.00 54.53 411 SER A CA 1
ATOM 3182 C C . SER A 1 411 ? -2.794 -7.759 40.835 1.00 54.53 411 SER A C 1
ATOM 3184 O O . SER A 1 411 ? -3.514 -8.367 41.624 1.00 54.53 411 SER A O 1
ATOM 3186 N N . THR A 1 412 ? -2.825 -6.438 40.750 1.00 56.69 412 THR A N 1
ATOM 3187 C CA . THR A 1 412 ? -3.784 -5.549 41.368 1.00 56.69 412 THR A CA 1
ATOM 3188 C C . THR A 1 412 ? -4.846 -5.255 40.326 1.00 56.69 412 THR A C 1
ATOM 3190 O O . THR A 1 412 ? -4.563 -4.633 39.302 1.00 56.69 412 THR A O 1
ATOM 3193 N N . GLU A 1 413 ? -6.068 -5.707 40.573 1.00 57.59 413 GLU A N 1
ATOM 3194 C CA . GLU A 1 413 ? -7.223 -5.222 39.829 1.00 57.59 413 GLU A CA 1
ATOM 3195 C C . GLU A 1 413 ? -7.369 -3.710 40.074 1.00 57.59 413 GLU A C 1
ATOM 3197 O O . GLU A 1 413 ? -7.462 -3.271 41.222 1.00 57.59 413 GLU A O 1
ATOM 3202 N N . GLY A 1 414 ? -7.406 -2.902 39.009 1.00 72.06 414 GLY A N 1
ATOM 3203 C CA . GLY A 1 414 ? -8.001 -1.567 39.074 1.00 72.06 414 GLY A CA 1
ATOM 3204 C C . GLY A 1 414 ? -7.146 -0.392 38.598 1.00 72.06 414 GLY A C 1
ATOM 3205 O O . GLY A 1 414 ? -6.863 -0.265 37.409 1.00 72.06 414 GLY A O 1
ATOM 3206 N N . THR A 1 415 ? -6.889 0.543 39.518 1.00 79.94 415 THR A N 1
ATOM 3207 C CA . THR A 1 415 ? -6.350 1.884 39.238 1.00 79.94 415 THR A CA 1
ATOM 3208 C C . THR A 1 415 ? -4.873 1.965 39.615 1.00 79.94 415 THR A C 1
ATOM 3210 O O . THR A 1 415 ? -4.502 1.656 40.746 1.00 79.94 415 THR A O 1
ATOM 3213 N N . TYR A 1 416 ? -4.041 2.435 38.692 1.00 82.00 416 TYR A N 1
ATOM 3214 C CA . TYR A 1 416 ? -2.602 2.598 38.868 1.00 82.00 416 TYR A CA 1
ATOM 3215 C C . TYR A 1 416 ? -2.260 4.071 39.068 1.00 82.00 416 TYR A C 1
ATOM 3217 O O . TYR A 1 416 ? -2.846 4.938 38.422 1.00 82.00 416 TYR A O 1
ATOM 3225 N N . ILE A 1 417 ? -1.299 4.345 39.950 1.00 82.94 417 ILE A N 1
ATOM 3226 C CA . ILE A 1 417 ? -0.716 5.676 40.136 1.00 82.94 417 ILE A CA 1
ATOM 3227 C C . ILE A 1 417 ? 0.773 5.553 39.839 1.00 82.94 417 ILE A C 1
ATOM 3229 O O . ILE A 1 417 ? 1.493 4.844 40.540 1.00 82.94 417 ILE A O 1
ATOM 3233 N N . LEU A 1 418 ? 1.225 6.236 38.797 1.00 79.62 418 LEU A N 1
ATOM 3234 C CA . LEU A 1 418 ? 2.616 6.278 38.371 1.00 79.62 418 LEU A CA 1
ATOM 3235 C C . LEU A 1 418 ? 3.177 7.646 38.723 1.00 79.62 418 LEU A C 1
ATOM 3237 O O . LEU A 1 418 ? 2.617 8.658 38.310 1.00 79.62 418 LEU A O 1
ATOM 3241 N N . GLN A 1 419 ? 4.269 7.683 39.477 1.00 80.38 419 GLN A N 1
ATOM 3242 C CA . GLN A 1 419 ? 4.952 8.923 39.818 1.00 80.38 419 GLN A CA 1
ATOM 3243 C C . GLN A 1 419 ? 6.254 9.014 39.025 1.00 80.38 419 GLN A C 1
ATOM 3245 O O . GLN A 1 419 ? 7.132 8.164 39.155 1.00 80.38 419 GLN A O 1
ATOM 3250 N N . PHE A 1 420 ? 6.369 10.062 38.220 1.00 76.38 420 PHE A N 1
ATOM 3251 C CA . PHE A 1 420 ? 7.560 10.402 37.462 1.00 76.38 420 PHE A CA 1
ATOM 3252 C C . PHE A 1 420 ? 8.245 11.592 38.129 1.00 76.38 420 PHE A C 1
ATOM 3254 O O . PHE A 1 420 ? 7.617 12.620 38.391 1.00 76.38 420 PHE A O 1
ATOM 3261 N N . ALA A 1 421 ? 9.536 11.440 38.406 1.00 74.62 421 ALA A N 1
ATOM 3262 C CA . ALA A 1 421 ? 10.384 12.487 38.952 1.00 74.62 421 ALA A CA 1
ATOM 3263 C C . ALA A 1 421 ? 11.668 12.560 38.122 1.00 74.62 421 ALA A C 1
ATOM 3265 O O . ALA A 1 421 ? 12.401 11.576 38.019 1.00 74.62 421 ALA A O 1
ATOM 3266 N N . THR A 1 422 ? 11.939 13.714 37.525 1.00 69.38 422 THR A N 1
ATOM 3267 C CA . THR A 1 422 ? 13.161 14.001 36.770 1.00 69.38 422 THR A CA 1
ATOM 3268 C C . THR A 1 422 ? 13.822 15.258 37.319 1.00 69.38 422 THR A C 1
ATOM 3270 O O . THR A 1 422 ? 13.184 16.096 37.945 1.00 69.38 422 THR A O 1
ATOM 3273 N N . GLY A 1 423 ? 15.128 15.398 37.096 1.00 62.47 423 GLY A N 1
ATOM 3274 C CA . GLY A 1 423 ? 15.872 16.596 37.497 1.00 62.47 423 GLY A CA 1
ATOM 3275 C C . GLY A 1 423 ? 15.906 17.709 36.444 1.00 62.47 423 GLY A C 1
ATOM 3276 O O . GLY A 1 423 ? 16.658 18.659 36.626 1.00 62.47 423 GLY A O 1
ATOM 3277 N N . ILE A 1 424 ? 15.191 17.573 35.318 1.00 62.06 424 ILE A N 1
ATOM 3278 C CA . ILE A 1 424 ? 15.330 18.451 34.142 1.00 62.06 424 ILE A CA 1
ATOM 3279 C C . ILE A 1 424 ? 13.939 18.794 33.578 1.00 62.06 424 ILE A C 1
ATOM 3281 O O . ILE A 1 424 ? 13.275 17.893 33.066 1.00 62.06 424 ILE A O 1
ATOM 3285 N N . PRO A 1 425 ? 13.488 20.060 33.640 1.00 65.69 425 PRO A N 1
ATOM 3286 C CA . PRO A 1 425 ? 12.281 20.532 32.966 1.00 65.69 425 PRO A CA 1
ATOM 3287 C C . PRO A 1 425 ? 12.586 21.230 31.613 1.00 65.69 425 PRO A C 1
ATOM 3289 O O . PRO A 1 425 ? 13.604 21.910 31.489 1.00 65.69 425 PRO A O 1
ATOM 3292 N N . PRO A 1 426 ? 11.704 21.120 30.598 1.00 59.41 426 PRO A N 1
ATOM 3293 C CA . PRO A 1 426 ? 10.597 20.177 30.533 1.00 59.41 426 PRO A CA 1
ATOM 3294 C C . PRO A 1 426 ? 11.122 18.754 30.314 1.00 59.41 426 PRO A C 1
ATOM 3296 O O . PRO A 1 426 ? 11.981 18.512 29.466 1.00 59.41 426 PRO A O 1
ATOM 3299 N N . ALA A 1 427 ? 10.578 17.799 31.062 1.00 67.00 427 ALA A N 1
ATOM 3300 C CA . ALA A 1 427 ? 10.884 16.397 30.847 1.00 67.00 427 ALA A CA 1
ATOM 3301 C C . ALA A 1 427 ? 9.905 15.810 29.838 1.00 67.00 427 ALA A C 1
ATOM 3303 O O . ALA A 1 427 ? 8.688 15.984 29.951 1.00 67.00 427 ALA A O 1
ATOM 3304 N N . SER A 1 428 ? 10.456 15.114 28.848 1.00 75.75 428 SER A N 1
ATOM 3305 C CA . SER A 1 428 ? 9.682 14.289 27.932 1.00 75.75 428 SER A CA 1
ATOM 3306 C C . SER A 1 428 ? 9.671 12.862 28.451 1.00 75.75 428 SER A C 1
ATOM 3308 O O . SER A 1 428 ? 10.716 12.315 28.807 1.00 75.75 428 SER A O 1
ATOM 3310 N N . PHE A 1 429 ? 8.489 12.268 28.491 1.00 75.19 429 PHE A N 1
ATOM 3311 C CA . PHE A 1 429 ? 8.303 10.897 28.921 1.00 75.19 429 PHE A CA 1
ATOM 3312 C C . PHE A 1 429 ? 7.579 10.121 27.830 1.00 75.19 429 PHE A C 1
ATOM 3314 O O . PHE A 1 429 ? 6.599 10.590 27.244 1.00 75.19 429 PHE A O 1
ATOM 3321 N N . HIS A 1 430 ? 8.060 8.905 27.601 1.00 79.62 430 HIS A N 1
ATOM 3322 C CA . HIS A 1 430 ? 7.423 7.927 26.738 1.00 79.62 430 HIS A CA 1
ATOM 3323 C C . HIS A 1 430 ? 7.343 6.598 27.477 1.00 79.62 430 HIS A C 1
ATOM 3325 O O . HIS A 1 430 ? 8.350 6.085 27.965 1.00 79.62 430 HIS A O 1
ATOM 3331 N N . PHE A 1 431 ? 6.138 6.044 27.561 1.00 79.19 431 PHE A N 1
ATOM 3332 C CA . PHE A 1 431 ? 5.950 4.644 27.913 1.00 79.19 431 PHE A CA 1
ATOM 3333 C C . PHE A 1 431 ? 4.733 4.065 27.198 1.00 79.19 431 PHE A C 1
ATOM 3335 O O . PHE A 1 431 ? 3.914 4.799 26.645 1.00 79.19 431 PHE A O 1
ATOM 3342 N N . TRP A 1 432 ? 4.607 2.744 27.214 1.00 81.31 432 TRP A N 1
ATOM 3343 C CA . TRP A 1 432 ? 3.445 2.038 26.696 1.00 81.31 432 TRP A CA 1
ATOM 3344 C C . TRP A 1 432 ? 2.820 1.120 27.747 1.00 81.31 432 TRP A C 1
ATOM 3346 O O . TRP A 1 432 ? 3.492 0.679 28.682 1.00 81.31 432 TRP A O 1
ATOM 3356 N N . ILE A 1 433 ? 1.526 0.843 27.582 1.00 84.44 433 ILE A N 1
ATOM 3357 C CA . ILE A 1 433 ? 0.766 -0.172 28.325 1.00 84.44 433 ILE A CA 1
ATOM 3358 C C . ILE A 1 433 ? 0.084 -1.114 27.332 1.00 84.44 433 ILE A C 1
ATOM 3360 O O . ILE A 1 433 ? -0.408 -0.667 26.302 1.00 84.44 433 ILE A O 1
ATOM 3364 N N . GLU A 1 434 ? 0.030 -2.403 27.633 1.00 81.62 434 GLU A N 1
ATOM 3365 C CA . GLU A 1 434 ? -0.712 -3.397 26.856 1.00 81.62 434 GLU A CA 1
ATOM 3366 C C . GLU A 1 434 ? -1.984 -3.780 27.616 1.00 81.62 434 GLU A C 1
ATOM 3368 O O . GLU A 1 434 ? -1.938 -4.031 28.821 1.00 81.62 434 GLU A O 1
ATOM 3373 N N . ALA A 1 435 ? -3.124 -3.795 26.928 1.00 82.44 435 ALA A N 1
ATOM 3374 C CA . ALA A 1 435 ? -4.432 -4.071 27.506 1.00 82.44 435 ALA A CA 1
ATOM 3375 C C . ALA A 1 435 ? -5.164 -5.156 26.721 1.00 82.44 435 ALA A C 1
ATOM 3377 O O . ALA A 1 435 ? -5.248 -5.066 25.508 1.00 82.44 435 ALA A O 1
ATOM 3378 N N . GLU A 1 436 ? -5.758 -6.122 27.413 1.00 80.38 436 GLU A N 1
ATOM 3379 C CA . GLU A 1 436 ? -6.416 -7.320 26.864 1.00 80.38 436 GLU A CA 1
ATOM 3380 C C . GLU A 1 436 ? -7.844 -7.134 26.333 1.00 80.38 436 GLU A C 1
ATOM 3382 O O . GLU A 1 436 ? -8.537 -8.120 26.062 1.00 80.38 436 GLU A O 1
ATOM 3387 N N . SER A 1 437 ? -8.305 -5.892 26.187 1.00 73.44 437 SER A N 1
ATOM 3388 C CA . SER A 1 437 ? -9.546 -5.606 25.472 1.00 73.44 437 SER A CA 1
ATOM 3389 C C . SER A 1 437 ? -9.589 -4.186 24.914 1.00 73.44 437 SER A C 1
ATOM 3391 O O . SER A 1 437 ? -8.829 -3.302 25.320 1.00 73.44 437 SER A O 1
ATOM 3393 N N . ASN A 1 438 ? -10.581 -3.944 24.055 1.00 70.69 438 ASN A N 1
ATOM 3394 C CA . ASN A 1 438 ? -10.927 -2.611 23.566 1.00 70.69 438 ASN A CA 1
ATOM 3395 C C . ASN A 1 438 ? -11.702 -1.737 24.571 1.00 70.69 438 ASN A C 1
ATOM 3397 O O . ASN A 1 438 ? -12.003 -0.580 24.265 1.00 70.69 438 ASN A O 1
ATOM 3401 N N . ALA A 1 439 ? -12.015 -2.231 25.772 1.00 80.44 439 ALA A N 1
ATOM 3402 C CA . ALA A 1 439 ? -12.747 -1.449 26.764 1.00 80.44 439 ALA A CA 1
ATOM 3403 C C . ALA A 1 439 ? -11.962 -0.186 27.170 1.00 80.44 439 ALA A C 1
ATOM 3405 O O . ALA A 1 439 ? -10.739 -0.244 27.286 1.00 80.44 439 ALA A O 1
ATOM 3406 N N . PRO A 1 440 ? -12.612 0.973 27.365 1.00 79.19 440 PRO A N 1
ATOM 3407 C CA . PRO A 1 440 ? -11.918 2.240 27.587 1.00 79.19 440 PRO A CA 1
ATOM 3408 C C . PRO A 1 440 ? -11.046 2.215 28.850 1.00 79.19 440 PRO A C 1
ATOM 3410 O O . PRO A 1 440 ? -11.418 1.613 29.858 1.00 79.19 440 PRO A O 1
ATOM 3413 N N . ILE A 1 441 ? -9.904 2.900 28.774 1.00 84.62 441 ILE A N 1
ATOM 3414 C CA . ILE A 1 441 ? -9.001 3.173 29.897 1.00 84.62 441 ILE A CA 1
ATOM 3415 C C . ILE A 1 441 ? -9.048 4.674 30.149 1.00 84.62 441 ILE A C 1
ATOM 3417 O O . ILE A 1 441 ? -8.909 5.461 29.213 1.00 84.62 441 ILE A O 1
ATOM 3421 N N . GLU A 1 442 ? -9.256 5.064 31.400 1.00 85.75 442 GLU A N 1
ATOM 3422 C CA . GLU A 1 442 ? -9.292 6.472 31.790 1.00 85.75 442 GLU A CA 1
ATOM 3423 C C . GLU A 1 442 ? -7.908 6.871 32.305 1.00 85.75 442 GLU A C 1
ATOM 3425 O O . GLU A 1 442 ? -7.313 6.167 33.124 1.00 85.75 442 GLU A O 1
ATOM 3430 N N . ILE A 1 443 ? -7.376 7.982 31.793 1.00 84.50 443 ILE A N 1
ATOM 3431 C CA . ILE A 1 443 ? -6.040 8.473 32.136 1.00 84.50 443 ILE A CA 1
ATOM 3432 C C . ILE A 1 443 ? -6.168 9.882 32.707 1.00 84.50 443 ILE A C 1
ATOM 3434 O O . ILE A 1 443 ? -6.688 10.777 32.046 1.00 84.50 443 ILE A O 1
ATOM 3438 N N . GLY A 1 444 ? -5.679 10.071 33.929 1.00 82.31 444 GLY A N 1
ATOM 3439 C CA . GLY A 1 444 ? -5.552 11.371 34.579 1.00 82.31 444 GLY A CA 1
ATOM 3440 C C . GLY A 1 444 ? -4.088 11.783 34.666 1.00 82.31 444 GLY A C 1
ATOM 3441 O O . GLY A 1 444 ? -3.236 10.977 35.033 1.00 82.31 444 GLY A O 1
ATOM 3442 N N . LEU A 1 445 ? -3.790 13.041 34.358 1.00 79.75 445 LEU A N 1
ATOM 3443 C CA . LEU A 1 445 ? -2.447 13.617 34.430 1.00 79.75 445 LEU A CA 1
ATOM 3444 C C . LEU A 1 445 ? -2.460 14.762 35.440 1.00 79.75 445 LEU A C 1
ATOM 3446 O O . LEU A 1 445 ? -3.305 15.649 35.363 1.00 79.75 445 LEU A O 1
ATOM 3450 N N . THR A 1 446 ? -1.514 14.769 36.373 1.00 79.38 446 THR A N 1
ATOM 3451 C CA . THR A 1 446 ? -1.281 15.917 37.256 1.00 79.38 446 THR A CA 1
ATOM 3452 C C . THR A 1 446 ? 0.207 16.185 37.357 1.00 79.38 446 THR A C 1
ATOM 3454 O O . THR A 1 446 ? 1.007 15.260 37.446 1.00 79.38 446 THR A O 1
ATOM 3457 N N . GLY A 1 447 ? 0.599 17.451 37.321 1.00 73.25 447 GLY A N 1
ATOM 3458 C CA . GLY A 1 447 ? 1.994 17.860 37.389 1.00 73.25 447 GLY A CA 1
ATOM 3459 C C . GLY A 1 447 ? 2.142 19.176 38.121 1.00 73.25 447 GLY A C 1
ATOM 3460 O O . GLY A 1 447 ? 1.212 19.981 38.176 1.00 73.25 447 GLY A O 1
ATOM 3461 N N . HIS A 1 448 ? 3.329 19.403 38.668 1.00 68.12 448 HIS A N 1
ATOM 3462 C CA . HIS A 1 448 ? 3.661 20.648 39.348 1.00 68.12 448 HIS A CA 1
ATOM 3463 C C . HIS A 1 448 ? 4.775 21.364 38.597 1.00 68.12 448 HIS A C 1
ATOM 3465 O O . HIS A 1 448 ? 5.923 20.935 38.662 1.00 68.12 448 HIS A O 1
ATOM 3471 N N . PHE A 1 449 ? 4.459 22.468 37.912 1.00 58.53 449 PHE A N 1
ATOM 3472 C CA . PHE A 1 449 ? 5.484 23.400 37.439 1.00 58.53 449 PHE A CA 1
ATOM 3473 C C . PHE A 1 449 ? 6.116 24.071 38.657 1.00 58.53 449 PHE A C 1
ATOM 3475 O O . PHE A 1 449 ? 5.572 24.998 39.248 1.00 58.53 449 PHE A O 1
ATOM 3482 N N . LEU A 1 450 ? 7.245 23.520 39.075 1.00 60.16 450 LEU A N 1
ATOM 3483 C CA . LEU A 1 450 ? 8.006 23.929 40.245 1.00 60.16 450 LEU A CA 1
ATOM 3484 C C . LEU A 1 450 ? 8.978 25.061 39.882 1.00 60.16 450 LEU A C 1
ATOM 3486 O O . LEU A 1 450 ? 10.141 24.988 40.230 1.00 60.16 450 LEU A O 1
ATOM 3490 N N . GLU A 1 451 ? 8.543 26.087 39.142 1.00 56.03 451 GLU A N 1
ATOM 3491 C CA . GLU A 1 451 ? 9.453 27.168 38.709 1.00 56.03 451 GLU A CA 1
ATOM 3492 C C . GLU A 1 451 ? 8.823 28.574 38.682 1.00 56.03 451 GLU A C 1
ATOM 3494 O O . GLU A 1 451 ? 9.289 29.448 37.960 1.00 56.03 451 GLU A O 1
ATOM 3499 N N . GLU A 1 452 ? 7.812 28.863 39.507 1.00 53.88 452 GLU A N 1
ATOM 3500 C CA . GLU A 1 452 ? 7.458 30.264 39.791 1.00 53.88 452 GLU A CA 1
ATOM 3501 C C . GLU A 1 452 ? 7.925 30.666 41.192 1.00 53.88 452 GLU A C 1
ATOM 3503 O O . GLU A 1 452 ? 7.275 30.394 42.204 1.00 53.88 452 GLU A O 1
ATOM 3508 N N . ARG A 1 453 ? 9.074 31.351 41.259 1.00 65.12 453 ARG A N 1
ATOM 3509 C CA . ARG A 1 453 ? 9.468 32.097 42.458 1.00 65.12 453 ARG A CA 1
ATOM 3510 C C . ARG A 1 453 ? 8.716 33.417 42.463 1.00 65.12 453 ARG A C 1
ATOM 3512 O O . ARG A 1 453 ? 8.945 34.277 41.616 1.00 65.12 453 ARG A O 1
ATOM 3519 N N . THR A 1 454 ? 7.821 33.590 43.428 1.00 68.62 454 THR A N 1
ATOM 3520 C CA . THR A 1 454 ? 7.206 34.899 43.657 1.00 68.62 454 THR A CA 1
ATOM 3521 C C . THR A 1 454 ? 8.284 35.912 44.042 1.00 68.62 454 THR A C 1
ATOM 3523 O O . THR A 1 454 ? 9.300 35.552 44.644 1.00 68.62 454 THR A O 1
ATOM 3526 N N . THR A 1 455 ? 8.066 37.194 43.741 1.00 75.56 455 THR A N 1
ATOM 3527 C CA . THR A 1 455 ? 8.992 38.272 44.132 1.00 75.56 455 THR A CA 1
ATOM 3528 C C . THR A 1 455 ? 9.287 38.237 45.634 1.00 75.56 455 THR A C 1
ATOM 3530 O O . THR A 1 455 ? 10.432 38.385 46.041 1.00 75.56 455 THR A O 1
ATOM 3533 N N . GLN A 1 456 ? 8.281 37.919 46.452 1.00 72.12 456 GLN A N 1
ATOM 3534 C CA . GLN A 1 456 ? 8.414 37.793 47.904 1.00 72.12 456 GLN A CA 1
ATOM 3535 C C . GLN A 1 456 ? 9.285 36.600 48.327 1.00 72.12 456 GLN A C 1
ATOM 3537 O O . GLN A 1 456 ? 10.017 36.698 49.309 1.00 72.12 456 GLN A O 1
ATOM 3542 N N . MET A 1 457 ? 9.222 35.471 47.608 1.00 74.12 457 MET A N 1
ATOM 3543 C CA . MET A 1 457 ? 10.105 34.332 47.879 1.00 74.12 457 MET A CA 1
ATOM 3544 C C . MET A 1 457 ? 11.549 34.674 47.510 1.00 74.12 457 MET A C 1
ATOM 3546 O O . MET A 1 457 ? 12.461 34.341 48.258 1.00 74.12 457 MET A O 1
ATOM 3550 N N . GLN A 1 458 ? 11.760 35.381 46.398 1.00 80.94 458 GLN A N 1
ATOM 3551 C CA . GLN A 1 458 ? 13.097 35.812 45.997 1.00 80.94 458 GLN A CA 1
ATOM 3552 C C . GLN A 1 458 ? 13.710 36.774 47.028 1.00 80.94 458 GLN A C 1
ATOM 3554 O O . GLN A 1 458 ? 14.827 36.543 47.476 1.00 80.94 458 GLN A O 1
ATOM 3559 N N . GLU A 1 459 ? 12.949 37.766 47.499 1.00 83.44 459 GLU A N 1
ATOM 3560 C CA . GLU A 1 459 ? 13.381 38.682 48.568 1.00 83.44 459 GLU A CA 1
ATOM 3561 C C . GLU A 1 459 ? 13.718 37.951 49.878 1.00 83.44 459 GLU A C 1
ATOM 3563 O O . GLU A 1 459 ? 14.689 38.292 50.554 1.00 83.44 459 GLU A O 1
ATOM 3568 N N . PHE A 1 460 ? 12.940 36.925 50.242 1.00 79.19 460 PHE A N 1
ATOM 3569 C CA . PHE A 1 460 ? 13.218 36.100 51.418 1.00 79.19 460 PHE A CA 1
ATOM 3570 C C . PHE A 1 460 ? 14.513 35.293 51.266 1.00 79.19 460 PHE A C 1
ATOM 3572 O O . PHE A 1 460 ? 15.314 35.256 52.199 1.00 79.19 460 PHE A O 1
ATOM 3579 N N . LEU A 1 461 ? 14.731 34.668 50.104 1.00 80.12 461 LEU A N 1
ATOM 3580 C CA . LEU A 1 461 ? 15.947 33.904 49.818 1.00 80.12 461 LEU A CA 1
ATOM 3581 C C . LEU A 1 461 ? 17.190 34.801 49.829 1.00 80.12 461 LEU A C 1
ATOM 3583 O O . LEU A 1 461 ? 18.202 34.422 50.413 1.00 80.12 461 LEU A O 1
ATOM 3587 N N . ASP A 1 462 ? 17.090 36.000 49.255 1.00 85.88 462 ASP A N 1
ATOM 3588 C CA . ASP A 1 462 ? 18.178 36.984 49.215 1.00 85.88 462 ASP A CA 1
ATOM 3589 C C . ASP A 1 462 ? 18.524 37.529 50.616 1.00 85.88 462 ASP A C 1
ATOM 3591 O O . ASP A 1 462 ? 19.645 37.982 50.857 1.00 85.88 462 ASP A O 1
ATOM 3595 N N . ALA A 1 463 ? 17.581 37.464 51.563 1.00 87.88 463 ALA A N 1
ATOM 3596 C CA . ALA A 1 463 ? 17.795 37.840 52.959 1.00 87.88 463 ALA A CA 1
ATOM 3597 C C . ALA A 1 463 ? 18.479 36.742 53.797 1.00 87.88 463 ALA A C 1
ATOM 3599 O O . ALA A 1 463 ? 18.892 37.006 54.933 1.00 87.88 463 ALA A O 1
ATOM 3600 N N . LEU A 1 464 ? 18.603 35.514 53.279 1.00 84.69 464 LEU A N 1
ATOM 3601 C CA . LEU A 1 464 ? 19.278 34.435 53.994 1.00 84.69 464 LEU A CA 1
ATOM 3602 C C . LEU A 1 464 ? 20.804 34.636 53.968 1.00 84.69 464 LEU A C 1
ATOM 3604 O O . LEU A 1 464 ? 21.372 35.040 52.953 1.00 84.69 464 LEU A O 1
ATOM 3608 N N . PRO A 1 465 ? 21.513 34.336 55.072 1.00 88.12 465 PRO A N 1
ATOM 3609 C CA . PRO A 1 465 ? 22.970 34.377 55.089 1.00 88.12 465 PRO A CA 1
ATOM 3610 C C . PRO A 1 465 ? 23.588 33.480 54.010 1.00 88.12 465 PRO A C 1
ATOM 3612 O O . PRO A 1 465 ? 23.109 32.377 53.762 1.00 88.12 465 PRO A O 1
ATOM 3615 N N . SER A 1 466 ? 24.720 33.898 53.441 1.00 82.19 466 SER A N 1
ATOM 3616 C CA . SER A 1 466 ? 25.382 33.220 52.311 1.00 82.19 466 SER A CA 1
ATOM 3617 C C . SER A 1 466 ? 25.833 31.775 52.569 1.00 82.19 466 SER A C 1
ATOM 3619 O O . SER A 1 466 ? 26.192 31.067 51.632 1.00 82.19 466 SER A O 1
ATOM 3621 N N . TRP A 1 467 ? 25.840 31.331 53.826 1.00 78.62 467 TRP A N 1
ATOM 3622 C CA . TRP A 1 467 ? 26.158 29.959 54.226 1.00 78.62 467 TRP A CA 1
ATOM 3623 C C . TRP A 1 467 ? 24.921 29.053 54.341 1.00 78.62 467 TRP A C 1
ATOM 3625 O O . TRP A 1 467 ? 25.061 27.869 54.649 1.00 78.62 467 TRP A O 1
ATOM 3635 N N . VAL A 1 468 ? 23.716 29.580 54.111 1.00 75.50 468 VAL A N 1
ATOM 3636 C CA . VAL A 1 468 ? 22.479 28.794 54.110 1.00 75.50 468 VAL A CA 1
ATOM 3637 C C . VAL A 1 468 ? 22.323 28.085 52.769 1.00 75.50 468 VAL A C 1
ATOM 3639 O O . VAL A 1 468 ? 22.308 28.711 51.713 1.00 75.50 468 VAL A O 1
ATOM 3642 N N . HIS A 1 469 ? 22.167 26.763 52.819 1.00 68.00 469 HIS A N 1
ATOM 3643 C CA . HIS A 1 469 ? 21.773 25.964 51.667 1.00 68.00 469 HIS A CA 1
ATOM 3644 C C . HIS A 1 469 ? 20.267 25.709 51.731 1.00 68.00 469 HIS A C 1
ATOM 3646 O O . HIS A 1 469 ? 19.780 25.093 52.680 1.00 68.00 469 HIS A O 1
ATOM 3652 N N . VAL A 1 470 ? 19.526 26.212 50.747 1.00 65.50 470 VAL A N 1
ATOM 3653 C CA . VAL A 1 470 ? 18.073 26.038 50.675 1.00 65.50 470 VAL A CA 1
ATOM 3654 C C . VAL A 1 470 ? 17.777 24.767 49.894 1.00 65.50 470 VAL A C 1
ATOM 3656 O O . VAL A 1 470 ? 18.061 24.685 48.703 1.00 65.50 470 VAL A O 1
ATOM 3659 N N . ALA A 1 471 ? 17.210 23.778 50.581 1.00 53.00 471 ALA A N 1
ATOM 3660 C CA . ALA A 1 471 ? 16.627 22.604 49.952 1.00 53.00 471 ALA A CA 1
ATOM 3661 C C . ALA A 1 471 ? 15.124 22.848 49.786 1.00 53.00 471 ALA A C 1
ATOM 3663 O O . ALA A 1 471 ? 14.398 23.005 50.769 1.00 53.00 471 ALA A O 1
ATOM 3664 N N . GLU A 1 472 ? 14.663 22.913 48.543 1.00 61.22 472 GLU A N 1
ATOM 3665 C CA . GLU A 1 472 ? 13.247 23.075 48.231 1.00 61.22 472 GLU A CA 1
ATOM 3666 C C . GLU A 1 472 ? 12.534 21.729 48.469 1.00 61.22 472 GLU A C 1
ATOM 3668 O O . GLU A 1 472 ? 12.843 20.725 47.830 1.00 61.22 472 GLU A O 1
ATOM 3673 N N . ILE A 1 473 ? 11.600 21.685 49.427 1.00 48.47 473 ILE A N 1
ATOM 3674 C CA . ILE A 1 473 ? 10.691 20.549 49.644 1.00 48.47 473 ILE A CA 1
ATOM 3675 C C . ILE A 1 473 ? 9.277 20.971 49.248 1.00 48.47 473 ILE A C 1
ATOM 3677 O O . ILE A 1 473 ? 8.798 22.044 49.615 1.00 48.47 473 ILE A O 1
ATOM 3681 N N . VAL A 1 474 ? 8.615 20.105 48.484 1.00 51.59 474 VAL A N 1
ATOM 3682 C CA . VAL A 1 474 ? 7.299 20.347 47.889 1.00 51.59 474 VAL A CA 1
ATOM 3683 C C . VAL A 1 474 ? 6.223 20.479 48.973 1.00 51.59 474 VAL A C 1
ATOM 3685 O O . VAL A 1 474 ? 6.086 19.616 49.836 1.00 51.59 474 VAL A O 1
ATOM 3688 N N . SER A 1 475 ? 5.416 21.537 48.892 1.00 39.72 475 SER A N 1
ATOM 3689 C CA . SER A 1 475 ? 4.175 21.715 49.655 1.00 39.72 475 SER A CA 1
ATOM 3690 C C . SER A 1 475 ? 3.041 21.989 48.664 1.00 39.72 475 SER A C 1
ATOM 3692 O O . SER A 1 475 ? 2.994 23.046 48.038 1.00 39.72 475 SER A O 1
ATOM 3694 N N . THR A 1 476 ? 2.124 21.038 48.507 1.00 44.09 476 THR A N 1
ATOM 3695 C CA . THR A 1 476 ? 0.916 21.158 47.674 1.00 44.09 476 THR A CA 1
ATOM 3696 C C . THR A 1 476 ? -0.070 22.150 48.280 1.00 44.09 476 THR A C 1
ATOM 3698 O O . THR A 1 476 ? -0.408 21.908 49.423 1.00 44.09 476 THR A O 1
ATOM 3701 N N . TRP A 1 477 ? -0.591 23.149 47.542 1.00 40.44 477 TRP A N 1
ATOM 3702 C CA . TRP A 1 477 ? -1.999 23.624 47.609 1.00 40.44 477 TRP A CA 1
ATOM 3703 C C . TRP A 1 477 ? -2.349 24.595 46.457 1.00 40.44 477 TRP A C 1
ATOM 3705 O O . TRP A 1 477 ? -2.093 25.792 46.537 1.00 40.44 477 TRP A O 1
ATOM 3715 N N . ARG A 1 478 ? -3.053 24.098 45.433 1.00 33.47 478 ARG A N 1
ATOM 3716 C CA . ARG A 1 478 ? -4.346 24.632 44.953 1.00 33.47 478 ARG A CA 1
ATOM 3717 C C . ARG A 1 478 ? -4.934 23.600 43.992 1.00 33.47 478 ARG A C 1
ATOM 3719 O O . ARG A 1 478 ? -4.325 23.266 42.985 1.00 33.47 478 ARG A O 1
ATOM 3726 N N . SER A 1 479 ? -6.086 23.050 44.354 1.00 33.47 479 SER A N 1
ATOM 3727 C CA . SER A 1 479 ? -6.806 22.053 43.566 1.00 33.47 479 SER A CA 1
ATOM 3728 C C . SER A 1 479 ? -7.251 22.632 42.223 1.00 33.47 479 SER A C 1
ATOM 3730 O O . SER A 1 479 ? -8.008 23.604 42.202 1.00 33.47 479 SER A O 1
ATOM 3732 N N . GLN A 1 480 ? -6.872 21.989 41.126 1.00 31.38 480 GLN A N 1
ATOM 3733 C CA . GLN A 1 480 ? -7.688 21.954 39.920 1.00 31.38 480 GLN A CA 1
ATOM 3734 C C . GLN A 1 480 ? -7.918 20.486 39.580 1.00 31.38 480 GLN A C 1
ATOM 3736 O O . GLN A 1 480 ? -6.995 19.763 39.224 1.00 31.38 480 GLN A O 1
ATOM 3741 N N . VAL A 1 481 ? -9.155 20.050 39.800 1.00 29.31 481 VAL A N 1
ATOM 3742 C CA . VAL A 1 481 ? -9.707 18.869 39.144 1.00 29.31 481 VAL A CA 1
ATOM 3743 C C . VAL A 1 481 ? -10.117 19.357 37.758 1.00 29.31 481 VAL A C 1
ATOM 3745 O O . VAL A 1 481 ? -10.924 20.286 37.673 1.00 29.31 481 VAL A O 1
ATOM 3748 N N . ILE A 1 482 ? -9.525 18.787 36.712 1.00 30.53 482 ILE A N 1
ATOM 3749 C CA . ILE A 1 482 ? -10.068 18.816 35.351 1.00 30.53 482 ILE A CA 1
ATOM 3750 C C . ILE A 1 482 ? -10.423 17.380 35.006 1.00 30.53 482 ILE A C 1
ATOM 3752 O O . ILE A 1 482 ? -9.555 16.510 35.251 1.00 30.53 482 ILE A O 1
#

Secondary structure (DSSP, 8-state):
---------------------------------------------THHHHHHHHHHHHHHHHHHHHHHHH--PPPPPTTS-TTS--HHHHHHHHHHHHHT----TTSHIIIIIHHHHHHHHHHHHHHT--TTEEEEEEEE---EEEEEEESEEEEEEE-S--EEEEEEEEPPTTSPPPTT---EEEEEEE----TT---IIIIIHHHHHHHHHHHHHTTS--SSSEEEEEEES-STTTSHHHHHHHHH-TTGGGEEEEEEEEESSS-SS-EEEEES-HHHHHHHHHH-SS--B-HHHHHHHHTT-S----HHHHHHHHH--EEEEEEE-TTGGGTTSTT--GGGS-TTHHHHHHHHHHHHHHHHHHSPPPS-EEEEEEEEE-SEEEEEEE-TTS-EEEE-TTTT---PPPS--SEEEEEEE-SSSSEEEEEEEEESSSS--EEEEEEE------HHHHHHHHTS-TT---------------

InterPro domains:
  IPR007484 Peptidase M28 [PF04389] (180-358)
  IPR045175 Peptidase M28 family [PTHR12147] (58-365)
  IPR048024 Endoplasmic reticulum metallopeptidase 1-like, M28 peptidase domain [cd03875] (83-370)
  IPR053973 Endoplasmic reticulum metallopeptidase 1-like, C-terminal domain [PF22248] (369-477)

Sequence (482 aa):
MGDLRQRRGGHGLPADAVSEPKVSSFPSDDGLRKRRRGSHHTSVPKVTPLVIGFVLFYALFLATVGHYHTWLPDPRGLDAPSDVFSEARSRVVLDTIMSFGYRPVGSKANDELTPQYLLSQINEIKSNAVDDVRIEIDVQRPTGAFGLNFLEQFQNIYANVTNIVVRVSSATPDGREDANGTDALLISSHYDAAIGAGAASDDGVSIAIMVELLRYYSRQPPKHAAIVFNFNGAEETILQAAHGFITQHKWTQDIRAFINLEAAGAGGRELLFQTGSDELALAYAEGAKYPHASIIAQEVFQTGVIPADTDFRIYRDFGAIAGMDFAYIANGYVYHTRLDDTSRIQPGAIQRLGDNLVGVIHHLVNEPATNRRKIHLHFTGPAFLHIYIDAKKTRLTSWSIGEGVNGPVPSTEGTYILQFATGIPPASFHFWIEAESNAPIEIGLTGHFLEERTTQMQEFLDALPSWVHVAEIVSTWRSQVI

pLDDT: mean 80.94, std 19.92, range [28.89, 98.88]

Solvent-accessible surface area (backbone atoms only — not comparable to full-atom values): 27440 Å² total; per-residue (Å²): 140,84,81,87,87,89,88,86,85,88,87,86,85,83,89,83,85,89,81,89,88,84,92,87,80,88,87,78,94,80,84,88,78,92,75,79,82,75,79,82,72,80,71,75,58,78,61,55,64,51,51,52,49,51,50,50,49,52,51,50,48,51,51,50,51,51,46,67,68,70,60,61,52,83,57,34,49,76,84,48,57,70,92,46,77,32,27,46,52,18,46,56,47,28,56,54,56,54,69,57,48,63,17,30,71,88,29,65,29,32,71,45,52,42,53,53,51,50,51,51,54,51,50,53,39,58,76,68,36,43,89,51,35,40,76,47,78,48,79,46,57,43,62,53,70,53,78,41,87,68,103,48,91,42,74,49,72,52,67,61,39,42,31,47,36,37,40,41,28,48,39,42,100,83,73,48,78,61,92,83,45,79,37,21,39,35,40,37,30,30,63,20,15,40,84,69,14,43,27,29,37,39,18,28,44,45,44,14,43,51,54,43,49,51,46,33,44,30,69,50,53,40,76,49,23,26,41,34,38,40,47,21,34,24,42,70,77,68,37,46,25,51,44,33,40,51,74,68,40,89,65,43,88,26,49,66,35,37,39,33,44,47,37,54,11,41,21,62,67,54,30,38,34,43,67,58,45,71,67,59,50,47,41,36,65,73,25,22,79,73,72,47,70,41,71,66,52,29,51,48,53,72,68,58,78,48,94,73,85,59,58,57,56,44,41,36,76,70,52,73,37,40,36,36,34,34,28,20,54,35,63,40,89,27,48,76,25,65,71,22,38,69,90,44,56,47,84,9,35,59,29,44,51,41,46,21,48,52,30,25,51,49,46,69,19,57,42,78,78,66,52,58,45,77,48,77,47,78,52,72,40,40,30,38,33,39,39,37,38,40,30,74,68,33,54,64,62,36,45,41,72,70,94,65,62,78,50,70,53,72,95,65,89,40,72,46,80,45,80,47,78,52,97,48,73,77,30,77,49,74,40,38,41,28,26,57,36,89,49,72,68,51,75,47,80,50,66,48,78,87,77,78,76,50,73,70,54,50,55,52,59,72,69,49,60,93,88,68,82,86,79,90,75,94,77,92,88,81,93,77,89,130

Foldseek 3Di:
DDDDDDDDDDDDDDDDDDDDDDDDDDDDDDDDDPDPPDDPPPDPPPVVVVVVVVVVVVVVVCVVCVCVQQDFDFADDPPPDLLAQGPNQLVVQLVQLLVLPAFAPPDCSQPPVNVVVLVVLLVVLLVVFDPQKDKDKDKDFFWDWDWDPDVHTDIQTDGGFIKIKMKIATADPVRDDPPQALAEEEEEAESHAADAASCSVFPSSSSSLVSSVSSNCSHVHFDRHMYMYIHGRHVNSPLVRLLRCCQPPPSNVRYAEYEYEGALAQEGAKEFQDWQDPVLVVLLVQQFPDDHYDPVSVVCVVVCVDVDDGSQCSCCVVSVHIYIYIYHYPHSVSGNHHNSDNVSHDRRRSSRVSRSCVRSVNSVRHDHPQQKDKDKDKDWAAQKKKKKKFPLVWDWAWKCPDPRPIDGDPPDRTMDIDIGGHPDPRDIDIMMIMTRHPGDMDMDMDHDNPPDDDPVNVVVVVPDPPPDDDDDDDDDDDDDDD

Radius of gyration: 36.9 Å; Cα contacts (8 Å, |Δi|>4): 859; chains: 1; bounding box: 129×68×82 Å

Organism: Pythium insidiosum (NCBI:txid114742)

Nearest PDB structures (foldseek):
  2ek8-assembly1_A  TM=7.033E-01  e=7.756E-11  Aneurinibacillus sp. AM-1
  8acg-assembly5_B  TM=6.875E-01  e=9.081E-10  Pseudomonas aeruginosa
  5d8n-assembly1_B  TM=5.245E-01  e=2.071E-06  Solanum lycopersicum

Mean predicted aligned error: 14.79 Å